Protein AF-0000000080777936 (afdb_homodimer)

Radius of gyration: 26.72 Å; Cα contacts (8 Å, |Δi|>4): 1295; chains: 2; bounding box: 68×82×69 Å

Foldseek 3Di:
DQVVVVVVLVVVLVVLVVVLVVLVVPPPPPCLVFKDKFKKFWADFPDWDWDQDPVAWTFGWTWTWIQGPVVRDIDTAIQGDDRPQGDDDDHRFIFIWIWGDDPPDPPDTHIYTDHGPCPVVVVVVLVVCLVVQCVVVNPLSNLQSVLVVSLVSCCVRQLVSCLQQQDDNLVSLLVSLLSSLLSSCCSNPNDDLLSVLLSVLLSVLLVVLLVVLVVLCVVLVAFLVLDPPCVVVVVSCVVRNRDSGCVLSSVLSVLLSVLQSVLLSQLLVVLLVVCVVPVPDALVVLLVVLLVVLVVVLVVSLCVSLVVLCVVCVVVVVVCVVVVQDPVNCCSGSHNSSSVSSSVSSSSSNSSSRNSSSNSSSVSSNPPDDD/DQVVVVVVLVVVLVVLVVVLVVLVPPPPPPCLVFKDKFKKFWADFPDWDWDQDPVAWTFGWTWTWIQGPVVRDIDTAIQGDDRPQGDDDHHRFIFIWIWGDDPPDPPDTHIYTDHGPCPVVVVVVLVVCLVVQCVVVNPLSNLQSVLVVSLVSCCVRQLVSCLQQQDDNLVSLLVSLLSSLLSSCCSRPNDDLLSVLLSVLLSVLLVVLLVVLVVLCVVLVAFLVLDPPCVVVVVSCVVRNRDSGHVLSSVLSVLLSVLQSVLLSVLLVVLLVVCVVPVPDALVVLLVVLLVVLVVVLVVSLCVSLVVLCVVCVVVVVVCVVVVQDPVNVCSGSHNSSSVSSSVSSSSSNSSSSNSSSNSSSVSSNPPDDD

pLDDT: mean 79.77, std 12.08, range [39.25, 96.19]

Nearest PDB structures (foldseek):
  3eiv-assembly2_A  TM=4.802E-01  e=6.048E-01  Streptomyces coelicolor
  8s8e-assembly1_L  TM=3.898E-01  e=7.599E-01  Kluyveromyces lactis NRRL Y-1140
  7zi4-assembly1_D  TM=3.199E-01  e=1.578E+00  Homo sapiens
  8s8e-assembly1_L  TM=3.899E-01  e=7.689E-01  Kluyveromyces lactis NRRL Y-1140
  7zi4-assembly1_D  TM=3.201E-01  e=1.274E+00  Homo sapiens

Organism: Finegoldia magna (strain ATCC 29328 / DSM 20472 / WAL 2508) (NCBI:txid334413)

Structure (mmCIF, N/CA/C/O backbone):
data_AF-0000000080777936-model_v1
#
loop_
_entity.id
_entity.type
_entity.pdbx_description
1 polymer 'Putative membrane protein'
#
loop_
_atom_site.group_PDB
_atom_site.id
_atom_site.type_symbol
_atom_site.label_atom_id
_atom_site.label_alt_id
_atom_site.label_comp_id
_atom_site.label_asym_id
_atom_site.label_entity_id
_atom_site.label_seq_id
_atom_site.pdbx_PDB_ins_code
_atom_site.Cartn_x
_atom_site.Cartn_y
_atom_site.Cartn_z
_atom_site.occupancy
_atom_site.B_iso_or_equiv
_atom_site.auth_seq_id
_atom_site.auth_comp_id
_atom_site.auth_asym_id
_atom_site.auth_atom_id
_atom_site.pdbx_PDB_model_num
ATOM 1 N N . MET A 1 1 ? -11.656 31.406 -17.312 1 63 1 MET A N 1
ATOM 2 C CA . MET A 1 1 ? -10.445 30.594 -17.406 1 63 1 MET A CA 1
ATOM 3 C C . MET A 1 1 ? -10.633 29.266 -16.672 1 63 1 MET A C 1
ATOM 5 O O . MET A 1 1 ? -10.312 28.219 -17.219 1 63 1 MET A O 1
ATOM 9 N N . LYS A 1 2 ? -11.422 29.375 -15.617 1 76.25 2 LYS A N 1
ATOM 10 C CA . LYS A 1 2 ? -11.664 28.141 -14.867 1 76.25 2 LYS A CA 1
ATOM 11 C C . LYS A 1 2 ? -12.594 27.203 -15.633 1 76.25 2 LYS A C 1
ATOM 13 O O . LYS A 1 2 ? -12.352 26 -15.688 1 76.25 2 LYS A O 1
ATOM 18 N N . LYS A 1 3 ? -13.523 27.766 -16.266 1 75 3 LYS A N 1
ATOM 19 C CA . LYS A 1 3 ? -14.469 26.938 -17.016 1 75 3 LYS A CA 1
ATOM 20 C C . LYS A 1 3 ? -13.789 26.25 -18.188 1 75 3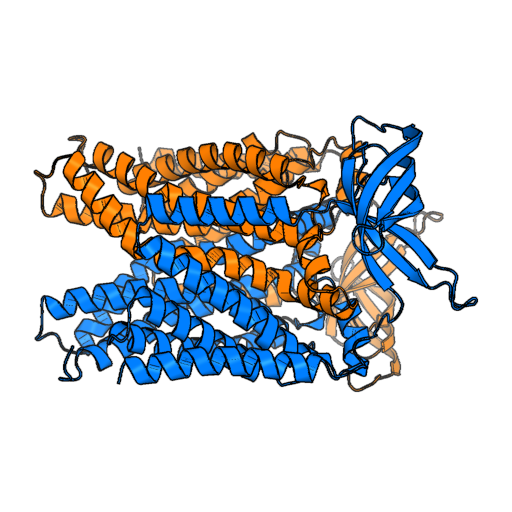 LYS A C 1
ATOM 22 O O . LYS A 1 3 ? -14.07 25.078 -18.469 1 75 3 LYS A O 1
ATOM 27 N N . ILE A 1 4 ? -12.938 26.984 -18.797 1 73.38 4 ILE A N 1
ATOM 28 C CA . ILE A 1 4 ? -12.227 26.422 -19.953 1 73.38 4 ILE A CA 1
ATOM 29 C C . ILE A 1 4 ? -11.328 25.281 -19.5 1 73.38 4 ILE A C 1
ATOM 31 O O . ILE A 1 4 ? -11.266 24.234 -20.141 1 73.38 4 ILE A O 1
ATOM 35 N N . VAL A 1 5 ? -10.719 25.516 -18.391 1 77.81 5 VAL A N 1
ATOM 36 C CA . VAL A 1 5 ? -9.812 24.484 -17.859 1 77.81 5 VAL A CA 1
ATOM 37 C C . VAL A 1 5 ? -10.609 23.234 -17.5 1 77.81 5 VAL A C 1
ATOM 39 O O . VAL A 1 5 ? -10.164 22.109 -17.734 1 77.81 5 VAL A O 1
ATOM 42 N N . ASN A 1 6 ? -11.758 23.453 -17.047 1 82.06 6 ASN A N 1
ATOM 43 C CA . ASN A 1 6 ? -12.602 22.312 -16.688 1 82.06 6 ASN A CA 1
ATOM 44 C C . ASN A 1 6 ? -13.031 21.531 -17.938 1 82.06 6 ASN A C 1
ATOM 46 O O . ASN A 1 6 ? -13.07 20.297 -17.906 1 82.06 6 ASN A O 1
ATOM 50 N N . VAL A 1 7 ? -13.336 22.312 -18.891 1 75 7 VAL A N 1
ATOM 51 C CA . VAL A 1 7 ? -13.742 21.672 -20.141 1 75 7 VAL A CA 1
ATOM 52 C C . VAL A 1 7 ? -12.57 20.875 -20.703 1 75 7 VAL A C 1
ATOM 54 O O . VAL A 1 7 ? -12.758 19.75 -21.188 1 75 7 VAL A O 1
ATOM 57 N N . ILE A 1 8 ? -11.422 21.391 -20.562 1 74.81 8 ILE A N 1
ATOM 58 C CA . ILE A 1 8 ? -10.227 20.734 -21.062 1 74.81 8 ILE A CA 1
ATOM 59 C C . ILE A 1 8 ? -9.984 19.438 -20.266 1 74.81 8 ILE A C 1
ATOM 61 O O . ILE A 1 8 ? -9.656 18.406 -20.844 1 74.81 8 ILE A O 1
ATOM 65 N N . LEU A 1 9 ? -10.234 19.531 -19.094 1 82.5 9 LEU A N 1
ATOM 66 C CA . LEU A 1 9 ? -10.023 18.359 -18.25 1 82.5 9 LEU A CA 1
ATOM 67 C C . LEU A 1 9 ? -11.039 17.266 -18.562 1 82.5 9 LEU A C 1
ATOM 69 O O . LEU A 1 9 ? -10.695 16.078 -18.594 1 82.5 9 LEU A O 1
ATOM 73 N N . ILE A 1 10 ? -12.172 17.656 -18.844 1 81.5 10 ILE A N 1
ATOM 74 C CA . ILE A 1 10 ? -13.203 16.688 -19.188 1 81.5 10 ILE A CA 1
ATOM 75 C C . ILE A 1 10 ? -12.898 16.078 -20.562 1 81.5 10 ILE A C 1
ATOM 77 O O . ILE A 1 10 ? -13.047 14.867 -20.75 1 81.5 10 ILE A O 1
ATOM 81 N N . LEU A 1 11 ? -12.5 16.969 -21.453 1 75.75 11 LEU A N 1
ATOM 82 C CA . LEU A 1 11 ? -12.156 16.5 -22.797 1 75.75 11 LEU A CA 1
ATOM 83 C C . LEU A 1 11 ? -11.008 15.508 -22.734 1 75.75 11 LEU A C 1
ATOM 85 O O . LEU A 1 11 ? -10.977 14.539 -23.5 1 75.75 11 LEU A O 1
ATOM 89 N N . LEU A 1 12 ? -10.141 15.773 -21.859 1 82.88 12 LEU A N 1
ATOM 90 C CA . LEU A 1 12 ? -9.008 14.875 -21.703 1 82.88 12 LEU A CA 1
ATOM 91 C C . LEU A 1 12 ? -9.461 13.492 -21.234 1 82.88 12 LEU A C 1
ATOM 93 O O . LEU A 1 12 ? -8.922 12.477 -21.672 1 82.88 12 LEU A O 1
ATOM 97 N N . LEU A 1 13 ? -10.406 13.438 -20.469 1 83.69 13 LEU A N 1
ATOM 98 C CA . LEU A 1 13 ? -10.938 12.164 -20.016 1 83.69 13 LEU A CA 1
ATOM 99 C C . LEU A 1 13 ? -11.625 11.422 -21.156 1 83.69 13 LEU A C 1
ATOM 101 O O . LEU A 1 13 ? -11.516 10.195 -21.25 1 83.69 13 LEU A O 1
ATOM 105 N N . VAL A 1 14 ? -12.266 12.234 -21.922 1 77.25 14 VAL A N 1
ATOM 106 C CA . VAL A 1 14 ? -12.945 11.633 -23.078 1 77.25 14 VAL A CA 1
ATOM 107 C C . VAL A 1 14 ? -11.906 11.102 -24.062 1 77.25 14 VAL A C 1
ATOM 109 O O . VAL A 1 14 ? -12.078 10.016 -24.625 1 77.25 14 VAL A O 1
ATOM 112 N N . VAL A 1 15 ? -10.914 11.852 -24.281 1 80.19 15 VAL A N 1
ATOM 113 C CA . VAL A 1 15 ? -9.852 11.43 -25.188 1 80.19 15 VAL A CA 1
ATOM 114 C C . VAL A 1 15 ? -9.227 10.133 -24.688 1 80.19 15 VAL A C 1
ATOM 116 O O . VAL A 1 15 ? -8.883 9.258 -25.484 1 80.19 15 VAL A O 1
ATOM 119 N N . ILE A 1 16 ? -9.078 10.062 -23.438 1 82.06 16 ILE A N 1
ATOM 120 C CA . ILE A 1 16 ? -8.516 8.844 -22.844 1 82.06 16 ILE A CA 1
ATOM 121 C C . ILE A 1 16 ? -9.422 7.656 -23.156 1 82.06 16 ILE A C 1
ATOM 123 O O . ILE A 1 16 ? -8.938 6.559 -23.453 1 82.06 16 ILE A O 1
ATOM 127 N N . PHE A 1 17 ? -10.641 7.887 -23.109 1 77.94 17 PHE A N 1
ATOM 128 C CA . PHE A 1 17 ? -11.609 6.84 -23.422 1 77.94 17 PHE A CA 1
ATOM 129 C C . PHE A 1 17 ? -11.438 6.363 -24.859 1 77.94 17 PHE A C 1
ATOM 131 O O . PHE A 1 17 ? -11.414 5.16 -25.125 1 77.94 17 PHE A O 1
ATOM 138 N N . PHE A 1 18 ? -11.344 7.289 -25.766 1 74.25 18 PHE A N 1
ATOM 139 C CA . PHE A 1 18 ? -11.219 6.945 -27.172 1 74.25 18 PHE A CA 1
ATOM 140 C C . PHE A 1 18 ? -9.859 6.32 -27.453 1 74.25 18 PHE A C 1
ATOM 142 O O . PHE A 1 18 ? -9.742 5.441 -28.312 1 74.25 18 PHE A O 1
ATOM 149 N N . LEU A 1 19 ? -8.938 6.797 -26.859 1 75.62 19 LEU A N 1
ATOM 150 C CA . LEU A 1 19 ? -7.605 6.211 -27 1 75.62 19 LEU A CA 1
ATOM 151 C C . LEU A 1 19 ? -7.605 4.75 -26.562 1 75.62 19 LEU A C 1
ATOM 153 O O . LEU A 1 19 ? -6.988 3.904 -27.219 1 75.62 19 LEU A O 1
ATOM 157 N N . ASN A 1 20 ? -8.219 4.477 -25.469 1 74.75 20 ASN A N 1
ATOM 158 C CA . ASN A 1 20 ? -8.305 3.104 -24.984 1 74.75 20 ASN A CA 1
ATOM 159 C C . ASN A 1 20 ? -9.062 2.207 -25.953 1 74.75 20 ASN A C 1
ATOM 161 O O . ASN A 1 20 ? -8.688 1.052 -26.172 1 74.75 20 ASN A O 1
ATOM 165 N N . LYS A 1 21 ? -10.125 2.734 -26.5 1 70.44 21 LYS A N 1
ATOM 166 C CA . LYS A 1 21 ? -10.898 1.968 -27.469 1 70.44 21 LYS A CA 1
ATOM 167 C C . LYS A 1 21 ? -10.07 1.637 -28.703 1 70.44 21 LYS A C 1
ATOM 169 O O . LYS A 1 21 ? -10.188 0.545 -29.266 1 70.44 21 LYS A O 1
ATOM 174 N N . ARG A 1 22 ? -9.289 2.529 -29.047 1 67.94 22 ARG A N 1
ATOM 175 C CA . ARG A 1 22 ? -8.43 2.324 -30.203 1 67.94 22 ARG A CA 1
ATOM 176 C C . ARG A 1 22 ? -7.344 1.294 -29.906 1 67.94 22 ARG A C 1
ATOM 178 O O . ARG A 1 22 ? -7.008 0.476 -30.766 1 67.94 22 ARG A O 1
ATOM 185 N N . LEU A 1 23 ? -6.867 1.371 -28.766 1 66.69 23 LEU A N 1
ATOM 186 C CA . LEU A 1 23 ? -5.793 0.466 -28.375 1 66.69 23 LEU A CA 1
ATOM 187 C C . LEU A 1 23 ? -6.328 -0.943 -28.141 1 66.69 23 LEU A C 1
ATOM 189 O O . LEU A 1 23 ? -5.609 -1.925 -28.328 1 66.69 23 LEU A O 1
ATOM 193 N N . ASP A 1 24 ? -7.539 -1.016 -27.469 1 61.78 24 ASP A N 1
ATOM 194 C CA . ASP A 1 24 ? -8.203 -2.297 -27.234 1 61.78 24 ASP A CA 1
ATOM 195 C C . ASP A 1 24 ? -8.453 -3.029 -28.547 1 61.78 24 ASP A C 1
ATOM 197 O O . ASP A 1 24 ? -8.469 -4.262 -28.594 1 61.78 24 ASP A O 1
ATOM 201 N N . ASP A 1 25 ? -8.82 -2.27 -29.594 1 50.75 25 ASP A N 1
ATOM 202 C CA . ASP A 1 25 ? -9.008 -2.875 -30.906 1 50.75 25 ASP A CA 1
ATOM 203 C C . ASP A 1 25 ? -7.711 -3.516 -31.406 1 50.75 25 ASP A C 1
ATOM 205 O O . ASP A 1 25 ? -7.699 -4.184 -32.438 1 50.75 25 ASP A O 1
ATOM 209 N N . ASN A 1 26 ? -6.758 -3.168 -30.891 1 45.81 26 ASN A N 1
ATOM 210 C CA . ASN A 1 26 ? -5.551 -3.869 -31.312 1 45.81 26 ASN A CA 1
ATOM 211 C C . ASN A 1 26 ? -5.59 -5.34 -30.906 1 45.81 26 ASN A C 1
ATOM 213 O O . ASN A 1 26 ? -5.719 -5.66 -29.719 1 45.81 26 ASN A O 1
ATOM 217 N N . GLU A 1 27 ? -6.07 -6.227 -31.656 1 42.09 27 GLU A N 1
ATOM 218 C CA . GLU A 1 27 ? -6.379 -7.648 -31.781 1 42.09 27 GLU A CA 1
ATOM 219 C C . GLU A 1 27 ? -5.441 -8.492 -30.922 1 42.09 27 GLU A C 1
ATOM 221 O O . GLU A 1 27 ? -5.684 -9.688 -30.719 1 42.09 27 GLU A O 1
ATOM 226 N N . SER A 1 28 ? -4.223 -8.117 -30.859 1 39.59 28 SER A N 1
ATOM 227 C CA . SER A 1 28 ? -3.186 -9.078 -30.469 1 39.59 28 SER A CA 1
ATOM 228 C C . SER A 1 28 ? -3.234 -9.375 -28.984 1 39.59 28 SER A C 1
ATOM 230 O O . SER A 1 28 ? -2.354 -10.055 -28.453 1 39.59 28 SER A O 1
ATOM 232 N N . LEU A 1 29 ? -3.842 -8.539 -28.219 1 44 29 LEU A N 1
ATOM 233 C CA . LEU A 1 29 ? -3.939 -9.164 -26.891 1 44 29 LEU A CA 1
ATOM 234 C C . LEU A 1 29 ? -4.508 -10.57 -27 1 44 29 LEU A C 1
ATOM 236 O O . LEU A 1 29 ? -5.41 -10.82 -27.812 1 44 29 LEU A O 1
ATOM 240 N N . ILE A 1 30 ? -3.793 -11.562 -26.906 1 40.84 30 ILE A N 1
ATOM 241 C CA . ILE A 1 30 ? -4.258 -12.938 -27.031 1 40.84 30 ILE A CA 1
ATOM 242 C C . ILE A 1 30 ? -5.766 -13 -26.797 1 40.84 30 ILE A C 1
ATOM 244 O O . ILE A 1 30 ? -6.23 -12.789 -25.672 1 40.84 30 ILE A O 1
ATOM 248 N N . SER A 1 31 ? -6.48 -12.359 -27.594 1 40.47 31 SER A N 1
ATOM 249 C CA . SER A 1 31 ? -7.898 -12.633 -27.797 1 40.47 31 SER A CA 1
ATOM 250 C C . SER A 1 31 ? -8.234 -14.086 -27.453 1 40.47 31 SER A C 1
ATOM 252 O O . SER A 1 31 ? -7.898 -15 -28.203 1 40.47 31 SER A O 1
ATOM 254 N N . TYR A 1 32 ? -8.016 -14.555 -26.406 1 40.5 32 TYR A N 1
ATOM 255 C CA . TYR A 1 32 ? -8.859 -15.711 -26.141 1 40.5 32 TYR A CA 1
ATOM 256 C C . TYR A 1 32 ? -10.266 -15.508 -26.703 1 40.5 32 TYR A C 1
ATOM 258 O O . TYR A 1 32 ? -11.156 -15.039 -25.984 1 40.5 32 TYR A O 1
ATOM 266 N N . LYS A 1 33 ? -10.391 -15.016 -27.844 1 45.41 33 LYS A N 1
ATOM 267 C CA . LYS A 1 33 ? -11.555 -14.906 -28.719 1 45.41 33 LYS A CA 1
ATOM 268 C C . LYS A 1 33 ? -12.609 -15.953 -28.375 1 45.41 33 LYS A C 1
ATOM 270 O O . LYS A 1 33 ? -13.805 -15.719 -28.562 1 45.41 33 LYS A O 1
ATOM 275 N N . GLY A 1 34 ? -12.289 -16.891 -27.641 1 48.66 34 GLY A N 1
ATOM 276 C CA . GLY A 1 34 ? -13.266 -17.953 -27.438 1 48.66 34 GLY A CA 1
ATOM 277 C C . GLY A 1 34 ? -13.867 -17.953 -26.047 1 48.66 34 GLY A C 1
ATOM 278 O O . GLY A 1 34 ? -14.734 -18.781 -25.75 1 48.66 34 GLY A O 1
ATOM 279 N N . VAL A 1 35 ? -13.266 -17.109 -25.125 1 57.22 35 VAL A N 1
ATOM 280 C CA . VAL A 1 35 ? -13.82 -17.219 -23.781 1 57.22 35 VAL A CA 1
ATOM 281 C C . VAL A 1 35 ? -14.711 -16.016 -23.484 1 57.22 35 VAL A C 1
ATOM 283 O O . VAL A 1 35 ? -14.266 -14.867 -23.594 1 57.22 35 VAL A O 1
ATOM 286 N N . GLU A 1 36 ? -16.031 -16.219 -23.594 1 65.25 36 GLU A N 1
ATOM 287 C CA . GLU A 1 36 ? -17.016 -15.195 -23.219 1 65.25 36 GLU A CA 1
ATOM 288 C C . GLU A 1 36 ? -17.516 -15.414 -21.797 1 65.25 36 GLU A C 1
ATOM 290 O O . GLU A 1 36 ? -17.734 -16.547 -21.375 1 65.25 36 GLU A O 1
ATOM 295 N N . TYR A 1 37 ? -17.547 -14.438 -21.047 1 69.06 37 TYR A N 1
ATOM 296 C CA . TYR A 1 37 ? -18.125 -14.492 -19.719 1 69.06 37 TYR A CA 1
ATOM 297 C C . TYR A 1 37 ? -19.578 -14.047 -19.734 1 69.06 37 TYR A C 1
ATOM 299 O O . TYR A 1 37 ? -19.922 -13.008 -20.297 1 69.06 37 TYR A O 1
ATOM 307 N N . LEU A 1 38 ? -20.453 -14.961 -19.219 1 75.12 38 LEU A N 1
ATOM 308 C CA . LEU A 1 38 ? -21.906 -14.734 -19.281 1 75.12 38 LEU A CA 1
ATOM 309 C C . LEU A 1 38 ? -22.5 -14.703 -17.891 1 75.12 38 LEU A C 1
ATOM 311 O O . LEU A 1 38 ? -22.141 -15.508 -17.031 1 75.12 38 LEU A O 1
ATOM 315 N N . ARG A 1 39 ? -23.359 -13.711 -17.656 1 80.44 39 ARG A N 1
ATOM 316 C CA . ARG A 1 39 ? -24.109 -13.688 -16.406 1 80.44 39 ARG A CA 1
ATOM 317 C C . ARG A 1 39 ? -25.234 -14.727 -16.422 1 80.44 39 ARG A C 1
ATOM 319 O O . ARG A 1 39 ? -25.969 -14.844 -17.406 1 80.44 39 ARG A O 1
ATOM 326 N N . ALA A 1 40 ? -25.281 -15.469 -15.32 1 80.69 40 ALA A N 1
ATOM 327 C CA . ALA A 1 40 ? -26.297 -16.516 -15.266 1 80.69 40 ALA A CA 1
ATOM 328 C C . ALA A 1 40 ? -26.875 -16.641 -13.859 1 80.69 40 ALA A C 1
ATOM 330 O O . ALA A 1 40 ? -26.297 -16.156 -12.891 1 80.69 40 ALA A O 1
ATOM 331 N N . LYS A 1 41 ? -28.031 -17.016 -13.812 1 87.62 41 LYS A N 1
ATOM 332 C CA . LYS A 1 41 ? -28.719 -17.328 -12.562 1 87.62 41 LYS A CA 1
ATOM 333 C C . LYS A 1 41 ? -28.938 -18.844 -12.422 1 87.62 41 LYS A C 1
ATOM 335 O O . LYS A 1 41 ? -29.438 -19.484 -13.352 1 87.62 41 LYS A O 1
ATOM 340 N N . VAL A 1 42 ? -28.531 -19.312 -11.258 1 87.5 42 VAL A N 1
ATOM 341 C CA . VAL A 1 42 ? -28.703 -20.75 -11.039 1 87.5 42 VAL A CA 1
ATOM 342 C C . VAL A 1 42 ? -30.188 -21.062 -10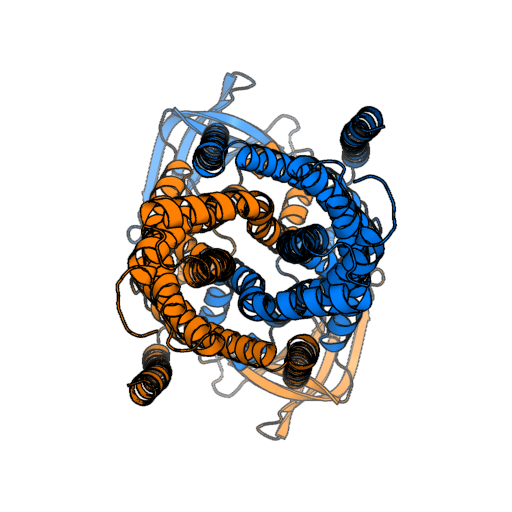.859 1 87.5 42 VAL A C 1
ATOM 344 O O . VAL A 1 42 ? -30.844 -20.5 -9.977 1 87.5 42 VAL A O 1
ATOM 347 N N . VAL A 1 43 ? -30.656 -21.906 -11.633 1 87.12 43 VAL A N 1
ATOM 348 C CA . VAL A 1 43 ? -32.094 -22.25 -11.594 1 87.12 43 VAL A CA 1
ATOM 349 C C . VAL A 1 43 ? -32.281 -23.453 -10.68 1 87.12 43 VAL A C 1
ATOM 351 O O . VAL A 1 43 ? -33.281 -23.531 -9.969 1 87.12 43 VAL A O 1
ATOM 354 N N . GLU A 1 44 ? -31.375 -24.422 -10.789 1 86.69 44 GLU A N 1
ATOM 355 C CA . GLU A 1 44 ? -31.531 -25.641 -10 1 86.69 44 GLU A CA 1
ATOM 356 C C . GLU A 1 44 ? -30.172 -26.312 -9.766 1 86.69 44 GLU A C 1
ATOM 358 O O . GLU A 1 44 ? -29.312 -26.297 -10.633 1 86.69 44 GLU A O 1
ATOM 363 N N . VAL A 1 45 ? -30.047 -26.812 -8.578 1 88.31 45 VAL A N 1
ATOM 364 C CA . VAL A 1 45 ? -28.938 -27.719 -8.289 1 88.31 45 VAL A CA 1
ATOM 365 C C . VAL A 1 45 ? -29.406 -29.156 -8.406 1 88.31 45 VAL A C 1
ATOM 367 O O . VAL A 1 45 ? -30.141 -29.656 -7.547 1 88.31 45 VAL A O 1
ATOM 370 N N . VAL A 1 46 ? -29.047 -29.828 -9.414 1 86.19 46 VAL A N 1
ATOM 371 C CA . VAL A 1 46 ? -29.531 -31.156 -9.766 1 86.19 46 VAL A CA 1
ATOM 372 C C . VAL A 1 46 ? -28.938 -32.188 -8.805 1 86.19 46 VAL A C 1
ATOM 374 O O . VAL A 1 46 ? -29.656 -33.094 -8.352 1 86.19 46 VAL A O 1
ATOM 377 N N . ASP A 1 47 ? -27.656 -32.156 -8.562 1 83.81 47 ASP A N 1
ATOM 378 C CA . ASP A 1 47 ? -26.969 -33.094 -7.695 1 83.81 47 ASP A CA 1
ATOM 379 C C . ASP A 1 47 ? -25.75 -32.469 -7.043 1 83.81 47 ASP A C 1
ATOM 381 O O . ASP A 1 47 ? -25.188 -31.5 -7.574 1 83.81 47 ASP A O 1
ATOM 385 N N . GLU A 1 48 ? -25.5 -32.844 -5.848 1 84.75 48 GLU A N 1
ATOM 386 C CA . GLU A 1 48 ? -24.344 -32.281 -5.148 1 84.75 48 GLU A CA 1
ATOM 387 C C . GLU A 1 48 ? -23.547 -33.406 -4.465 1 84.75 48 GLU A C 1
ATOM 389 O O . GLU A 1 48 ? -24.109 -34.25 -3.781 1 84.75 48 GLU A O 1
ATOM 394 N N . SER A 1 49 ? -22.375 -33.656 -4.852 1 79.56 49 SER A N 1
ATOM 395 C CA . SER A 1 49 ? -21.422 -34.531 -4.164 1 79.56 49 SER A CA 1
ATOM 396 C C . SER A 1 49 ? -20.312 -33.719 -3.484 1 79.56 49 SER A C 1
ATOM 398 O O . SER A 1 49 ? -19.297 -33.375 -4.102 1 79.56 49 SER A O 1
ATOM 400 N N . LEU A 1 50 ? -20.688 -33.281 -2.316 1 78.19 50 LEU A N 1
ATOM 401 C CA . LEU A 1 50 ? -19.766 -32.406 -1.63 1 78.19 50 LEU A CA 1
ATOM 402 C C . LEU A 1 50 ? -19.109 -33.094 -0.437 1 78.19 50 LEU A C 1
ATOM 404 O O . LEU A 1 50 ? -19.734 -33.938 0.209 1 78.19 50 LEU A O 1
ATOM 408 N N . ASP A 1 51 ? -17.797 -32.938 -0.304 1 72.69 51 ASP A N 1
ATOM 409 C CA . ASP A 1 51 ? -17.047 -33.344 0.881 1 72.69 51 ASP A CA 1
ATOM 410 C C . ASP A 1 51 ? -16.547 -32.125 1.663 1 72.69 51 ASP A C 1
ATOM 412 O O . ASP A 1 51 ? -16.281 -31.062 1.079 1 72.69 51 ASP A O 1
ATOM 416 N N . TYR A 1 52 ? -16.781 -32.062 2.795 1 66.56 52 TYR A N 1
ATOM 417 C CA . TYR A 1 52 ? -16.328 -30.984 3.664 1 66.56 52 TYR A CA 1
ATOM 418 C C . TYR A 1 52 ? -15.07 -31.375 4.426 1 66.56 52 TYR A C 1
ATOM 420 O O . TYR A 1 52 ? -15.148 -31.844 5.559 1 66.56 52 TYR A O 1
ATOM 428 N N . PRO A 1 53 ? -14.141 -31.156 3.645 1 58.88 53 PRO A N 1
ATOM 429 C CA . PRO A 1 53 ? -12.922 -31.469 4.398 1 58.88 53 PRO A CA 1
ATOM 430 C C . PRO A 1 53 ? -12.633 -30.438 5.492 1 58.88 53 PRO A C 1
ATOM 432 O O . PRO A 1 53 ? -12.562 -29.234 5.215 1 58.88 53 PRO A O 1
ATOM 435 N N . ASP A 1 54 ? -12.453 -30.828 6.641 1 53.97 54 ASP A N 1
ATOM 436 C CA . ASP A 1 54 ? -12.008 -30.172 7.871 1 53.97 54 ASP A CA 1
ATOM 437 C C . ASP A 1 54 ? -12.68 -28.828 8.047 1 53.97 54 ASP A C 1
ATOM 439 O O . ASP A 1 54 ? -12.023 -27.828 8.391 1 53.97 54 ASP A O 1
ATOM 443 N N . ASN A 1 55 ? -13.914 -28.703 7.75 1 52.25 55 ASN A N 1
ATOM 444 C CA . ASN A 1 55 ? -14.734 -27.531 8.031 1 52.25 55 ASN A CA 1
ATOM 445 C C . ASN A 1 55 ? -14.359 -26.359 7.137 1 52.25 55 ASN A C 1
ATOM 447 O O . ASN A 1 55 ? -14.484 -25.203 7.543 1 52.25 55 ASN A O 1
ATOM 451 N N . SER A 1 56 ? -13.625 -26.797 6.156 1 57.44 56 SER A N 1
ATOM 452 C CA . SER A 1 56 ? -13.281 -25.75 5.207 1 57.44 56 SER A CA 1
ATOM 453 C C . SER A 1 56 ? -14.297 -25.672 4.078 1 57.44 56 SER A C 1
ATOM 455 O O . SER A 1 56 ? -15.383 -26.234 4.168 1 57.44 56 SER A O 1
ATOM 457 N N . LYS A 1 57 ? -14.031 -24.906 3.143 1 64.25 57 LYS A N 1
ATOM 458 C CA . LYS A 1 57 ? -14.891 -24.766 1.97 1 64.25 57 LYS A CA 1
ATOM 459 C C . LYS A 1 57 ? -15.133 -26.125 1.309 1 64.25 57 LYS A C 1
ATOM 461 O O . LYS A 1 57 ? -14.258 -26.984 1.312 1 64.25 57 LYS A O 1
ATOM 466 N N . PRO A 1 58 ? -16.422 -26.438 1.064 1 69.12 58 PRO A N 1
ATOM 467 C CA . PRO A 1 58 ? -16.781 -27.703 0.43 1 69.12 58 PRO A CA 1
ATOM 468 C C . PRO A 1 58 ? -15.992 -27.984 -0.845 1 69.12 58 PRO A C 1
ATOM 470 O O . PRO A 1 58 ? -15.695 -27.047 -1.602 1 69.12 58 PRO A O 1
ATOM 473 N N . VAL A 1 59 ? -15.445 -29.125 -0.927 1 73.56 59 VAL A N 1
ATOM 474 C CA . VAL A 1 59 ? -14.812 -29.578 -2.156 1 73.56 59 VAL A CA 1
ATOM 475 C C . VAL A 1 59 ? -15.703 -30.625 -2.83 1 73.56 59 VAL A C 1
ATOM 477 O O . VAL A 1 59 ? -16.422 -31.359 -2.156 1 73.56 59 VAL A O 1
ATOM 480 N N . GLY A 1 60 ? -15.789 -30.641 -4.113 1 77.5 60 GLY A N 1
ATOM 481 C CA . GLY A 1 60 ? -16.625 -31.578 -4.852 1 77.5 60 GLY A CA 1
ATOM 482 C C . GLY A 1 60 ? -17.203 -30.984 -6.121 1 77.5 60 GLY A C 1
ATOM 483 O O . GLY A 1 60 ? -16.625 -30.078 -6.719 1 77.5 60 GLY A O 1
ATOM 484 N N . VAL A 1 61 ? -18.266 -31.734 -6.586 1 82.62 61 VAL A N 1
ATOM 485 C CA . VAL A 1 61 ? -18.875 -31.281 -7.832 1 82.62 61 VAL A CA 1
ATOM 486 C C . VAL A 1 61 ? -20.359 -31.047 -7.621 1 82.62 61 VAL A C 1
ATOM 488 O O . VAL A 1 61 ? -21.047 -31.844 -6.961 1 82.62 61 VAL A O 1
ATOM 491 N N . GLN A 1 62 ? -20.75 -29.875 -7.992 1 85.56 62 GLN A N 1
ATOM 492 C CA . GLN A 1 62 ? -22.172 -29.562 -8.078 1 85.56 62 GLN A CA 1
ATOM 493 C C . GLN A 1 62 ? -22.641 -29.562 -9.531 1 85.56 62 GLN A C 1
ATOM 495 O O . GLN A 1 62 ? -22.062 -28.891 -10.383 1 85.56 62 GLN A O 1
ATOM 500 N N . LYS A 1 63 ? -23.594 -30.469 -9.828 1 87.19 63 LYS A N 1
ATOM 501 C CA . LYS A 1 63 ? -24.25 -30.375 -11.125 1 87.19 63 LYS A CA 1
ATOM 502 C C . LYS A 1 63 ? -25.391 -29.359 -11.086 1 87.19 63 LYS A C 1
ATOM 504 O O . LYS A 1 63 ? -26.359 -29.547 -10.344 1 87.19 63 LYS A O 1
ATOM 509 N N . ILE A 1 64 ? -25.234 -28.344 -11.875 1 88.44 64 ILE A N 1
ATOM 510 C CA . ILE A 1 64 ? -26.203 -27.266 -11.75 1 88.44 64 ILE A CA 1
ATOM 511 C C . ILE A 1 64 ? -26.766 -26.922 -13.125 1 88.44 64 ILE A C 1
ATOM 513 O O . ILE A 1 64 ? -26.156 -27.219 -14.148 1 88.44 64 ILE A O 1
ATOM 517 N N . LYS A 1 65 ? -27.984 -26.391 -13.141 1 89.19 65 LYS A N 1
ATOM 518 C CA . LYS A 1 65 ? -28.594 -25.75 -14.297 1 89.19 65 LYS A CA 1
ATOM 519 C C . LYS A 1 65 ? -28.625 -24.234 -14.125 1 89.19 65 LYS A C 1
ATOM 521 O O . LYS A 1 65 ? -29.094 -23.734 -13.094 1 89.19 65 LYS A O 1
ATOM 526 N N . ALA A 1 66 ? -28.062 -23.578 -15.016 1 89.62 66 ALA A N 1
ATOM 527 C CA . ALA A 1 66 ? -28 -22.125 -14.914 1 89.62 66 ALA A CA 1
ATOM 528 C C . ALA A 1 66 ? -28.594 -21.469 -16.156 1 89.62 66 ALA A C 1
ATOM 530 O O . ALA A 1 66 ? -28.391 -21.938 -17.281 1 89.62 66 ALA A O 1
ATOM 531 N N . LYS A 1 67 ? -29.406 -20.453 -15.953 1 88.81 67 LYS A N 1
ATOM 532 C CA . LYS A 1 67 ? -30 -19.672 -17.031 1 88.81 67 LYS A CA 1
ATOM 533 C C . LYS A 1 67 ? -29.156 -18.453 -17.359 1 88.81 67 LYS A C 1
ATOM 535 O O . LYS A 1 67 ? -28.922 -17.594 -16.516 1 88.81 67 LYS A O 1
ATOM 540 N N . ILE A 1 68 ? -28.734 -18.359 -18.547 1 87.25 68 ILE A N 1
ATOM 541 C CA . ILE A 1 68 ? -27.969 -17.219 -19.016 1 87.25 68 ILE A CA 1
ATOM 542 C C . ILE A 1 68 ? -28.891 -16 -19.172 1 87.25 68 ILE A C 1
ATOM 544 O O . ILE A 1 68 ? -29.891 -16.062 -19.906 1 87.25 68 ILE A O 1
ATOM 548 N N . LEU A 1 69 ? -28.594 -14.961 -18.578 1 83.69 69 LEU A N 1
ATOM 549 C CA . LEU A 1 69 ? -29.5 -13.82 -18.5 1 83.69 69 LEU A CA 1
ATOM 550 C C . LEU A 1 69 ? -29.625 -13.133 -19.844 1 83.69 69 LEU A C 1
ATOM 552 O O . LEU A 1 69 ? -30.703 -12.633 -20.203 1 83.69 69 LEU A O 1
ATOM 556 N N . LYS A 1 70 ? -28.594 -13.047 -20.562 1 78.25 70 LYS A N 1
ATOM 557 C CA . LYS A 1 70 ? -28.594 -12.367 -21.844 1 78.25 70 LYS A CA 1
ATOM 558 C C . LYS A 1 70 ? -29.438 -13.125 -22.875 1 78.25 70 LYS A C 1
ATOM 560 O O . LYS A 1 70 ? -30.188 -12.523 -23.625 1 78.25 70 LYS A O 1
ATOM 565 N N . THR A 1 71 ? -29.406 -14.414 -22.969 1 78.75 71 THR A N 1
ATOM 566 C CA . THR A 1 71 ? -30.047 -15.211 -24.016 1 78.75 71 THR A CA 1
ATOM 567 C C . THR A 1 71 ? -31.25 -15.969 -23.453 1 78.75 71 THR A C 1
ATOM 569 O O . THR A 1 71 ? -32.125 -16.391 -24.203 1 78.75 71 THR A O 1
ATOM 572 N N . GLY A 1 72 ? -31.281 -16.094 -22.141 1 84.31 72 GLY A N 1
ATOM 573 C CA . GLY A 1 72 ? -32.344 -16.859 -21.516 1 84.31 72 GLY A CA 1
ATOM 574 C C . GLY A 1 72 ? -32.156 -18.359 -21.625 1 84.31 72 GLY A C 1
ATOM 575 O O . GLY A 1 72 ? -32.969 -19.141 -21.109 1 84.31 72 GLY A O 1
ATOM 576 N N . LYS A 1 73 ? -31.094 -18.781 -22.219 1 87.31 73 LYS A N 1
ATOM 577 C CA . LYS A 1 73 ? -30.781 -20.188 -22.406 1 87.31 73 LYS A CA 1
ATOM 578 C C . LYS A 1 73 ? -30.344 -20.844 -21.109 1 87.31 73 LYS A C 1
ATOM 580 O O . LYS A 1 73 ? -29.594 -20.25 -20.328 1 87.31 73 LYS A O 1
ATOM 585 N N . VAL A 1 74 ? -30.906 -22.047 -20.859 1 89.75 74 VAL A N 1
ATOM 586 C CA . VAL A 1 74 ? -30.531 -22.797 -19.672 1 89.75 74 VAL A CA 1
ATOM 587 C C . VAL A 1 74 ? -29.438 -23.797 -20.031 1 89.75 74 VAL A C 1
ATOM 589 O O . VAL A 1 74 ? -29.594 -24.578 -20.969 1 89.75 74 VAL A O 1
ATOM 592 N N . VAL A 1 75 ? -28.438 -23.734 -19.359 1 88.5 75 VAL A N 1
ATOM 593 C CA . VAL A 1 75 ? -27.328 -24.641 -19.625 1 88.5 75 VAL A CA 1
ATOM 594 C C . VAL A 1 75 ? -27.031 -25.469 -18.375 1 88.5 75 VAL A C 1
ATOM 596 O O . VAL A 1 75 ? -27.266 -25.016 -17.25 1 88.5 75 VAL A O 1
ATOM 599 N N . GLU A 1 76 ? -26.578 -26.719 -18.656 1 87 76 GLU A N 1
ATOM 600 C CA . GLU A 1 76 ? -26.156 -27.594 -17.578 1 87 76 GLU A CA 1
ATOM 601 C C . GLU A 1 76 ? -24.641 -27.672 -17.484 1 87 76 GLU A C 1
ATOM 603 O O . GLU A 1 76 ? -23.953 -27.781 -18.516 1 87 76 GLU A O 1
ATOM 608 N N . LEU A 1 77 ? -24.203 -27.453 -16.297 1 85.12 77 LEU A N 1
ATOM 609 C CA . LEU A 1 77 ? -22.75 -27.516 -16.141 1 85.12 77 LEU A CA 1
ATOM 610 C C . LEU A 1 77 ? -22.375 -28.062 -14.773 1 85.12 77 LEU A C 1
ATOM 612 O O . LEU A 1 77 ? -23.219 -28.109 -13.859 1 85.12 77 LEU A O 1
ATOM 616 N N . ASP A 1 78 ? -21.109 -28.578 -14.742 1 78.75 78 ASP A N 1
ATOM 617 C CA . ASP A 1 78 ? -20.547 -29.062 -13.484 1 78.75 78 ASP A CA 1
ATOM 618 C C . ASP A 1 78 ? -19.734 -27.984 -12.797 1 78.75 78 ASP A C 1
ATOM 620 O O . ASP A 1 78 ? -18.781 -27.453 -13.375 1 78.75 78 ASP A O 1
ATOM 624 N N . ASN A 1 79 ? -20.234 -27.609 -11.656 1 81.25 79 ASN A N 1
ATOM 625 C CA . ASN A 1 79 ? -19.5 -26.688 -10.797 1 81.25 79 ASN A CA 1
ATOM 626 C C . ASN A 1 79 ? -18.516 -27.406 -9.883 1 81.25 79 ASN A C 1
ATOM 628 O O . ASN A 1 79 ? -18.922 -28.016 -8.891 1 81.25 79 ASN A O 1
ATOM 632 N N . GLU A 1 80 ? -17.297 -27.328 -10.234 1 74.44 80 GLU A N 1
ATOM 633 C CA . GLU A 1 80 ? -16.266 -27.953 -9.414 1 74.44 80 GLU A CA 1
ATOM 634 C C . GLU A 1 80 ? -15.859 -27.062 -8.25 1 74.44 80 GLU A C 1
ATOM 636 O O . GLU A 1 80 ? -15.484 -25.906 -8.461 1 74.44 80 GLU A O 1
ATOM 641 N N . LEU A 1 81 ? -16.109 -27.578 -7.133 1 75.69 81 LEU A N 1
ATOM 642 C CA . LEU A 1 81 ? -15.781 -26.828 -5.918 1 75.69 81 LEU A CA 1
ATOM 643 C C . LEU A 1 81 ? -14.406 -27.219 -5.398 1 75.69 81 LEU A C 1
ATOM 645 O O . LEU A 1 81 ? -14.141 -28.406 -5.164 1 75.69 81 LEU A O 1
ATOM 649 N N . VAL A 1 82 ? -13.516 -26.219 -5.375 1 64.19 82 VAL A N 1
ATOM 650 C CA . VAL A 1 82 ? -12.195 -26.391 -4.781 1 64.19 82 VAL A CA 1
ATOM 651 C C . VAL A 1 82 ? -12.062 -25.5 -3.551 1 64.19 82 VAL A C 1
ATOM 653 O O . VAL A 1 82 ? -12.898 -24.609 -3.324 1 64.19 82 VAL A O 1
ATOM 656 N N . ASN A 1 83 ? -11.188 -25.781 -2.75 1 60.09 83 ASN A N 1
ATOM 657 C CA . ASN A 1 83 ? -11.047 -25.109 -1.456 1 60.09 83 ASN A CA 1
ATOM 658 C C . ASN A 1 83 ? -10.547 -23.672 -1.612 1 60.09 83 ASN A C 1
ATOM 660 O O . ASN A 1 83 ? -10.391 -22.953 -0.623 1 60.09 83 ASN A O 1
ATOM 664 N N . THR A 1 84 ? -10.383 -23.328 -2.797 1 57.69 84 THR A N 1
ATOM 665 C CA . THR A 1 84 ? -9.812 -22.016 -3.004 1 57.69 84 THR A CA 1
ATOM 666 C C . THR A 1 84 ? -10.859 -21.047 -3.543 1 57.69 84 THR A C 1
ATOM 668 O O . THR A 1 84 ? -11.484 -20.312 -2.777 1 57.69 84 THR A O 1
ATOM 671 N N . HIS A 1 85 ? -11.055 -21.078 -4.793 1 58.38 85 HIS A N 1
ATOM 672 C CA . HIS A 1 85 ? -11.828 -20.062 -5.492 1 58.38 85 HIS A CA 1
ATOM 673 C C . HIS A 1 85 ? -13.219 -20.562 -5.852 1 58.38 85 HIS A C 1
ATOM 675 O O . HIS A 1 85 ? -14.023 -19.828 -6.414 1 58.38 85 HIS A O 1
ATOM 681 N N . SER A 1 86 ? -13.508 -21.812 -5.379 1 60.09 86 SER A N 1
ATOM 682 C CA . SER A 1 86 ? -14.789 -22.344 -5.852 1 60.09 86 SER A CA 1
ATOM 683 C C . SER A 1 86 ? -15.945 -21.812 -5.023 1 60.09 86 SER A C 1
ATOM 685 O O . SER A 1 86 ? -15.758 -21.406 -3.871 1 60.09 86 SER A O 1
ATOM 687 N N . ILE A 1 87 ? -17.031 -21.625 -5.727 1 70 87 ILE A N 1
ATOM 688 C CA . ILE A 1 87 ? -18.219 -21.078 -5.086 1 70 87 ILE A CA 1
ATOM 689 C C . ILE A 1 87 ? -19.344 -22.109 -5.102 1 70 87 ILE A C 1
ATOM 691 O O . ILE A 1 87 ? -19.656 -22.688 -6.152 1 70 87 ILE A O 1
ATOM 695 N N . LYS A 1 88 ? -19.688 -22.484 -3.875 1 75.62 88 LYS A N 1
ATOM 696 C CA . LYS A 1 88 ? -20.906 -23.281 -3.801 1 75.62 88 LYS A CA 1
ATOM 697 C C . LYS A 1 88 ? -22.125 -22.469 -4.18 1 75.62 88 LYS A C 1
ATOM 699 O O . LYS A 1 88 ? -22.312 -21.344 -3.682 1 75.62 88 LYS A O 1
ATOM 704 N N . VAL A 1 89 ? -22.875 -22.906 -5.105 1 78.25 89 VAL A N 1
ATOM 705 C CA . VAL A 1 89 ? -24 -22.141 -5.609 1 78.25 89 VAL A CA 1
ATOM 706 C C . VAL A 1 89 ? -25.312 -22.766 -5.148 1 78.25 89 VAL A C 1
ATOM 708 O O . VAL A 1 89 ? -25.359 -23.953 -4.852 1 78.25 89 VAL A O 1
ATOM 711 N N . HIS A 1 90 ? -26.203 -21.969 -4.84 1 78.62 90 HIS A N 1
ATOM 712 C CA . HIS A 1 90 ? -27.562 -22.375 -4.512 1 78.62 90 HIS A CA 1
ATOM 713 C C . HIS A 1 90 ? -28.547 -21.859 -5.551 1 78.62 90 HIS A C 1
ATOM 715 O O . HIS A 1 90 ? -28.188 -21.094 -6.434 1 78.62 90 HIS A O 1
ATOM 721 N N . LYS A 1 91 ? -29.781 -22.391 -5.352 1 83.31 91 LYS A N 1
ATOM 722 C CA . LYS A 1 91 ? -30.828 -21.906 -6.242 1 83.31 91 LYS A CA 1
ATOM 723 C C . LYS A 1 91 ? -30.969 -20.391 -6.148 1 83.31 91 LYS A C 1
ATOM 725 O O . LYS A 1 91 ? -30.922 -19.828 -5.055 1 83.31 91 LYS A O 1
ATOM 730 N N . GLU A 1 92 ? -31 -19.688 -7.238 1 81.56 92 GLU A N 1
ATOM 731 C CA . GLU A 1 92 ? -31.188 -18.25 -7.375 1 81.56 92 GLU A CA 1
ATOM 732 C C . GLU A 1 92 ? -29.859 -17.5 -7.195 1 81.56 92 GLU A C 1
ATOM 734 O O . GLU A 1 92 ? -29.859 -16.281 -7.07 1 81.56 92 GLU A O 1
ATOM 739 N N . SER A 1 93 ? -28.875 -18.359 -7.164 1 79.88 93 SER A N 1
ATOM 740 C CA . SER A 1 93 ? -27.578 -17.703 -7.07 1 79.88 93 SER A CA 1
ATOM 741 C C . SER A 1 93 ? -27.203 -17.031 -8.391 1 79.88 93 SER A C 1
ATOM 743 O O . SER A 1 93 ? -27.406 -17.594 -9.461 1 79.88 93 SER A O 1
ATOM 745 N N . ASN A 1 94 ? -26.781 -15.844 -8.344 1 79.38 94 ASN A N 1
ATOM 746 C CA . ASN A 1 94 ? -26.234 -15.156 -9.516 1 79.38 94 ASN A CA 1
ATOM 747 C C . ASN A 1 94 ? -24.766 -15.477 -9.727 1 79.38 94 ASN A C 1
ATOM 749 O O . ASN A 1 94 ? -23.938 -15.219 -8.852 1 79.38 94 ASN A O 1
ATOM 753 N N . VAL A 1 95 ? -24.438 -16.109 -10.852 1 78.12 95 VAL A N 1
ATOM 754 C CA . VAL A 1 95 ? -23.062 -16.547 -11.109 1 78.12 95 VAL A CA 1
ATOM 755 C C . VAL A 1 95 ? -22.609 -16.047 -12.484 1 78.12 95 VAL A C 1
ATOM 757 O O . VAL A 1 95 ? -23.438 -15.625 -13.297 1 78.12 95 VAL A O 1
ATOM 760 N N . ILE A 1 96 ? -21.328 -16 -12.672 1 76.25 96 ILE A N 1
ATOM 761 C CA . ILE A 1 96 ? -20.734 -15.727 -13.977 1 76.25 96 ILE A CA 1
ATOM 762 C C . ILE A 1 96 ? -20.203 -17.016 -14.586 1 76.25 96 ILE A C 1
ATOM 764 O O . ILE A 1 96 ? -19.453 -17.766 -13.93 1 76.25 96 ILE A O 1
ATOM 768 N N . LEU A 1 97 ? -20.641 -17.312 -15.781 1 76.94 97 LEU A N 1
ATOM 769 C CA . LEU A 1 97 ? -20.203 -18.516 -16.484 1 76.94 97 LEU A CA 1
ATOM 770 C C . LEU A 1 97 ? -19.141 -18.172 -17.531 1 76.94 97 LEU A C 1
ATOM 772 O O . LEU A 1 97 ? -19.172 -17.078 -18.109 1 76.94 97 LEU A O 1
ATOM 776 N N . ILE A 1 98 ? -18.125 -19 -17.594 1 75 98 ILE A N 1
ATOM 777 C CA . ILE A 1 98 ? -17.156 -18.906 -18.688 1 75 98 ILE A CA 1
ATOM 778 C C . ILE A 1 98 ? -17.594 -19.797 -19.844 1 75 98 ILE A C 1
ATOM 780 O O . ILE A 1 98 ? -17.891 -20.984 -19.641 1 75 98 ILE A O 1
ATOM 784 N N . GLN A 1 99 ? -17.797 -19.172 -20.922 1 74.56 99 GLN A N 1
ATOM 785 C CA . GLN A 1 99 ? -18.109 -19.938 -22.125 1 74.56 99 GLN A CA 1
ATOM 786 C C . GLN A 1 99 ? -16.844 -20.203 -22.938 1 74.56 99 GLN A C 1
ATOM 788 O O . GLN A 1 99 ? -16.156 -19.266 -23.375 1 74.56 99 GLN A O 1
ATOM 793 N N . ASN A 1 100 ? -16.312 -21.359 -22.906 1 67.56 100 ASN A N 1
ATOM 794 C CA . ASN A 1 100 ? -15.156 -21.75 -23.703 1 67.56 100 ASN A CA 1
ATOM 795 C C . ASN A 1 100 ? -15.562 -22.469 -24.969 1 67.56 100 ASN A C 1
ATOM 797 O O . ASN A 1 100 ? -16.531 -23.234 -24.969 1 67.56 100 ASN A O 1
ATOM 801 N N . GLN A 1 101 ? -14.977 -22 -26.062 1 63.12 101 GLN A N 1
ATOM 802 C CA . GLN A 1 101 ? -15.258 -22.703 -27.312 1 63.12 101 GLN A CA 1
ATOM 803 C C . GLN A 1 101 ? -14.367 -23.922 -27.469 1 63.12 101 GLN A C 1
ATOM 805 O O . GLN A 1 101 ? -13.172 -23.875 -27.188 1 63.12 101 GLN A O 1
ATOM 810 N N . ASN A 1 102 ? -14.945 -25.172 -27.594 1 56.41 102 ASN A N 1
ATOM 811 C CA . ASN A 1 102 ? -14.164 -26.375 -27.875 1 56.41 102 ASN A CA 1
ATOM 812 C C . ASN A 1 102 ? -13.422 -26.25 -29.203 1 56.41 102 ASN A C 1
ATOM 814 O O . ASN A 1 102 ? -13.945 -25.703 -30.172 1 56.41 102 ASN A O 1
ATOM 818 N N . SER A 1 103 ? -12.102 -26.328 -29.234 1 56.38 103 SER A N 1
ATOM 819 C CA . SER A 1 103 ? -11.227 -26.188 -30.406 1 56.38 103 SER A CA 1
ATOM 820 C C . SER A 1 103 ? -11.859 -26.797 -31.641 1 56.38 103 SER A C 1
ATOM 822 O O . SER A 1 103 ? -11.641 -26.312 -32.75 1 56.38 103 SER A O 1
ATOM 824 N N . GLY A 1 104 ? -12.484 -27.938 -31.578 1 50.19 104 GLY A N 1
ATOM 825 C CA . GLY A 1 104 ? -12.859 -28.656 -32.781 1 50.19 104 GLY A CA 1
ATOM 826 C C . GLY A 1 104 ? -14.219 -28.25 -33.312 1 50.19 104 GLY A C 1
ATOM 827 O O . GLY A 1 104 ? -14.555 -28.547 -34.469 1 50.19 104 GLY A O 1
ATOM 828 N N . SER A 1 105 ? -15.328 -28.141 -32.625 1 51.09 105 SER A N 1
ATOM 829 C CA . SER A 1 105 ? -16.641 -27.875 -33.219 1 51.09 105 SER A CA 1
ATOM 830 C C . SER A 1 105 ? -17.109 -26.469 -32.906 1 51.09 105 SER A C 1
ATOM 832 O O . SER A 1 105 ? -16.922 -25.969 -31.797 1 51.09 105 SER A O 1
ATOM 834 N N . THR A 1 106 ? -17.266 -25.531 -33.875 1 55.25 106 THR A N 1
ATOM 835 C CA . THR A 1 106 ? -17.688 -24.141 -33.938 1 55.25 106 THR A CA 1
ATOM 836 C C . THR A 1 106 ? -18.859 -23.906 -33 1 55.25 106 THR A C 1
ATOM 838 O O . THR A 1 106 ? -19.062 -22.781 -32.5 1 55.25 106 THR A O 1
ATOM 841 N N . ASP A 1 107 ? -19.766 -24.859 -32.719 1 56.62 107 ASP A N 1
ATOM 842 C CA . ASP A 1 107 ? -21.047 -24.641 -32.062 1 56.62 107 ASP A CA 1
ATOM 843 C C . ASP A 1 107 ? -21.078 -25.312 -30.688 1 56.62 107 ASP A C 1
ATOM 845 O O . ASP A 1 107 ? -22.141 -25.438 -30.078 1 56.62 107 ASP A O 1
ATOM 849 N N . ASP A 1 108 ? -19.859 -25.812 -30.203 1 61.78 108 ASP A N 1
ATOM 850 C CA . ASP A 1 108 ? -19.938 -26.531 -28.938 1 61.78 108 ASP A CA 1
ATOM 851 C C . ASP A 1 108 ? -19.234 -25.75 -27.828 1 61.78 108 ASP A C 1
ATOM 853 O O . ASP A 1 108 ? -18.016 -25.547 -27.875 1 61.78 108 ASP A O 1
ATOM 857 N N . TYR A 1 109 ? -20.109 -25.109 -27.062 1 69.06 109 TYR A N 1
ATOM 858 C CA . TYR A 1 109 ? -19.609 -24.297 -25.969 1 69.06 109 TYR A CA 1
ATOM 859 C C . TYR A 1 109 ? -19.656 -25.062 -24.656 1 69.06 109 TYR A C 1
ATOM 861 O O . TYR A 1 109 ? -20.547 -25.891 -24.438 1 69.06 109 TYR A O 1
ATOM 869 N N . TYR A 1 110 ? -18.594 -25.156 -23.938 1 75 110 TYR A N 1
ATOM 870 C CA . TYR A 1 110 ? -18.609 -25.641 -22.562 1 75 110 TYR A CA 1
ATOM 871 C C . TYR A 1 110 ? -18.562 -24.484 -21.562 1 75 110 TYR A C 1
ATOM 873 O O . TYR A 1 110 ? -17.922 -23.469 -21.828 1 75 110 TYR A O 1
ATOM 881 N N . TYR A 1 111 ? -19.531 -24.688 -20.641 1 76.5 111 TYR A N 1
ATOM 882 C CA . TYR A 1 111 ? -19.688 -23.625 -19.641 1 76.5 111 TYR A CA 1
ATOM 883 C C . TYR A 1 111 ? -19.094 -24.047 -18.312 1 76.5 111 TYR A C 1
ATOM 885 O O . TYR A 1 111 ? -19.125 -25.219 -17.953 1 76.5 111 TYR A O 1
ATOM 893 N N . SER A 1 112 ? -18.422 -23.203 -17.656 1 76.56 112 SER A N 1
ATOM 894 C CA . SER A 1 112 ? -17.938 -23.406 -16.297 1 76.56 112 SER A CA 1
ATOM 895 C C . SER A 1 112 ? -18.234 -22.188 -15.422 1 76.56 112 SER A C 1
ATOM 897 O O . SER A 1 112 ? -18.375 -21.062 -15.93 1 76.56 112 SER A O 1
ATOM 899 N N . VAL A 1 113 ? -18.5 -22.516 -14.156 1 73.88 113 VAL A N 1
ATOM 900 C CA . VAL A 1 113 ? -18.766 -21.422 -13.219 1 73.88 113 VAL A CA 1
ATOM 901 C C . VAL A 1 113 ? -17.484 -20.672 -12.914 1 73.88 113 VAL A C 1
ATOM 903 O O . VAL A 1 113 ? -16.484 -21.281 -12.5 1 73.88 113 VAL A O 1
ATOM 906 N N . TYR A 1 114 ? -17.484 -19.438 -13.242 1 64.81 114 TYR A N 1
ATOM 907 C CA . TYR A 1 114 ? -16.312 -18.625 -12.953 1 64.81 114 TYR A CA 1
ATOM 908 C C . TYR A 1 114 ? -16.328 -18.125 -11.516 1 64.81 114 TYR A C 1
ATOM 910 O O . TYR A 1 114 ? -15.406 -18.391 -10.742 1 64.81 114 TYR A O 1
ATOM 918 N N . ASN A 1 115 ? -17.297 -17.297 -11.227 1 68.62 115 ASN A N 1
ATOM 919 C CA . ASN A 1 115 ? -17.406 -16.688 -9.898 1 68.62 115 ASN A CA 1
ATOM 920 C C . ASN A 1 115 ? -18.828 -16.203 -9.633 1 68.62 115 ASN A C 1
ATOM 922 O O . ASN A 1 115 ? -19.703 -16.281 -10.508 1 68.62 115 ASN A O 1
ATOM 926 N N . TYR A 1 116 ? -19.109 -15.922 -8.312 1 69.62 116 TYR A N 1
ATOM 927 C CA . TYR A 1 116 ? -20.328 -15.203 -7.984 1 69.62 116 TYR A CA 1
ATOM 928 C C . TYR A 1 116 ? -20.438 -13.898 -8.773 1 69.62 116 TYR A C 1
ATOM 930 O O . TYR A 1 116 ? -19.406 -13.289 -9.102 1 69.62 116 TYR A O 1
ATOM 938 N N . ASP A 1 117 ? -21.672 -13.617 -9.25 1 70.81 117 ASP A N 1
ATOM 939 C CA . ASP A 1 117 ? -21.906 -12.266 -9.75 1 70.81 117 ASP A CA 1
ATOM 940 C C . ASP A 1 117 ? -21.875 -11.242 -8.617 1 70.81 117 ASP A C 1
ATOM 942 O O . ASP A 1 117 ? -22.844 -11.102 -7.875 1 70.81 117 ASP A O 1
ATOM 946 N N . ARG A 1 118 ? -20.812 -10.531 -8.461 1 72 118 ARG A N 1
ATOM 947 C CA . ARG A 1 118 ? -20.625 -9.578 -7.375 1 72 118 ARG A CA 1
ATOM 948 C C . ARG A 1 118 ? -20.922 -8.156 -7.836 1 72 118 ARG A C 1
ATOM 950 O O . ARG A 1 118 ? -20.703 -7.195 -7.094 1 72 118 ARG A O 1
ATOM 957 N N . SER A 1 119 ? -21.438 -8.031 -8.93 1 74.5 119 SER A N 1
ATOM 958 C CA . SER A 1 119 ? -21.562 -6.695 -9.5 1 74.5 119 SER A CA 1
ATOM 959 C C . SER A 1 119 ? -22.453 -5.801 -8.641 1 74.5 119 SER A C 1
ATOM 961 O O . SER A 1 119 ? -22.031 -4.711 -8.242 1 74.5 119 SER A O 1
ATOM 963 N N . ILE A 1 120 ? -23.594 -6.316 -8.328 1 76.06 120 ILE A N 1
ATOM 964 C CA . ILE A 1 120 ? -24.516 -5.504 -7.559 1 76.06 120 ILE A CA 1
ATOM 965 C C . ILE A 1 120 ? -23.984 -5.297 -6.145 1 76.06 120 ILE A C 1
ATOM 967 O O . ILE A 1 120 ? -24.125 -4.211 -5.57 1 76.06 120 ILE A O 1
ATOM 971 N N . ARG A 1 121 ? -23.422 -6.277 -5.605 1 78.62 121 ARG A N 1
ATOM 972 C CA . ARG A 1 121 ? -22.891 -6.188 -4.25 1 78.62 121 ARG A CA 1
ATOM 973 C C . ARG A 1 121 ? -21.734 -5.199 -4.184 1 78.62 121 ARG A C 1
ATOM 975 O O . ARG A 1 121 ? -21.609 -4.445 -3.219 1 78.62 121 ARG A O 1
ATOM 982 N N . ILE A 1 122 ? -20.891 -5.227 -5.215 1 80.88 122 ILE A N 1
ATOM 983 C CA . ILE A 1 122 ? -19.781 -4.289 -5.273 1 80.88 122 ILE A CA 1
ATOM 984 C C . ILE A 1 122 ? -20.312 -2.861 -5.387 1 80.88 122 ILE A C 1
ATOM 986 O O . ILE A 1 122 ? -19.828 -1.958 -4.699 1 80.88 122 ILE A O 1
ATOM 990 N N . PHE A 1 123 ? -21.312 -2.734 -6.184 1 82.56 123 PHE A N 1
ATOM 991 C CA . PHE A 1 123 ? -21.906 -1.416 -6.355 1 82.56 123 PHE A CA 1
ATOM 992 C C . PHE A 1 123 ? -22.484 -0.906 -5.039 1 82.56 123 PHE A C 1
ATOM 994 O O . PHE A 1 123 ? -22.344 0.272 -4.711 1 82.56 123 PHE A O 1
ATOM 1001 N N . VAL A 1 124 ? -23.078 -1.717 -4.309 1 84.81 124 VAL A N 1
ATOM 1002 C CA . VAL A 1 124 ? -23.688 -1.335 -3.041 1 84.81 124 VAL A CA 1
ATOM 1003 C C . VAL A 1 124 ? -22.609 -0.924 -2.045 1 84.81 124 VAL A C 1
ATOM 1005 O O . VAL A 1 124 ? -22.766 0.073 -1.334 1 84.81 124 VAL A O 1
ATOM 1008 N N . ILE A 1 125 ? -21.609 -1.661 -2.059 1 85.06 125 ILE A N 1
ATOM 1009 C CA . ILE A 1 125 ? -20.531 -1.373 -1.107 1 85.06 125 ILE A CA 1
ATOM 1010 C C . ILE A 1 125 ? -19.844 -0.062 -1.484 1 85.06 125 ILE A C 1
ATOM 1012 O O . ILE A 1 125 ? -19.484 0.726 -0.61 1 85.06 125 ILE A O 1
ATOM 1016 N N . ILE A 1 126 ? -19.641 0.156 -2.732 1 86.31 126 ILE A N 1
ATOM 1017 C CA . ILE A 1 126 ? -19.031 1.408 -3.184 1 86.31 126 ILE A CA 1
ATOM 1018 C C . ILE A 1 126 ? -19.953 2.576 -2.824 1 86.31 126 ILE A C 1
ATOM 1020 O O . ILE A 1 126 ? -19.484 3.619 -2.361 1 86.31 126 ILE A O 1
ATOM 1024 N N . ALA A 1 127 ? -21.219 2.365 -3.039 1 87.88 127 ALA A N 1
ATOM 1025 C CA . ALA A 1 127 ? -22.188 3.398 -2.693 1 87.88 127 ALA A CA 1
ATOM 1026 C C . ALA A 1 127 ? -22.172 3.691 -1.196 1 87.88 127 ALA A C 1
ATOM 1028 O O . ALA A 1 127 ? -22.203 4.852 -0.784 1 87.88 127 ALA A O 1
ATOM 1029 N N . LEU A 1 128 ? -22.094 2.676 -0.435 1 85.56 128 LEU A N 1
ATOM 1030 C CA . LEU A 1 128 ? -22.031 2.838 1.014 1 85.56 128 LEU A CA 1
ATOM 1031 C C . LEU A 1 128 ? -20.75 3.561 1.425 1 85.56 128 LEU A C 1
ATOM 1033 O O . LEU A 1 128 ? -20.766 4.355 2.367 1 85.56 128 LEU A O 1
ATOM 1037 N N . PHE A 1 129 ? -19.719 3.252 0.764 1 86.31 129 PHE A N 1
ATOM 1038 C CA . PHE A 1 129 ? -18.453 3.918 1.023 1 86.31 129 PHE A CA 1
ATOM 1039 C C . PHE A 1 129 ? -18.547 5.406 0.716 1 86.31 129 PHE A C 1
ATOM 1041 O O . PHE A 1 129 ? -18.078 6.238 1.499 1 86.31 129 PHE A O 1
ATOM 1048 N N . VAL A 1 130 ? -19.156 5.73 -0.368 1 88.12 130 VAL A N 1
ATOM 1049 C CA . VAL A 1 130 ? -19.312 7.129 -0.758 1 88.12 130 VAL A CA 1
ATOM 1050 C C . VAL A 1 130 ? -20.203 7.852 0.25 1 88.12 130 VAL A C 1
ATOM 1052 O O . VAL A 1 130 ? -19.922 8.992 0.636 1 88.12 130 VAL A O 1
ATOM 1055 N N . ILE A 1 131 ? -21.219 7.211 0.625 1 88.81 131 ILE A N 1
ATOM 1056 C CA . ILE A 1 131 ? -22.109 7.777 1.628 1 88.81 131 ILE A CA 1
ATOM 1057 C C . ILE A 1 131 ? -21.359 7.977 2.939 1 88.81 131 ILE A C 1
ATOM 1059 O O . ILE A 1 131 ? -21.516 9.008 3.598 1 88.81 131 ILE A O 1
ATOM 1063 N N . PHE A 1 132 ? -20.609 7.004 3.299 1 86 132 PHE A N 1
ATOM 1064 C CA . PHE A 1 132 ? -19.797 7.094 4.508 1 86 132 PHE A CA 1
ATOM 1065 C C . PHE A 1 132 ? -18.844 8.281 4.438 1 86 132 PHE A C 1
ATOM 1067 O O . PHE A 1 132 ? -18.719 9.039 5.406 1 86 132 PHE A O 1
ATOM 1074 N N . LEU A 1 133 ? -18.219 8.445 3.33 1 85.12 133 LEU A N 1
ATOM 1075 C CA . LEU A 1 133 ? -17.312 9.57 3.125 1 85.12 133 LEU A CA 1
ATOM 1076 C C . LEU A 1 133 ? -18.062 10.891 3.225 1 85.12 133 LEU A C 1
ATOM 1078 O O . LEU A 1 133 ? -17.578 11.844 3.84 1 85.12 133 LEU A O 1
ATOM 1082 N N . ALA A 1 134 ? -19.234 10.922 2.637 1 86.75 134 ALA A N 1
ATOM 1083 C CA . ALA A 1 134 ? -20.031 12.133 2.633 1 86.75 134 ALA A CA 1
ATOM 1084 C C . ALA A 1 134 ? -20.5 12.492 4.043 1 86.75 134 ALA A C 1
ATOM 1086 O O . ALA A 1 134 ? -20.578 13.672 4.402 1 86.75 134 ALA A O 1
ATOM 1087 N N . VAL A 1 135 ? -20.797 11.547 4.816 1 85.69 135 VAL A N 1
ATOM 1088 C CA . VAL A 1 135 ? -21.312 11.766 6.16 1 85.69 135 VAL A CA 1
ATOM 1089 C C . VAL A 1 135 ? -20.203 12.289 7.066 1 85.69 135 VAL A C 1
ATOM 1091 O O . VAL A 1 135 ? -20.422 13.211 7.855 1 85.69 135 VAL A O 1
ATOM 1094 N N . ILE A 1 136 ? -19.109 11.758 6.941 1 80.19 136 ILE A N 1
ATOM 1095 C CA . ILE A 1 136 ? -18.031 12.102 7.859 1 80.19 136 ILE A CA 1
ATOM 1096 C C . ILE A 1 136 ? -17.328 13.375 7.387 1 80.19 136 ILE A C 1
ATOM 1098 O O . ILE A 1 136 ? -17.016 14.258 8.195 1 80.19 136 ILE A O 1
ATOM 1102 N N . ALA A 1 137 ? -17.078 13.445 6.066 1 80.56 137 ALA A N 1
ATOM 1103 C CA . ALA A 1 137 ? -16.234 14.539 5.578 1 80.56 137 ALA A CA 1
ATOM 1104 C C . ALA A 1 137 ? -17.062 15.562 4.809 1 80.56 137 ALA A C 1
ATOM 1106 O O . ALA A 1 137 ? -16.531 16.578 4.336 1 80.56 137 ALA A O 1
ATOM 1107 N N . GLY A 1 138 ? -18.344 15.352 4.605 1 83.94 138 GLY A N 1
ATOM 1108 C CA . GLY A 1 138 ? -19.203 16.297 3.912 1 83.94 138 GLY A CA 1
ATOM 1109 C C . GLY A 1 138 ? -18.891 16.422 2.432 1 83.94 138 GLY A C 1
ATOM 1110 O O . GLY A 1 138 ? -18.734 15.406 1.743 1 83.94 138 GLY A O 1
ATOM 1111 N N . ILE A 1 139 ? -18.734 17.562 1.973 1 87.56 139 ILE A N 1
ATOM 1112 C CA . ILE A 1 139 ? -18.531 17.828 0.554 1 87.56 139 ILE A CA 1
ATOM 1113 C C . ILE A 1 139 ? -17.094 17.438 0.163 1 87.56 139 ILE A C 1
ATOM 1115 O O . ILE A 1 139 ? -16.859 16.969 -0.952 1 87.56 139 ILE A O 1
ATOM 1119 N N . LYS A 1 140 ? -16.219 17.609 1.041 1 83.25 140 LYS A N 1
ATOM 1120 C CA . LYS A 1 140 ? -14.844 17.234 0.763 1 83.25 140 LYS A CA 1
ATOM 1121 C C . LYS A 1 140 ? -14.711 15.727 0.569 1 83.25 140 LYS A C 1
ATOM 1123 O O . LYS A 1 140 ? -13.883 15.266 -0.216 1 83.25 140 LYS A O 1
ATOM 1128 N N . GLY A 1 141 ? -15.523 15.086 1.351 1 84.12 141 GLY A N 1
ATOM 1129 C CA . GLY A 1 141 ? -15.555 13.641 1.169 1 84.12 141 GLY A CA 1
ATOM 1130 C C . GLY A 1 141 ? -16.062 13.219 -0.2 1 84.12 141 GLY A C 1
ATOM 1131 O O . GLY A 1 141 ? -15.5 12.312 -0.821 1 84.12 141 GLY A O 1
ATOM 1132 N N . LEU A 1 142 ? -17.031 13.914 -0.666 1 89.38 142 LEU A N 1
ATOM 1133 C CA . LEU A 1 142 ? -17.578 13.609 -1.979 1 89.38 142 LEU A CA 1
ATOM 1134 C C . LEU A 1 142 ? -16.594 13.953 -3.084 1 89.38 142 LEU A C 1
ATOM 1136 O O . LEU A 1 142 ? -16.438 13.203 -4.051 1 89.38 142 LEU A O 1
ATOM 1140 N N . LYS A 1 143 ? -15.969 15.008 -2.924 1 90.5 143 LYS A N 1
ATOM 1141 C CA . LYS A 1 143 ? -14.953 15.414 -3.895 1 90.5 143 LYS A CA 1
ATOM 1142 C C . LYS A 1 143 ? -13.805 14.414 -3.938 1 90.5 143 LYS A C 1
ATOM 1144 O O . LYS A 1 143 ? -13.273 14.117 -5.008 1 90.5 143 LYS A O 1
ATOM 1149 N N . SER A 1 144 ? -13.492 13.961 -2.785 1 88.69 144 SER A N 1
ATOM 1150 C CA . SER A 1 144 ? -12.406 12.992 -2.709 1 88.69 144 SER A CA 1
ATOM 1151 C C . SER A 1 144 ? -12.773 11.695 -3.424 1 88.69 144 SER A C 1
ATOM 1153 O O . SER A 1 144 ? -11.922 11.062 -4.055 1 88.69 144 SER A O 1
ATOM 1155 N N . ALA A 1 145 ? -14.008 11.305 -3.262 1 89.25 145 ALA A N 1
ATOM 1156 C CA . ALA A 1 145 ? -14.484 10.102 -3.945 1 89.25 145 ALA A CA 1
ATOM 1157 C C . ALA A 1 145 ? -14.414 10.273 -5.461 1 89.25 145 ALA A C 1
ATOM 1159 O O . ALA A 1 145 ? -13.992 9.359 -6.176 1 89.25 145 ALA A O 1
ATOM 1160 N N . ILE A 1 146 ? -14.844 11.391 -5.883 1 90.88 146 ILE A N 1
ATOM 1161 C CA . ILE A 1 146 ? -14.82 11.672 -7.312 1 90.88 146 ILE A CA 1
ATOM 1162 C C . ILE A 1 146 ? -13.375 11.656 -7.816 1 90.88 146 ILE A C 1
ATOM 1164 O O . ILE A 1 146 ? -13.078 11.078 -8.859 1 90.88 146 ILE A O 1
ATOM 1168 N N . ALA A 1 147 ? -12.547 12.336 -7.098 1 90.62 147 ALA A N 1
ATOM 1169 C CA . ALA A 1 147 ? -11.133 12.367 -7.465 1 90.62 147 ALA A CA 1
ATOM 1170 C C . ALA A 1 147 ? -10.547 10.953 -7.531 1 90.62 147 ALA A C 1
ATOM 1172 O O . ALA A 1 147 ? -9.758 10.648 -8.422 1 90.62 147 ALA A O 1
ATOM 1173 N N . LEU A 1 148 ? -10.945 10.164 -6.605 1 90 148 LEU A N 1
ATOM 1174 C CA . LEU A 1 148 ? -10.469 8.789 -6.551 1 90 148 LEU A CA 1
ATOM 1175 C C . LEU A 1 148 ? -10.938 8.008 -7.773 1 90 148 LEU A C 1
ATOM 1177 O O . LEU A 1 148 ? -10.141 7.305 -8.406 1 90 148 LEU A O 1
ATOM 1181 N N . PHE A 1 149 ? -12.195 8.117 -8.117 1 90.12 149 PHE A N 1
ATOM 1182 C CA . PHE A 1 149 ? -12.758 7.391 -9.25 1 90.12 149 PHE A CA 1
ATOM 1183 C C . PHE A 1 149 ? -12.102 7.836 -10.555 1 90.12 149 PHE A C 1
ATOM 1185 O O . PHE A 1 149 ? -11.82 7.012 -11.43 1 90.12 149 PHE A O 1
ATOM 1192 N N . VAL A 1 150 ? -11.906 9.078 -10.695 1 92.12 150 VAL A N 1
ATOM 1193 C CA . VAL A 1 150 ? -11.266 9.602 -11.891 1 92.12 150 VAL A CA 1
ATOM 1194 C C . VAL A 1 150 ? -9.836 9.086 -11.984 1 92.12 150 VAL A C 1
ATOM 1196 O O . VAL A 1 150 ? -9.359 8.75 -13.07 1 92.12 150 VAL A O 1
ATOM 1199 N N . SER A 1 151 ? -9.164 9.062 -10.891 1 92.25 151 SER A N 1
ATOM 1200 C CA . SER A 1 151 ? -7.793 8.57 -10.875 1 92.25 151 SER A CA 1
ATOM 1201 C C . SER A 1 151 ? -7.727 7.102 -11.273 1 92.25 151 SER A C 1
ATOM 1203 O O . SER A 1 151 ? -6.844 6.699 -12.039 1 92.25 151 SER A O 1
ATOM 1205 N N . ILE A 1 152 ? -8.648 6.355 -10.727 1 89.44 152 ILE A N 1
ATOM 1206 C CA . ILE A 1 152 ? -8.695 4.941 -11.078 1 89.44 152 ILE A CA 1
ATOM 1207 C C . ILE A 1 152 ? -8.953 4.789 -12.578 1 89.44 152 ILE A C 1
ATOM 1209 O O . ILE A 1 152 ? -8.336 3.945 -13.234 1 89.44 152 ILE A O 1
ATOM 1213 N N . TYR A 1 153 ? -9.844 5.562 -13.055 1 88.75 153 TYR A N 1
ATOM 1214 C CA . TYR A 1 153 ? -10.148 5.578 -14.477 1 88.75 153 TYR A CA 1
ATOM 1215 C C . TYR A 1 153 ? -8.891 5.871 -15.297 1 88.75 153 TYR A C 1
ATOM 1217 O O . TYR A 1 153 ? -8.609 5.18 -16.281 1 88.75 153 TYR A O 1
ATOM 1225 N N . ILE A 1 154 ? -8.148 6.828 -14.945 1 92.62 154 ILE A N 1
ATOM 1226 C CA . ILE A 1 154 ? -6.941 7.227 -15.656 1 92.62 154 ILE A CA 1
ATOM 1227 C C . ILE A 1 154 ? -5.91 6.102 -15.586 1 92.62 154 ILE A C 1
ATOM 1229 O O . ILE A 1 154 ? -5.262 5.785 -16.594 1 92.62 154 ILE A O 1
ATOM 1233 N N . ILE A 1 155 ? -5.766 5.488 -14.453 1 91.62 155 ILE A N 1
ATOM 1234 C CA . ILE A 1 155 ? -4.77 4.441 -14.258 1 91.62 155 ILE A CA 1
ATOM 1235 C C . ILE A 1 155 ? -5.121 3.232 -15.125 1 91.62 155 ILE A C 1
ATOM 1237 O O . ILE A 1 155 ? -4.27 2.701 -15.844 1 91.62 155 ILE A O 1
ATOM 1241 N N . LEU A 1 156 ? -6.34 2.854 -15.148 1 85.5 156 LEU A N 1
ATOM 1242 C CA . LEU A 1 156 ? -6.75 1.63 -15.828 1 85.5 156 LEU A CA 1
ATOM 1243 C C . LEU A 1 156 ? -6.84 1.851 -17.344 1 85.5 156 LEU A C 1
ATOM 1245 O O . LEU A 1 156 ? -6.391 1.009 -18.125 1 85.5 156 LEU A O 1
ATOM 1249 N N . PHE A 1 157 ? -7.375 3.027 -17.766 1 86.75 157 PHE A N 1
ATOM 1250 C CA . PHE A 1 157 ? -7.707 3.203 -19.188 1 86.75 157 PHE A CA 1
ATOM 1251 C C . PHE A 1 157 ? -6.621 3.99 -19.906 1 86.75 157 PHE A C 1
ATOM 1253 O O . PHE A 1 157 ? -6.598 4.043 -21.125 1 86.75 157 PHE A O 1
ATOM 1260 N N . PHE A 1 158 ? -5.766 4.566 -19.203 1 90.44 158 PHE A N 1
ATOM 1261 C CA . PHE A 1 158 ? -4.68 5.316 -19.812 1 90.44 158 PHE A CA 1
ATOM 1262 C C . PHE A 1 158 ? -3.334 4.664 -19.516 1 90.44 158 PHE A C 1
ATOM 1264 O O . PHE A 1 158 ? -2.637 4.215 -20.422 1 90.44 158 PHE A O 1
ATOM 1271 N N . ASP A 1 159 ? -2.992 4.543 -18.266 1 91.75 159 ASP A N 1
ATOM 1272 C CA . ASP A 1 159 ? -1.684 4.035 -17.859 1 91.75 159 ASP A CA 1
ATOM 1273 C C . ASP A 1 159 ? -1.511 2.574 -18.266 1 91.75 159 ASP A C 1
ATOM 1275 O O . ASP A 1 159 ? -0.658 2.254 -19.094 1 91.75 159 ASP A O 1
ATOM 1279 N N . VAL A 1 160 ? -2.361 1.732 -17.766 1 87.19 160 VAL A N 1
ATOM 1280 C CA . VAL A 1 160 ? -2.246 0.299 -18 1 87.19 160 VAL A CA 1
ATOM 1281 C C . VAL A 1 160 ? -2.383 0.018 -19.5 1 87.19 160 VAL A C 1
ATOM 1283 O O . VAL A 1 160 ? -1.64 -0.794 -20.047 1 87.19 160 VAL A O 1
ATOM 1286 N N . ALA A 1 161 ? -3.309 0.68 -20.156 1 84.19 161 ALA A N 1
ATOM 1287 C CA . ALA A 1 161 ? -3.535 0.478 -21.594 1 84.19 161 ALA A CA 1
ATOM 1288 C C . ALA A 1 161 ? -2.285 0.816 -22.406 1 84.19 161 ALA A C 1
ATOM 1290 O O . ALA A 1 161 ? -1.911 0.078 -23.312 1 84.19 161 ALA A O 1
ATOM 1291 N N . LEU A 1 162 ? -1.688 1.887 -22.109 1 88 162 LEU A N 1
ATOM 1292 C CA . LEU A 1 162 ? -0.511 2.316 -22.844 1 88 162 LEU A CA 1
ATOM 1293 C C . LEU A 1 162 ? 0.697 1.45 -22.5 1 88 162 LEU A C 1
ATOM 1295 O O . LEU A 1 162 ? 1.541 1.187 -23.359 1 88 162 LEU A O 1
ATOM 1299 N N . LEU A 1 163 ? 0.772 1.057 -21.25 1 86.62 163 LEU A N 1
ATOM 1300 C CA . LEU A 1 163 ? 1.86 0.168 -20.844 1 86.62 163 LEU A CA 1
ATOM 1301 C C . LEU A 1 163 ? 1.772 -1.162 -21.594 1 86.62 163 LEU A C 1
ATOM 1303 O O . LEU A 1 163 ? 2.789 -1.7 -22.031 1 86.62 163 LEU A O 1
ATOM 1307 N N . MET A 1 164 ? 0.59 -1.64 -21.734 1 82.31 164 MET A N 1
ATOM 1308 C CA . MET A 1 164 ? 0.371 -2.928 -22.375 1 82.31 164 MET A CA 1
ATOM 1309 C C . MET A 1 164 ? 0.678 -2.842 -23.875 1 82.31 164 MET A C 1
ATOM 1311 O O . MET A 1 164 ? 0.988 -3.852 -24.5 1 82.31 164 MET A O 1
ATOM 1315 N N . ASN A 1 165 ? 0.565 -1.698 -24.406 1 81.62 165 ASN A N 1
ATOM 1316 C CA . ASN A 1 165 ? 0.826 -1.513 -25.828 1 81.62 165 ASN A CA 1
ATOM 1317 C C . ASN A 1 165 ? 2.287 -1.155 -26.094 1 81.62 165 ASN A C 1
ATOM 1319 O O . ASN A 1 165 ? 2.643 -0.751 -27.188 1 81.62 165 ASN A O 1
ATOM 1323 N N . GLY A 1 166 ? 3.082 -1.183 -25.125 1 80.69 166 GLY A N 1
ATOM 1324 C CA . GLY A 1 166 ? 4.523 -1.13 -25.312 1 80.69 166 GLY A CA 1
ATOM 1325 C C . GLY A 1 166 ? 5.086 0.277 -25.219 1 80.69 166 GLY A C 1
ATOM 1326 O O . GLY A 1 166 ? 6.242 0.51 -25.578 1 80.69 166 GLY A O 1
ATOM 1327 N N . TYR A 1 167 ? 4.359 1.218 -24.875 1 86.12 167 TYR A N 1
ATOM 1328 C CA . TYR A 1 167 ? 4.887 2.57 -24.719 1 86.12 167 TYR A CA 1
ATOM 1329 C C . TYR A 1 167 ? 5.859 2.648 -23.547 1 86.12 167 TYR A C 1
ATOM 1331 O O . TYR A 1 167 ? 5.898 1.749 -22.703 1 86.12 167 TYR A O 1
ATOM 1339 N N . ASN A 1 168 ? 6.609 3.711 -23.594 1 88.44 168 ASN A N 1
ATOM 1340 C CA . ASN A 1 168 ? 7.617 3.887 -22.562 1 88.44 168 ASN A CA 1
ATOM 1341 C C . ASN A 1 168 ? 6.977 4.004 -21.172 1 88.44 168 ASN A C 1
ATOM 1343 O O . ASN A 1 168 ? 6.211 4.934 -20.922 1 88.44 168 ASN A O 1
ATOM 1347 N N . ASN A 1 169 ? 7.344 3.104 -20.266 1 88.94 169 ASN A N 1
ATOM 1348 C CA . ASN A 1 169 ? 6.734 3.023 -18.938 1 88.94 169 ASN A CA 1
ATOM 1349 C C . ASN A 1 169 ? 6.996 4.289 -18.125 1 88.94 169 ASN A C 1
ATOM 1351 O O . ASN A 1 169 ? 6.094 4.801 -17.469 1 88.94 169 ASN A O 1
ATOM 1355 N N . ILE A 1 170 ? 8.188 4.777 -18.203 1 89.56 170 ILE A N 1
ATOM 1356 C CA . ILE A 1 170 ? 8.594 5.898 -17.359 1 89.56 170 ILE A CA 1
ATOM 1357 C C . ILE A 1 170 ? 7.805 7.148 -17.766 1 89.56 170 ILE A C 1
ATOM 1359 O O . ILE A 1 170 ? 7.203 7.801 -16.906 1 89.56 170 ILE A O 1
ATOM 1363 N N . LEU A 1 171 ? 7.77 7.406 -18.984 1 91.12 171 LEU A N 1
ATOM 1364 C CA . LEU A 1 171 ? 7.094 8.602 -19.469 1 91.12 171 LEU A CA 1
ATOM 1365 C C . LEU A 1 171 ? 5.594 8.531 -19.203 1 91.12 171 LEU A C 1
ATOM 1367 O O . LEU A 1 171 ? 5.008 9.492 -18.703 1 91.12 171 LEU A O 1
ATOM 1371 N N . ILE A 1 172 ? 4.988 7.414 -19.531 1 92.69 172 ILE A N 1
ATOM 1372 C CA . ILE A 1 172 ? 3.545 7.25 -19.375 1 92.69 172 ILE A CA 1
ATOM 1373 C C . ILE A 1 172 ? 3.166 7.34 -17.906 1 92.69 172 ILE A C 1
ATOM 1375 O O . ILE A 1 172 ? 2.15 7.949 -17.547 1 92.69 172 ILE A O 1
ATOM 1379 N N . THR A 1 173 ? 3.959 6.738 -17.078 1 93.06 173 THR A N 1
ATOM 1380 C CA . THR A 1 173 ? 3.668 6.746 -15.656 1 93.06 173 THR A CA 1
ATOM 1381 C C . THR A 1 173 ? 3.789 8.156 -15.086 1 93.06 173 THR A C 1
ATOM 1383 O O . THR A 1 173 ? 2.969 8.57 -14.266 1 93.06 173 THR A O 1
ATOM 1386 N N . ILE A 1 174 ? 4.754 8.852 -15.477 1 91.19 174 ILE A N 1
ATOM 1387 C CA . ILE A 1 174 ? 4.926 10.227 -15.008 1 91.19 174 ILE A CA 1
ATOM 1388 C C . ILE A 1 174 ? 3.725 11.07 -15.438 1 91.19 174 ILE A C 1
ATOM 1390 O O . ILE A 1 174 ? 3.174 11.828 -14.633 1 91.19 174 ILE A O 1
ATOM 1394 N N . ILE A 1 175 ? 3.328 10.922 -16.641 1 92.75 175 ILE A N 1
ATOM 1395 C CA . ILE A 1 175 ? 2.17 11.648 -17.141 1 92.75 175 ILE A CA 1
ATOM 1396 C C . ILE A 1 175 ? 0.927 11.258 -16.359 1 92.75 175 ILE A C 1
ATOM 1398 O O . ILE A 1 175 ? 0.106 12.109 -16 1 92.75 175 ILE A O 1
ATOM 1402 N N . THR A 1 176 ? 0.804 9.992 -16.109 1 93.81 176 THR A N 1
ATOM 1403 C CA . THR A 1 176 ? -0.339 9.484 -15.352 1 93.81 176 THR A CA 1
ATOM 1404 C C . THR A 1 176 ? -0.383 10.094 -13.953 1 93.81 176 THR A C 1
ATOM 1406 O O . THR A 1 176 ? -1.438 10.531 -13.5 1 93.81 176 THR A O 1
ATOM 1409 N N . VAL A 1 177 ? 0.746 10.086 -13.266 1 93.56 177 VAL A N 1
ATOM 1410 C CA . VAL A 1 177 ? 0.809 10.609 -11.906 1 93.56 177 VAL A CA 1
ATOM 1411 C C . VAL A 1 177 ? 0.469 12.102 -11.906 1 93.56 177 VAL A C 1
ATOM 1413 O O . VAL A 1 177 ? -0.248 12.586 -11.031 1 93.56 177 VAL A O 1
ATOM 1416 N N . ILE A 1 178 ? 0.966 12.773 -12.859 1 90.44 178 ILE A N 1
ATOM 1417 C CA . ILE A 1 178 ? 0.691 14.203 -12.969 1 90.44 178 ILE A CA 1
ATOM 1418 C C . ILE A 1 178 ? -0.794 14.422 -13.242 1 90.44 178 ILE A C 1
ATOM 1420 O O . ILE A 1 178 ? -1.43 15.281 -12.625 1 90.44 178 ILE A O 1
ATOM 1424 N N . LEU A 1 179 ? -1.336 13.703 -14.164 1 93.06 179 LEU A N 1
ATOM 1425 C CA . LEU A 1 179 ? -2.748 13.828 -14.5 1 93.06 179 LEU A CA 1
ATOM 1426 C C . LEU A 1 179 ? -3.629 13.531 -13.289 1 93.06 179 LEU A C 1
ATOM 1428 O O . LEU A 1 179 ? -4.582 14.266 -13.016 1 93.06 179 LEU A O 1
ATOM 1432 N N . CYS A 1 180 ? -3.324 12.422 -12.602 1 93.31 180 CYS A N 1
ATOM 1433 C CA . CYS A 1 180 ? -4.086 12.07 -11.406 1 93.31 180 CYS A CA 1
ATOM 1434 C C . CYS A 1 180 ? -4 13.172 -10.359 1 93.31 180 CYS A C 1
ATOM 1436 O O . CYS A 1 180 ? -5 13.508 -9.719 1 93.31 180 CYS A O 1
ATOM 1438 N N . ALA A 1 181 ? -2.795 13.688 -10.219 1 91.5 181 ALA A N 1
ATOM 1439 C CA . ALA A 1 181 ? -2.605 14.758 -9.242 1 91.5 181 ALA A CA 1
ATOM 1440 C C . ALA A 1 181 ? -3.412 16 -9.633 1 91.5 181 ALA A C 1
ATOM 1442 O O . ALA A 1 181 ? -4.066 16.609 -8.789 1 91.5 181 ALA A O 1
ATOM 1443 N N . VAL A 1 182 ? -3.336 16.359 -10.867 1 91.38 182 VAL A N 1
ATOM 1444 C CA . VAL A 1 182 ? -4.043 17.547 -11.352 1 91.38 182 VAL A CA 1
ATOM 1445 C C . VAL A 1 182 ? -5.539 17.391 -11.102 1 91.38 182 VAL A C 1
ATOM 1447 O O . VAL A 1 182 ? -6.176 18.281 -10.523 1 91.38 182 VAL A O 1
ATOM 1450 N N . TYR A 1 183 ? -6.109 16.297 -11.516 1 91.81 183 TYR A N 1
ATOM 1451 C CA . TYR A 1 183 ? -7.543 16.094 -11.344 1 91.81 183 TYR A CA 1
ATOM 1452 C C . TYR A 1 183 ? -7.922 16.047 -9.867 1 91.81 183 TYR A C 1
ATOM 1454 O O . TYR A 1 183 ? -8.914 16.656 -9.461 1 91.81 183 TYR A O 1
ATOM 1462 N N . SER A 1 184 ? -7.168 15.336 -9.086 1 90.56 184 SER A N 1
ATOM 1463 C CA . SER A 1 184 ? -7.477 15.211 -7.664 1 90.56 184 SER A CA 1
ATOM 1464 C C . SER A 1 184 ? -7.398 16.562 -6.965 1 90.56 184 SER A C 1
ATOM 1466 O O . SER A 1 184 ? -8.305 16.938 -6.211 1 90.56 184 SER A O 1
ATOM 1468 N N . LEU A 1 185 ? -6.391 17.344 -7.258 1 90.19 185 LEU A N 1
ATOM 1469 C CA . LEU A 1 185 ? -6.164 18.609 -6.559 1 90.19 185 LEU A CA 1
ATOM 1470 C C . LEU A 1 185 ? -7.141 19.672 -7.039 1 90.19 185 LEU A C 1
ATOM 1472 O O . LEU A 1 185 ? -7.594 20.5 -6.246 1 90.19 185 LEU A O 1
ATOM 1476 N N . VAL A 1 186 ? -7.41 19.672 -8.32 1 91.25 186 VAL A N 1
ATOM 1477 C CA . VAL A 1 186 ? -8.359 20.641 -8.859 1 91.25 186 VAL A CA 1
ATOM 1478 C C . VAL A 1 186 ? -9.75 20.375 -8.297 1 91.25 186 VAL A C 1
ATOM 1480 O O . VAL A 1 186 ? -10.477 21.297 -7.934 1 91.25 186 VAL A O 1
ATOM 1483 N N . VAL A 1 187 ? -10.125 19.141 -8.25 1 90.12 187 VAL A N 1
ATOM 1484 C CA . VAL A 1 187 ? -11.438 18.766 -7.727 1 90.12 187 VAL A CA 1
ATOM 1485 C C . VAL A 1 187 ? -11.516 19.109 -6.238 1 90.12 187 VAL A C 1
ATOM 1487 O O . VAL A 1 187 ? -12.531 19.625 -5.766 1 90.12 187 VAL A O 1
ATOM 1490 N N . LEU A 1 188 ? -10.484 18.906 -5.527 1 87.19 188 LEU A N 1
ATOM 1491 C CA . LEU A 1 188 ? -10.5 19.062 -4.074 1 87.19 188 LEU A CA 1
ATOM 1492 C C . LEU A 1 188 ? -10.312 20.516 -3.67 1 87.19 188 LEU A C 1
ATOM 1494 O O . LEU A 1 188 ? -10.961 20.984 -2.736 1 87.19 188 LEU A O 1
ATOM 1498 N N . TYR A 1 189 ? -9.398 21.188 -4.344 1 86.31 189 TYR A N 1
ATOM 1499 C CA . TYR A 1 189 ? -9 22.5 -3.842 1 86.31 189 TYR A CA 1
ATOM 1500 C C . TYR A 1 189 ? -9.25 23.578 -4.887 1 86.31 189 TYR A C 1
ATOM 1502 O O . TYR A 1 189 ? -9.023 24.766 -4.629 1 86.31 189 TYR A O 1
ATOM 1510 N N . GLY A 1 190 ? -9.711 23.219 -6.062 1 87.88 190 GLY A N 1
ATOM 1511 C CA . GLY A 1 190 ? -9.984 24.203 -7.098 1 87.88 190 GLY A CA 1
ATOM 1512 C C . GLY A 1 190 ? -8.727 24.75 -7.738 1 87.88 190 GLY A C 1
ATOM 1513 O O . GLY A 1 190 ? -7.645 24.172 -7.602 1 87.88 190 GLY A O 1
ATOM 1514 N N . TYR A 1 191 ? -8.906 25.766 -8.547 1 90.44 191 TYR A N 1
ATOM 1515 C CA . TYR A 1 191 ? -7.797 26.422 -9.234 1 90.44 191 TYR A CA 1
ATOM 1516 C C . TYR A 1 191 ? -7.129 27.453 -8.328 1 90.44 191 TYR A C 1
ATOM 1518 O O . TYR A 1 191 ? -7.465 28.625 -8.367 1 90.44 191 TYR A O 1
ATOM 1526 N N . SER A 1 192 ? -6.207 27 -7.418 1 88.75 192 SER A N 1
ATOM 1527 C CA . SER A 1 192 ? -5.535 27.844 -6.434 1 88.75 192 SER A CA 1
ATOM 1528 C C . SER A 1 192 ? -4.02 27.75 -6.57 1 88.75 192 SER A C 1
ATOM 1530 O O . SER A 1 192 ? -3.508 26.891 -7.293 1 88.75 192 SER A O 1
ATOM 1532 N N . LYS A 1 193 ? -3.352 28.672 -5.98 1 90.88 193 LYS A N 1
ATOM 1533 C CA . LYS A 1 193 ? -1.894 28.609 -5.93 1 90.88 193 LYS A CA 1
ATOM 1534 C C . LYS A 1 193 ? -1.416 27.328 -5.258 1 90.88 193 LYS A C 1
ATOM 1536 O O . LYS A 1 193 ? -0.386 26.766 -5.641 1 90.88 193 LYS A O 1
ATOM 1541 N N . MET A 1 194 ? -2.223 26.984 -4.375 1 89.69 194 MET A N 1
ATOM 1542 C CA . MET A 1 194 ? -1.893 25.75 -3.68 1 89.69 194 MET A CA 1
ATOM 1543 C C . MET A 1 194 ? -1.899 24.562 -4.645 1 89.69 194 MET A C 1
ATOM 1545 O O . MET A 1 194 ? -1.011 23.703 -4.59 1 89.69 194 MET A O 1
ATOM 1549 N N . THR A 1 195 ? -2.896 24.531 -5.457 1 90.88 195 THR A N 1
ATOM 1550 C CA . THR A 1 195 ? -2.99 23.469 -6.453 1 90.88 195 THR A CA 1
ATOM 1551 C C . THR A 1 195 ? -1.79 23.516 -7.395 1 90.88 195 THR A C 1
ATOM 1553 O O . THR A 1 195 ? -1.229 22.469 -7.73 1 90.88 195 THR A O 1
ATOM 1556 N N . LEU A 1 196 ? -1.396 24.625 -7.777 1 92.75 196 LEU A N 1
ATOM 1557 C CA . LEU A 1 196 ? -0.254 24.781 -8.672 1 92.75 196 LEU A CA 1
ATOM 1558 C C . LEU A 1 196 ? 1.029 24.297 -8.008 1 92.75 196 LEU A C 1
ATOM 1560 O O . LEU A 1 196 ? 1.82 23.578 -8.617 1 92.75 196 LEU A O 1
ATOM 1564 N N . VAL A 1 197 ? 1.217 24.719 -6.762 1 94.5 197 VAL A N 1
ATOM 1565 C CA . VAL A 1 197 ? 2.391 24.297 -5.996 1 94.5 197 VAL A CA 1
ATOM 1566 C C . VAL A 1 197 ? 2.459 22.781 -5.941 1 94.5 197 VAL A C 1
ATOM 1568 O O . VAL A 1 197 ? 3.516 22.188 -6.184 1 94.5 197 VAL A O 1
ATOM 1571 N N . ASN A 1 198 ? 1.334 22.156 -5.68 1 92.81 198 ASN A N 1
ATOM 1572 C CA . ASN A 1 198 ? 1.298 20.703 -5.504 1 92.81 198 ASN A CA 1
ATOM 1573 C C . ASN A 1 198 ? 1.515 19.984 -6.824 1 92.81 198 ASN A C 1
ATOM 1575 O O . ASN A 1 198 ? 2.188 18.953 -6.867 1 92.81 198 ASN A O 1
ATOM 1579 N N . MET A 1 199 ? 0.975 20.531 -7.867 1 91.94 199 MET A N 1
ATOM 1580 C CA . MET A 1 199 ? 1.145 19.922 -9.18 1 91.94 199 MET A CA 1
ATOM 1581 C C . MET A 1 199 ? 2.611 19.922 -9.594 1 91.94 199 MET A C 1
ATOM 1583 O O . MET A 1 199 ? 3.133 18.906 -10.055 1 91.94 199 MET A O 1
ATOM 1587 N N . ILE A 1 200 ? 3.254 20.953 -9.391 1 94.31 200 ILE A N 1
ATOM 1588 C CA . ILE A 1 200 ? 4.656 21.094 -9.773 1 94.31 200 ILE A CA 1
ATOM 1589 C C . ILE A 1 200 ? 5.523 20.219 -8.867 1 94.31 200 ILE A C 1
ATOM 1591 O O . ILE A 1 200 ? 6.473 19.578 -9.336 1 94.31 200 ILE A O 1
ATOM 1595 N N . SER A 1 201 ? 5.184 20.281 -7.633 1 95.56 201 SER A N 1
ATOM 1596 C CA . SER A 1 201 ? 5.953 19.5 -6.672 1 95.56 201 SER A CA 1
ATOM 1597 C C . SER A 1 201 ? 5.879 18.016 -6.996 1 95.56 201 SER A C 1
ATOM 1599 O O . SER A 1 201 ? 6.895 17.312 -6.957 1 95.56 201 SER A O 1
ATOM 1601 N N . ILE A 1 202 ? 4.699 17.516 -7.332 1 93.56 202 ILE A N 1
ATOM 1602 C CA . ILE A 1 202 ? 4.512 16.109 -7.664 1 93.56 202 ILE A CA 1
ATOM 1603 C C . ILE A 1 202 ? 5.266 15.781 -8.953 1 93.56 202 ILE A C 1
ATOM 1605 O O . ILE A 1 202 ? 5.996 14.789 -9.016 1 93.56 202 ILE A O 1
ATOM 1609 N N . GLY A 1 203 ? 5.133 16.609 -9.922 1 92.12 203 GLY A N 1
ATOM 1610 C CA . GLY A 1 203 ? 5.844 16.391 -11.172 1 92.12 203 GLY A CA 1
ATOM 1611 C C . GLY A 1 203 ? 7.348 16.312 -11 1 92.12 203 GLY A C 1
ATOM 1612 O O . GLY A 1 203 ? 7.996 15.414 -11.523 1 92.12 203 GLY A O 1
ATOM 1613 N N . THR A 1 204 ? 7.867 17.203 -10.25 1 93.31 204 THR A N 1
ATOM 1614 C CA . THR A 1 204 ? 9.305 17.281 -10.031 1 93.31 204 THR A CA 1
ATOM 1615 C C . THR A 1 204 ? 9.789 16.094 -9.203 1 93.31 204 THR A C 1
ATOM 1617 O O . THR A 1 204 ? 10.82 15.492 -9.516 1 93.31 204 THR A O 1
ATOM 1620 N N . SER A 1 205 ? 9.078 15.781 -8.18 1 92.12 205 SER A N 1
ATOM 1621 C CA . SER A 1 205 ? 9.492 14.711 -7.277 1 92.12 205 SER A CA 1
ATOM 1622 C C . SER A 1 205 ? 9.477 13.359 -7.98 1 92.12 205 SER A C 1
ATOM 1624 O O . SER A 1 205 ? 10.328 12.508 -7.723 1 92.12 205 SER A O 1
ATOM 1626 N N . PHE A 1 206 ? 8.539 13.117 -8.859 1 91.94 206 PHE A N 1
ATOM 1627 C CA . PHE A 1 206 ? 8.438 11.82 -9.523 1 91.94 206 PHE A CA 1
ATOM 1628 C C . PHE A 1 206 ? 9.469 11.703 -10.641 1 91.94 206 PHE A C 1
ATOM 1630 O O . PHE A 1 206 ? 9.867 10.594 -11.016 1 91.94 206 PHE A O 1
ATOM 1637 N N . LEU A 1 207 ? 9.922 12.844 -11.156 1 90.25 207 LEU A N 1
ATOM 1638 C CA . LEU A 1 207 ? 11.062 12.805 -12.062 1 90.25 207 LEU A CA 1
ATOM 1639 C C . LEU A 1 207 ? 12.32 12.359 -11.328 1 90.25 207 LEU A C 1
ATOM 1641 O O . LEU A 1 207 ? 13.102 11.562 -11.852 1 90.25 207 LEU A O 1
ATOM 1645 N N . ILE A 1 208 ? 12.461 12.852 -10.141 1 86.88 208 ILE A N 1
ATOM 1646 C CA . ILE A 1 208 ? 13.602 12.461 -9.312 1 86.88 208 ILE A CA 1
ATOM 1647 C C . ILE A 1 208 ? 13.469 11 -8.906 1 86.88 208 ILE A C 1
ATOM 1649 O O . ILE A 1 208 ? 14.461 10.266 -8.867 1 86.88 208 ILE A O 1
ATOM 1653 N N . ALA A 1 209 ? 12.289 10.594 -8.672 1 84.44 209 ALA A N 1
ATOM 1654 C CA . ALA A 1 209 ? 12.023 9.211 -8.297 1 84.44 209 ALA A CA 1
ATOM 1655 C C . ALA A 1 209 ? 12.398 8.25 -9.422 1 84.44 209 ALA A C 1
ATOM 1657 O O . ALA A 1 209 ? 12.883 7.145 -9.172 1 84.44 209 ALA A O 1
ATOM 1658 N N . ALA A 1 210 ? 12.117 8.695 -10.617 1 86.81 210 ALA A N 1
ATOM 1659 C CA . ALA A 1 210 ? 12.453 7.867 -11.773 1 86.81 210 ALA A CA 1
ATOM 1660 C C . ALA A 1 210 ? 13.945 7.582 -11.836 1 86.81 210 ALA A C 1
ATOM 1662 O O . ALA A 1 210 ? 14.359 6.457 -12.117 1 86.81 210 ALA A O 1
ATOM 1663 N N . ILE A 1 211 ? 14.711 8.547 -11.516 1 87.06 211 ILE A N 1
ATOM 1664 C CA . ILE A 1 211 ? 16.172 8.398 -11.516 1 87.06 211 ILE A CA 1
ATOM 1665 C C . ILE A 1 211 ? 16.594 7.492 -10.359 1 87.06 211 ILE A C 1
ATOM 1667 O O . ILE A 1 211 ? 17.469 6.637 -10.523 1 87.06 211 ILE A O 1
ATOM 1671 N N . MET A 1 212 ? 15.992 7.613 -9.297 1 83.38 212 MET A N 1
ATOM 1672 C CA . MET A 1 212 ? 16.344 6.832 -8.109 1 83.38 212 MET A CA 1
ATOM 1673 C C . MET A 1 212 ? 16.016 5.355 -8.32 1 83.38 212 MET A C 1
ATOM 1675 O O . MET A 1 212 ? 16.766 4.484 -7.883 1 83.38 212 MET A O 1
ATOM 1679 N N . VAL A 1 213 ? 14.867 5.113 -8.93 1 82 213 VAL A N 1
ATOM 1680 C CA . VAL A 1 213 ? 14.469 3.732 -9.18 1 82 213 VAL A CA 1
ATOM 1681 C C . VAL A 1 213 ? 15.492 3.053 -10.078 1 82 213 VAL A C 1
ATOM 1683 O O . VAL A 1 213 ? 15.828 1.883 -9.883 1 82 213 VAL A O 1
ATOM 1686 N N . LYS A 1 214 ? 15.945 3.746 -11.039 1 81.94 214 LYS A N 1
ATOM 1687 C CA . LYS A 1 214 ? 16.953 3.193 -11.945 1 81.94 214 LYS A CA 1
ATOM 1688 C C . LYS A 1 214 ? 18.25 2.877 -11.203 1 81.94 214 LYS A C 1
ATOM 1690 O O . LYS A 1 214 ? 18.859 1.831 -11.438 1 81.94 214 LYS A O 1
ATOM 1695 N N . ILE A 1 215 ? 18.609 3.736 -10.328 1 83.75 215 ILE A N 1
ATOM 1696 C CA . ILE A 1 215 ? 19.844 3.568 -9.586 1 83.75 215 ILE A CA 1
ATOM 1697 C C . ILE A 1 215 ? 19.703 2.4 -8.609 1 83.75 215 ILE A C 1
ATOM 1699 O O . ILE A 1 215 ? 20.547 1.495 -8.594 1 83.75 215 ILE A O 1
ATOM 1703 N N . ILE A 1 216 ? 18.688 2.377 -7.836 1 81.56 216 ILE A N 1
ATOM 1704 C CA . ILE A 1 216 ? 18.484 1.346 -6.828 1 81.56 216 ILE A CA 1
ATOM 1705 C C . ILE A 1 216 ? 18.25 -0.002 -7.504 1 81.56 216 ILE A C 1
ATOM 1707 O O . ILE A 1 216 ? 18.734 -1.033 -7.039 1 81.56 216 ILE A O 1
ATOM 1711 N N . GLY A 1 217 ? 17.453 0.065 -8.555 1 77.5 217 GLY A N 1
ATOM 1712 C CA . GLY A 1 217 ? 17.219 -1.159 -9.297 1 77.5 217 GLY A CA 1
ATOM 1713 C C . GLY A 1 217 ? 18.5 -1.797 -9.812 1 77.5 217 GLY A C 1
ATOM 1714 O O . GLY A 1 217 ? 18.656 -3.02 -9.766 1 77.5 217 GLY A O 1
ATOM 1715 N N . LYS A 1 218 ? 19.391 -1.006 -10.273 1 78.62 218 LYS A N 1
ATOM 1716 C CA . LYS A 1 218 ? 20.656 -1.506 -10.781 1 78.62 218 LYS A CA 1
ATOM 1717 C C . LYS A 1 218 ? 21.531 -2.055 -9.656 1 78.62 218 LYS A C 1
ATOM 1719 O O . LYS A 1 218 ? 22.203 -3.08 -9.82 1 78.62 218 LYS A O 1
ATOM 1724 N N . VAL A 1 219 ? 21.5 -1.438 -8.547 1 78.88 219 VAL A N 1
ATOM 1725 C CA . VAL A 1 219 ? 22.344 -1.825 -7.422 1 78.88 219 VAL A CA 1
ATOM 1726 C C . VAL A 1 219 ? 21.844 -3.139 -6.824 1 78.88 219 VAL A C 1
ATOM 1728 O O . VAL A 1 219 ? 22.641 -4.008 -6.465 1 78.88 219 VAL A O 1
ATOM 1731 N N . LEU A 1 220 ? 20.562 -3.357 -6.793 1 74.88 220 LEU A N 1
ATOM 1732 C CA . LEU A 1 220 ? 19.984 -4.535 -6.148 1 74.88 220 LEU A CA 1
ATOM 1733 C C . LEU A 1 220 ? 19.656 -5.613 -7.18 1 74.88 220 LEU A C 1
ATOM 1735 O O . LEU A 1 220 ? 19.156 -6.684 -6.828 1 74.88 220 LEU A O 1
ATOM 1739 N N . TYR A 1 221 ? 19.844 -5.379 -8.398 1 73.19 221 TYR A N 1
ATOM 1740 C CA . TYR A 1 221 ? 19.547 -6.301 -9.484 1 73.19 221 TYR A CA 1
ATOM 1741 C C . TYR A 1 221 ? 18.062 -6.66 -9.5 1 73.19 221 TYR A C 1
ATOM 1743 O O . TYR A 1 221 ? 17.703 -7.84 -9.57 1 73.19 221 TYR A O 1
ATOM 1751 N N . VAL A 1 222 ? 17.375 -5.637 -9.242 1 75.75 222 VAL A N 1
ATOM 1752 C CA . VAL A 1 222 ? 15.93 -5.844 -9.258 1 75.75 222 VAL A CA 1
ATOM 1753 C C . VAL A 1 222 ? 15.305 -5.016 -10.375 1 75.75 222 VAL A C 1
ATOM 1755 O O . VAL A 1 222 ? 15.727 -3.885 -10.633 1 75.75 222 VAL A O 1
ATOM 1758 N N . SER A 1 223 ? 14.461 -5.652 -11.07 1 74.38 223 SER A N 1
ATOM 1759 C CA . SER A 1 223 ? 13.688 -5.008 -12.125 1 74.38 223 SER A CA 1
ATOM 1760 C C . SER A 1 223 ? 12.258 -5.543 -12.164 1 74.38 223 SER A C 1
ATOM 1762 O O . SER A 1 223 ? 11.828 -6.25 -11.25 1 74.38 223 SER A O 1
ATOM 1764 N N . GLY A 1 224 ? 11.578 -5.035 -13.078 1 75.06 224 GLY A N 1
ATOM 1765 C CA . GLY A 1 224 ? 10.234 -5.551 -13.273 1 75.06 224 GLY A CA 1
ATOM 1766 C C . GLY A 1 224 ? 10.188 -7.051 -13.469 1 75.06 224 GLY A C 1
ATOM 1767 O O . GLY A 1 224 ? 9.188 -7.695 -13.156 1 75.06 224 GLY A O 1
ATOM 1768 N N . HIS A 1 225 ? 11.266 -7.664 -13.773 1 68.5 225 HIS A N 1
ATOM 1769 C CA . HIS A 1 225 ? 11.344 -9.094 -14.062 1 68.5 225 HIS A CA 1
ATOM 1770 C C . HIS A 1 225 ? 11.289 -9.914 -12.773 1 68.5 225 HIS A C 1
ATOM 1772 O O . HIS A 1 225 ? 11.031 -11.117 -12.82 1 68.5 225 HIS A O 1
ATOM 1778 N N . ASN A 1 226 ? 11.516 -9.211 -11.695 1 70.31 226 ASN A N 1
ATOM 1779 C CA . ASN A 1 226 ? 11.586 -9.922 -10.422 1 70.31 226 ASN A CA 1
ATOM 1780 C C . ASN A 1 226 ? 10.258 -9.867 -9.68 1 70.31 226 ASN A C 1
ATOM 1782 O O . ASN A 1 226 ? 10.109 -10.469 -8.617 1 70.31 226 ASN A O 1
ATOM 1786 N N . MET A 1 227 ? 9.367 -9.211 -10.352 1 71.56 227 MET A N 1
ATOM 1787 C CA . MET A 1 227 ? 8.102 -9.008 -9.656 1 71.56 227 MET A CA 1
ATOM 1788 C C . MET A 1 227 ? 7.246 -10.273 -9.695 1 71.56 227 MET A C 1
ATOM 1790 O O . MET A 1 227 ? 7.441 -11.133 -10.562 1 71.56 227 MET A O 1
ATOM 1794 N N . GLU A 1 228 ? 6.332 -10.273 -8.727 1 67.88 228 GLU A N 1
ATOM 1795 C CA . GLU A 1 228 ? 5.434 -11.422 -8.641 1 67.88 228 GLU A CA 1
ATOM 1796 C C . GLU A 1 228 ? 4.48 -11.461 -9.836 1 67.88 228 GLU A C 1
ATOM 1798 O O . GLU A 1 228 ? 3.977 -10.43 -10.273 1 67.88 228 GLU A O 1
ATOM 1803 N N . ASN A 1 229 ? 4.297 -12.703 -10.414 1 63.78 229 ASN A N 1
ATOM 1804 C CA . ASN A 1 229 ? 3.322 -12.992 -11.461 1 63.78 229 ASN A CA 1
ATOM 1805 C C . ASN A 1 229 ? 3.742 -12.383 -12.797 1 63.78 229 ASN A C 1
ATOM 1807 O O . ASN A 1 229 ? 2.92 -12.242 -13.703 1 63.78 229 ASN A O 1
ATOM 1811 N N . VAL A 1 230 ? 5.008 -12.047 -12.906 1 67.25 230 VAL A N 1
ATOM 1812 C CA . VAL A 1 230 ? 5.449 -11.328 -14.094 1 67.25 230 VAL A CA 1
ATOM 1813 C C . VAL A 1 230 ? 5.684 -12.32 -15.234 1 67.25 230 VAL A C 1
ATOM 1815 O O . VAL A 1 230 ? 5.777 -11.922 -16.406 1 67.25 230 VAL A O 1
ATOM 1818 N N . GLU A 1 231 ? 5.676 -13.531 -14.852 1 68.44 231 GLU A N 1
ATOM 1819 C CA . GLU A 1 231 ? 6.004 -14.547 -15.852 1 68.44 231 GLU A CA 1
ATOM 1820 C C . GLU A 1 231 ? 5.055 -14.469 -17.047 1 68.44 231 GLU A C 1
ATOM 1822 O O . GLU A 1 231 ? 5.492 -14.562 -18.203 1 68.44 231 GLU A O 1
ATOM 1827 N N . THR A 1 232 ? 3.82 -14.305 -16.688 1 65.69 232 THR A N 1
ATOM 1828 C CA . THR A 1 232 ? 2.822 -14.211 -17.75 1 65.69 232 THR A CA 1
ATOM 1829 C C . THR A 1 232 ? 3.084 -12.992 -18.625 1 65.69 232 THR A C 1
ATOM 1831 O O . THR A 1 232 ? 2.963 -13.062 -19.859 1 65.69 232 THR A O 1
ATOM 1834 N N . LEU A 1 233 ? 3.492 -11.984 -18.094 1 70.12 233 LEU A N 1
ATOM 1835 C CA . LEU A 1 233 ? 3.734 -10.75 -18.828 1 70.12 233 LEU A CA 1
ATOM 1836 C C . LEU A 1 233 ? 4.984 -10.867 -19.703 1 70.12 233 LEU A C 1
ATOM 1838 O O . LEU A 1 233 ? 5.051 -10.297 -20.781 1 70.12 233 LEU A O 1
ATOM 1842 N N . ILE A 1 234 ? 5.914 -11.555 -19.172 1 67.88 234 ILE A N 1
ATOM 1843 C CA . ILE A 1 234 ? 7.137 -11.781 -19.938 1 67.88 234 ILE A CA 1
ATOM 1844 C C . ILE A 1 234 ? 6.805 -12.516 -21.234 1 67.88 234 ILE A C 1
ATOM 1846 O O . ILE A 1 234 ? 7.332 -12.188 -22.297 1 67.88 234 ILE A O 1
ATOM 1850 N N . LEU A 1 235 ? 5.91 -13.453 -21.016 1 63.53 235 LEU A N 1
ATOM 1851 C CA . LEU A 1 235 ? 5.523 -14.242 -22.188 1 63.53 235 LEU A CA 1
ATOM 1852 C C . LEU A 1 235 ? 4.77 -13.391 -23.188 1 63.53 235 LEU A C 1
ATOM 1854 O O . LEU A 1 235 ? 5.027 -13.477 -24.391 1 63.53 235 LEU A O 1
ATOM 1858 N N . ILE A 1 236 ? 3.969 -12.547 -22.703 1 63.06 236 ILE A N 1
ATOM 1859 C CA . ILE A 1 236 ? 3.176 -11.672 -23.547 1 63.06 236 ILE A CA 1
ATOM 1860 C C . ILE A 1 236 ? 4.047 -10.523 -24.062 1 63.06 236 ILE A C 1
ATOM 1862 O O . ILE A 1 236 ? 3.84 -10.031 -25.172 1 63.06 236 ILE A O 1
ATOM 1866 N N . GLY A 1 237 ? 4.848 -10.039 -23.25 1 61.25 237 GLY A N 1
ATOM 1867 C CA . GLY A 1 237 ? 5.742 -8.945 -23.578 1 61.25 237 GLY A CA 1
ATOM 1868 C C . GLY A 1 237 ? 6.582 -9.219 -24.812 1 61.25 237 GLY A C 1
ATOM 1869 O O . GLY A 1 237 ? 6.84 -8.312 -25.609 1 61.25 237 GLY A O 1
ATOM 1870 N N . LYS A 1 238 ? 6.809 -10.406 -24.953 1 59.44 238 LYS A N 1
ATOM 1871 C CA . LYS A 1 238 ? 7.551 -10.812 -26.141 1 59.44 238 LYS A CA 1
ATOM 1872 C C . LYS A 1 238 ? 6.754 -10.523 -27.406 1 59.44 238 LYS A C 1
ATOM 1874 O O . LYS A 1 238 ? 7.316 -10.094 -28.422 1 59.44 238 LYS A O 1
ATOM 1879 N N . THR A 1 239 ? 5.629 -10.508 -27.203 1 54.91 239 THR A N 1
ATOM 1880 C CA . THR A 1 239 ? 4.777 -10.352 -28.375 1 54.91 239 THR A CA 1
ATOM 1881 C C . THR A 1 239 ? 4.324 -8.906 -28.531 1 54.91 239 THR A C 1
ATOM 1883 O O . THR A 1 239 ? 4.234 -8.391 -29.656 1 54.91 239 THR A O 1
ATOM 1886 N N . TRP A 1 240 ? 4.273 -8.219 -27.453 1 60.47 240 TRP A N 1
ATOM 1887 C CA . TRP A 1 240 ? 3.611 -6.918 -27.5 1 60.47 240 TRP A CA 1
ATOM 1888 C C . TRP A 1 240 ? 4.578 -5.801 -27.141 1 60.47 240 TRP A C 1
ATOM 1890 O O . TRP A 1 240 ? 4.18 -4.641 -27.016 1 60.47 240 TRP A O 1
ATOM 1900 N N . GLY A 1 241 ? 5.762 -6.199 -27.031 1 66.69 241 GLY A N 1
ATOM 1901 C CA . GLY A 1 241 ? 6.766 -5.184 -26.75 1 66.69 241 GLY A CA 1
ATOM 1902 C C . GLY A 1 241 ? 6.645 -4.594 -25.359 1 66.69 241 GLY A C 1
ATOM 1903 O O . GLY A 1 241 ? 6.957 -3.422 -25.141 1 66.69 241 GLY A O 1
ATOM 1904 N N . LEU A 1 242 ? 6.074 -5.277 -24.547 1 73.38 242 LEU A N 1
ATOM 1905 C CA . LEU A 1 242 ? 5.941 -4.824 -23.172 1 73.38 242 LEU A CA 1
ATOM 1906 C C . LEU A 1 242 ? 7.309 -4.703 -22.5 1 73.38 242 LEU A C 1
ATOM 1908 O O . LEU A 1 242 ? 8.133 -5.609 -22.609 1 73.38 242 LEU A O 1
ATOM 1912 N N . ARG A 1 243 ? 7.609 -3.496 -22.062 1 77.31 243 ARG A N 1
ATOM 1913 C CA . ARG A 1 243 ? 8.852 -3.27 -21.344 1 77.31 243 ARG A CA 1
ATOM 1914 C C . ARG A 1 243 ? 8.695 -3.613 -19.859 1 77.31 243 ARG A C 1
ATOM 1916 O O . ARG A 1 243 ? 8.328 -2.758 -19.062 1 77.31 243 ARG A O 1
ATOM 1923 N N . ILE A 1 244 ? 9.023 -4.758 -19.469 1 79.56 244 ILE A N 1
ATOM 1924 C CA . ILE A 1 244 ? 8.789 -5.312 -18.141 1 79.56 244 ILE A CA 1
ATOM 1925 C C . ILE A 1 244 ? 9.797 -4.727 -17.156 1 79.56 244 ILE A C 1
ATOM 1927 O O . ILE A 1 244 ? 9.5 -4.605 -15.961 1 79.56 244 ILE A O 1
ATOM 1931 N N . GLU A 1 245 ? 10.844 -4.277 -17.703 1 76.88 245 GLU A N 1
ATOM 1932 C CA . GLU A 1 245 ? 11.961 -3.832 -16.875 1 76.88 245 GLU A CA 1
ATOM 1933 C C . GLU A 1 245 ? 11.555 -2.654 -15.984 1 76.88 245 GLU A C 1
ATOM 1935 O O . GLU A 1 245 ? 11.938 -2.588 -14.82 1 76.88 245 GLU A O 1
ATOM 1940 N N . ASN A 1 246 ? 10.758 -1.755 -16.531 1 83.25 246 ASN A N 1
ATOM 1941 C CA . ASN A 1 246 ? 10.453 -0.52 -15.82 1 83.25 246 ASN A CA 1
ATOM 1942 C C . ASN A 1 246 ? 9.102 -0.594 -15.125 1 83.25 246 ASN A C 1
ATOM 1944 O O . ASN A 1 246 ? 8.578 0.422 -14.664 1 83.25 246 ASN A O 1
ATOM 1948 N N . LEU A 1 247 ? 8.57 -1.749 -15.016 1 87.38 247 LEU A N 1
ATOM 1949 C CA . LEU A 1 247 ? 7.27 -1.913 -14.383 1 87.38 247 LEU A CA 1
ATOM 1950 C C . LEU A 1 247 ? 7.355 -1.639 -12.883 1 87.38 247 LEU A C 1
ATOM 1952 O O . LEU A 1 247 ? 6.371 -1.229 -12.266 1 87.38 247 LEU A O 1
ATOM 1956 N N . LEU A 1 248 ? 8.547 -1.895 -12.43 1 87.44 248 LEU A N 1
ATOM 1957 C CA . LEU A 1 248 ? 8.758 -1.623 -11.008 1 87.44 248 LEU A CA 1
ATOM 1958 C C . LEU A 1 248 ? 8.555 -0.144 -10.703 1 87.44 248 LEU A C 1
ATOM 1960 O O . LEU A 1 248 ? 7.93 0.203 -9.695 1 87.44 248 LEU A O 1
ATOM 1964 N N . PHE A 1 249 ? 8.992 0.702 -11.594 1 89.69 249 PHE A N 1
ATOM 1965 C CA . PHE A 1 249 ? 8.812 2.139 -11.422 1 89.69 249 PHE A CA 1
ATOM 1966 C C . PHE A 1 249 ? 7.328 2.504 -11.453 1 89.69 249 PHE A C 1
ATOM 1968 O O . PHE A 1 249 ? 6.867 3.316 -10.656 1 89.69 249 PHE A O 1
ATOM 1975 N N . SER A 1 250 ? 6.645 1.967 -12.336 1 92.19 250 SER A N 1
ATOM 1976 C CA . SER A 1 250 ? 5.219 2.26 -12.477 1 92.19 250 SER A CA 1
ATOM 1977 C C . SER A 1 250 ? 4.445 1.86 -11.227 1 92.19 250 SER A C 1
ATOM 1979 O O . SER A 1 250 ? 3.625 2.631 -10.727 1 92.19 250 SER A O 1
ATOM 1981 N N . ALA A 1 251 ? 4.738 0.689 -10.766 1 90.94 251 ALA A N 1
ATOM 1982 C CA . ALA A 1 251 ? 4.047 0.177 -9.586 1 90.94 251 ALA A CA 1
ATOM 1983 C C . ALA A 1 251 ? 4.312 1.058 -8.367 1 90.94 251 ALA A C 1
ATOM 1985 O O . ALA A 1 251 ? 3.379 1.45 -7.664 1 90.94 251 ALA A O 1
ATOM 1986 N N . VAL A 1 252 ? 5.492 1.453 -8.156 1 90.5 252 VAL A N 1
ATOM 1987 C CA . VAL A 1 252 ? 5.883 2.225 -6.98 1 90.5 252 VAL A CA 1
ATOM 1988 C C . VAL A 1 252 ? 5.352 3.65 -7.098 1 90.5 252 VAL A C 1
ATOM 1990 O O . VAL A 1 252 ? 4.961 4.258 -6.102 1 90.5 252 VAL A O 1
ATOM 1993 N N . SER A 1 253 ? 5.395 4.164 -8.266 1 93.12 253 SER A N 1
ATOM 1994 C CA . SER A 1 253 ? 4.926 5.531 -8.484 1 93.12 253 SER A CA 1
ATOM 1995 C C . SER A 1 253 ? 3.434 5.652 -8.195 1 93.12 253 SER A C 1
ATOM 1997 O O . SER A 1 253 ? 3 6.59 -7.52 1 93.12 253 SER A O 1
ATOM 1999 N N . ILE A 1 254 ? 2.709 4.711 -8.68 1 93.38 254 ILE A N 1
ATOM 2000 C CA . ILE A 1 254 ? 1.27 4.727 -8.445 1 93.38 254 ILE A CA 1
ATOM 2001 C C . ILE A 1 254 ? 0.985 4.531 -6.957 1 93.38 254 ILE A C 1
ATOM 2003 O O . ILE A 1 254 ? 0.16 5.242 -6.375 1 93.38 254 ILE A O 1
ATOM 2007 N N . ALA A 1 255 ? 1.697 3.67 -6.383 1 92.12 255 ALA A N 1
ATOM 2008 C CA . ALA A 1 255 ? 1.494 3.359 -4.969 1 92.12 255 ALA A CA 1
ATOM 2009 C C . ALA A 1 255 ? 1.839 4.559 -4.09 1 92.12 255 ALA A C 1
ATOM 2011 O O . ALA A 1 255 ? 1.226 4.762 -3.039 1 92.12 255 ALA A O 1
ATOM 2012 N N . SER A 1 256 ? 2.77 5.328 -4.465 1 92.5 256 SER A N 1
ATOM 2013 C CA . SER A 1 256 ? 3.27 6.402 -3.609 1 92.5 256 SER A CA 1
ATOM 2014 C C . SER A 1 256 ? 2.58 7.727 -3.922 1 92.5 256 SER A C 1
ATOM 2016 O O . SER A 1 256 ? 2.793 8.719 -3.229 1 92.5 256 SER A O 1
ATOM 2018 N N . LEU A 1 257 ? 1.811 7.742 -4.949 1 93.25 257 LEU A N 1
ATOM 2019 C CA . LEU A 1 257 ? 1.186 8.984 -5.398 1 93.25 257 LEU A CA 1
ATOM 2020 C C . LEU A 1 257 ? 0.321 9.586 -4.297 1 93.25 257 LEU A C 1
ATOM 2022 O O . LEU A 1 257 ? 0.406 10.781 -4.02 1 93.25 257 LEU A O 1
ATOM 2026 N N . GLY A 1 258 ? -0.509 8.773 -3.715 1 90.25 258 GLY A N 1
ATOM 2027 C CA . GLY A 1 258 ? -1.39 9.258 -2.662 1 90.25 258 GLY A CA 1
ATOM 2028 C C . GLY A 1 258 ? -0.643 9.859 -1.489 1 90.25 258 GLY A C 1
ATOM 2029 O O . GLY A 1 258 ? -0.963 10.969 -1.046 1 90.25 258 GLY A O 1
ATOM 2030 N N . ALA A 1 259 ? 0.318 9.156 -0.963 1 88.56 259 ALA A N 1
ATOM 2031 C CA . ALA A 1 259 ? 1.118 9.641 0.157 1 88.56 259 ALA A CA 1
ATOM 2032 C C . ALA A 1 259 ? 1.864 10.922 -0.22 1 88.56 259 ALA A C 1
ATOM 2034 O O . ALA A 1 259 ? 2.031 11.82 0.61 1 88.56 259 ALA A O 1
ATOM 2035 N N . SER A 1 260 ? 2.336 11.008 -1.41 1 90.88 260 SER A N 1
ATOM 2036 C CA . SER A 1 260 ? 3.039 12.195 -1.884 1 90.88 260 SER A CA 1
ATOM 2037 C C . SER A 1 260 ? 2.115 13.406 -1.911 1 90.88 260 SER A C 1
ATOM 2039 O O . SER A 1 260 ? 2.512 14.508 -1.511 1 90.88 260 SER A O 1
ATOM 2041 N N . MET A 1 261 ? 0.963 13.172 -2.391 1 90.44 261 MET A N 1
ATOM 2042 C CA . MET A 1 261 ? -0.009 14.258 -2.434 1 90.44 261 MET A CA 1
ATOM 2043 C C . MET A 1 261 ? -0.344 14.75 -1.027 1 90.44 261 MET A C 1
ATOM 2045 O O . MET A 1 261 ? -0.509 15.945 -0.806 1 90.44 261 MET A O 1
ATOM 2049 N N . ASP A 1 262 ? -0.403 13.836 -0.142 1 87 262 ASP A N 1
ATOM 2050 C CA . ASP A 1 262 ? -0.724 14.195 1.237 1 87 262 ASP A CA 1
ATOM 2051 C C . ASP A 1 262 ? 0.353 15.094 1.838 1 87 262 ASP A C 1
ATOM 2053 O O . ASP A 1 262 ? 0.041 16.094 2.496 1 87 262 ASP A O 1
ATOM 2057 N N . VAL A 1 263 ? 1.512 14.711 1.664 1 86.75 263 VAL A N 1
ATOM 2058 C CA . VAL A 1 263 ? 2.617 15.484 2.215 1 86.75 263 VAL A CA 1
ATOM 2059 C C . VAL A 1 263 ? 2.672 16.859 1.542 1 86.75 263 VAL A C 1
ATOM 2061 O O . VAL A 1 263 ? 2.844 17.875 2.213 1 86.75 263 VAL A O 1
ATOM 2064 N N . SER A 1 264 ? 2.529 16.828 0.284 1 90.62 264 SER A N 1
ATOM 2065 C CA . SER A 1 264 ? 2.586 18.078 -0.466 1 90.62 264 SER A CA 1
ATOM 2066 C C . SER A 1 264 ? 1.484 19.031 -0.025 1 90.62 264 SER A C 1
ATOM 2068 O O . SER A 1 264 ? 1.742 20.219 0.214 1 90.62 264 SER A O 1
ATOM 2070 N N . VAL A 1 265 ? 0.322 18.547 0.12 1 86.44 265 VAL A N 1
ATOM 2071 C CA . VAL A 1 265 ? -0.819 19.391 0.483 1 86.44 265 VAL A CA 1
ATOM 2072 C C . VAL A 1 265 ? -0.682 19.844 1.933 1 86.44 265 VAL A C 1
ATOM 2074 O O . VAL A 1 265 ? -0.989 21 2.258 1 86.44 265 VAL A O 1
ATOM 2077 N N . SER A 1 266 ? -0.268 18.922 2.771 1 80.75 266 SER A N 1
ATOM 2078 C CA . SER A 1 266 ? -0.079 19.281 4.172 1 80.75 266 SER A CA 1
ATOM 2079 C C . SER A 1 266 ? 0.912 20.438 4.32 1 80.75 266 SER A C 1
ATOM 2081 O O . SER A 1 266 ? 0.667 21.375 5.07 1 80.75 266 SER A O 1
ATOM 2083 N N . ILE A 1 267 ? 1.995 20.391 3.654 1 86.19 267 ILE A N 1
ATOM 2084 C CA . ILE A 1 267 ? 3.029 21.406 3.738 1 86.19 267 ILE A CA 1
ATOM 2085 C C . ILE A 1 267 ? 2.539 22.703 3.072 1 86.19 267 ILE A C 1
ATOM 2087 O O . ILE A 1 267 ? 2.633 23.781 3.652 1 86.19 267 ILE A O 1
ATOM 2091 N N . SER A 1 268 ? 2.016 22.547 1.88 1 89.06 268 SER A N 1
ATOM 2092 C CA . SER A 1 268 ? 1.592 23.734 1.128 1 89.06 268 SER A CA 1
ATOM 2093 C C . SER A 1 268 ? 0.436 24.438 1.822 1 89.06 268 SER A C 1
ATOM 2095 O O . SER A 1 268 ? 0.37 25.672 1.826 1 89.06 268 SER A O 1
ATOM 2097 N N . SER A 1 269 ? -0.478 23.625 2.375 1 82.06 269 SER A N 1
ATOM 2098 C CA . SER A 1 269 ? -1.599 24.234 3.092 1 82.06 269 SER A CA 1
ATOM 2099 C C . SER A 1 269 ? -1.124 24.969 4.336 1 82.06 269 SER A C 1
ATOM 2101 O O . SER A 1 269 ? -1.638 26.047 4.664 1 82.06 269 SER A O 1
ATOM 2103 N N . SER A 1 270 ? -0.209 24.406 5.039 1 78.38 270 SER A N 1
ATOM 2104 C CA . SER A 1 270 ? 0.356 25.047 6.219 1 78.38 270 SER A CA 1
ATOM 2105 C C . SER A 1 270 ? 1.089 26.328 5.848 1 78.38 270 SER A C 1
ATOM 2107 O O . SER A 1 270 ? 0.951 27.359 6.531 1 78.38 270 SER A O 1
ATOM 2109 N N . LEU A 1 271 ? 1.857 26.312 4.832 1 85.25 271 LEU A N 1
ATOM 2110 C CA . LEU A 1 271 ? 2.631 27.484 4.414 1 85.25 271 LEU A CA 1
ATOM 2111 C C . LEU A 1 271 ? 1.714 28.578 3.9 1 85.25 271 LEU A C 1
ATOM 2113 O O . LEU A 1 271 ? 2.004 29.766 4.078 1 85.25 271 LEU A O 1
ATOM 2117 N N . LYS A 1 272 ? 0.65 28.141 3.23 1 84.69 272 LYS A N 1
ATOM 2118 C CA . LYS A 1 272 ? -0.35 29.125 2.809 1 84.69 272 LYS A CA 1
ATOM 2119 C C . LYS A 1 272 ? -0.921 29.875 4.004 1 84.69 272 LYS A C 1
ATOM 2121 O O . LYS A 1 272 ? -1.086 31.094 3.953 1 84.69 272 LYS A O 1
ATOM 2126 N N . GLU A 1 273 ? -1.193 29.094 4.969 1 75 273 GLU A N 1
ATOM 2127 C CA . GLU A 1 273 ? -1.735 29.688 6.184 1 75 273 GLU A CA 1
ATOM 2128 C C . GLU A 1 273 ? -0.712 30.609 6.855 1 75 273 GLU A C 1
ATOM 2130 O O . GLU A 1 273 ? -1.058 31.688 7.332 1 75 273 GLU A O 1
ATOM 2135 N N . ILE A 1 274 ? 0.497 30.25 6.914 1 77.06 274 ILE A N 1
ATOM 2136 C CA . ILE A 1 274 ? 1.575 31.016 7.516 1 77.06 274 ILE A CA 1
ATOM 2137 C C . ILE A 1 274 ? 1.778 32.312 6.734 1 77.06 274 ILE A C 1
ATOM 2139 O O . ILE A 1 274 ? 1.934 33.375 7.324 1 77.06 274 ILE A O 1
ATOM 2143 N N . LYS A 1 275 ? 1.774 32.219 5.449 1 83.88 275 LYS A N 1
ATOM 2144 C CA . LYS A 1 275 ? 1.947 33.406 4.59 1 83.88 275 LYS A CA 1
ATOM 2145 C C . LYS A 1 275 ? 0.779 34.375 4.738 1 83.88 275 LYS A C 1
ATOM 2147 O O . LYS A 1 275 ? 0.962 35.594 4.672 1 83.88 275 LYS A O 1
ATOM 2152 N N . SER A 1 276 ? -0.347 33.781 4.867 1 83.06 276 SER A N 1
ATOM 2153 C CA . SER A 1 276 ? -1.529 34.625 5.023 1 83.06 276 SER A CA 1
ATOM 2154 C C . SER A 1 276 ? -1.479 35.406 6.328 1 83.06 276 SER A C 1
ATOM 2156 O O . SER A 1 276 ? -2.012 36.5 6.41 1 83.06 276 SER A O 1
ATOM 2158 N N . LEU A 1 277 ? -0.844 34.844 7.254 1 76.75 277 LEU A N 1
ATOM 2159 C CA . LEU A 1 277 ? -0.735 35.469 8.555 1 76.75 277 LEU A CA 1
ATOM 2160 C C . LEU A 1 277 ? 0.434 36.469 8.586 1 76.75 277 LEU A C 1
ATOM 2162 O O . LEU A 1 277 ? 0.403 37.438 9.32 1 76.75 277 LEU A O 1
ATOM 2166 N N . ASN A 1 278 ? 1.505 36.125 7.914 1 81.62 278 ASN A N 1
ATOM 2167 C CA . ASN A 1 278 ? 2.674 37 7.789 1 81.62 278 ASN A CA 1
ATOM 2168 C C . ASN A 1 278 ? 3.016 37.25 6.328 1 81.62 278 ASN A C 1
ATOM 2170 O O . ASN A 1 278 ? 3.936 36.656 5.777 1 81.62 278 ASN A O 1
ATOM 2174 N N . THR A 1 279 ? 2.473 38.25 5.785 1 82.06 279 THR A N 1
ATOM 2175 C CA . THR A 1 279 ? 2.547 38.531 4.355 1 82.06 279 THR A CA 1
ATOM 2176 C C . THR A 1 279 ? 3.959 38.969 3.965 1 82.06 279 THR A C 1
ATOM 2178 O O . THR A 1 279 ? 4.34 38.875 2.795 1 82.06 279 THR A O 1
ATOM 2181 N N . ASP A 1 280 ? 4.734 39.344 4.996 1 85.62 280 ASP A N 1
ATOM 2182 C CA . ASP A 1 280 ? 6.051 39.906 4.68 1 85.62 280 ASP A CA 1
ATOM 2183 C C . ASP A 1 280 ? 7.133 38.812 4.781 1 85.62 280 ASP A C 1
ATOM 2185 O O . ASP A 1 280 ? 8.312 39.094 4.551 1 85.62 280 ASP A O 1
ATOM 2189 N N . LEU A 1 281 ? 6.707 37.688 4.992 1 87.56 281 LEU A N 1
ATOM 2190 C CA . LEU A 1 281 ? 7.691 36.625 5.102 1 87.56 281 LEU A CA 1
ATOM 2191 C C . LEU A 1 281 ? 8.367 36.344 3.758 1 87.56 281 LEU A C 1
ATOM 2193 O O . LEU A 1 281 ? 7.695 36.25 2.729 1 87.56 281 LEU A O 1
ATOM 2197 N N . ASP A 1 282 ? 9.703 36.312 3.773 1 91.12 282 ASP A N 1
ATOM 2198 C CA . ASP A 1 282 ? 10.453 36.062 2.543 1 91.12 282 ASP A CA 1
ATOM 2199 C C . ASP A 1 282 ? 10.461 34.594 2.193 1 91.12 282 ASP A C 1
ATOM 2201 O O . ASP A 1 282 ? 10.039 33.75 3 1 91.12 282 ASP A O 1
ATOM 2205 N N . SER A 1 283 ? 10.867 34.344 1.019 1 92.75 283 SER A N 1
ATOM 2206 C CA . SER A 1 283 ? 10.859 32.969 0.494 1 92.75 283 SER A CA 1
ATOM 2207 C C . SER A 1 283 ? 11.766 32.062 1.312 1 92.75 283 SER A C 1
ATOM 2209 O O . SER A 1 283 ? 11.453 30.875 1.512 1 92.75 283 SER A O 1
ATOM 2211 N N . LYS A 1 284 ? 12.805 32.562 1.815 1 93.69 284 LYS A N 1
ATOM 2212 C CA . LYS A 1 284 ? 13.75 31.766 2.584 1 93.69 284 LYS A CA 1
ATOM 2213 C C . LYS A 1 284 ? 13.141 31.312 3.91 1 93.69 284 LYS A C 1
ATOM 2215 O O . LYS A 1 284 ? 13.289 30.156 4.301 1 93.69 284 LYS A O 1
ATOM 2220 N N . LYS A 1 285 ? 12.469 32.25 4.574 1 91.62 285 LYS A N 1
ATOM 2221 C CA . LYS A 1 285 ? 11.828 31.922 5.848 1 91.62 285 LYS A CA 1
ATOM 2222 C C . LYS A 1 285 ? 10.664 30.969 5.648 1 91.62 285 LYS A C 1
ATOM 2224 O O . LYS A 1 285 ? 10.438 30.078 6.469 1 91.62 285 LYS A O 1
ATOM 2229 N N . LEU A 1 286 ? 9.969 31.281 4.59 1 91.31 286 LEU A N 1
ATOM 2230 C CA . LEU A 1 286 ? 8.859 30.375 4.281 1 91.31 286 LEU A CA 1
ATOM 2231 C C . LEU A 1 286 ? 9.359 28.969 3.979 1 91.31 286 LEU A C 1
ATOM 2233 O O . LEU A 1 286 ? 8.74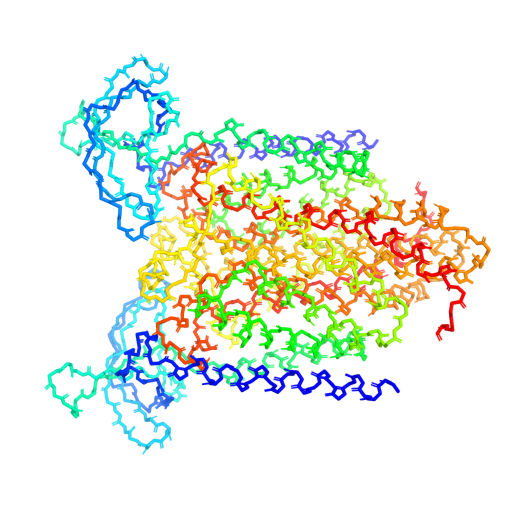2 27.984 4.387 1 91.31 286 LEU A O 1
ATOM 2237 N N . PHE A 1 287 ? 10.453 28.891 3.225 1 93.62 287 PHE A N 1
ATOM 2238 C CA . PHE A 1 287 ? 11.07 27.609 2.932 1 93.62 287 PHE A CA 1
ATOM 2239 C C . PHE A 1 287 ? 11.492 26.906 4.215 1 93.62 287 PHE A C 1
ATOM 2241 O O . PHE A 1 287 ? 11.258 25.703 4.379 1 93.62 287 PHE A O 1
ATOM 2248 N N . GLN A 1 288 ? 12.039 27.641 5.109 1 90.69 288 GLN A N 1
ATOM 2249 C CA . GLN A 1 288 ? 12.484 27.062 6.379 1 90.69 288 GLN A CA 1
ATOM 2250 C C . GLN A 1 288 ? 11.297 26.562 7.203 1 90.69 288 GLN A C 1
ATOM 2252 O O . GLN A 1 288 ? 11.398 25.531 7.863 1 90.69 288 GLN A O 1
ATOM 2257 N N . SER A 1 289 ? 10.234 27.375 7.145 1 85.81 289 SER A N 1
ATOM 2258 C CA . SER A 1 289 ? 9.023 26.938 7.84 1 85.81 289 SER A CA 1
ATOM 2259 C C . SER A 1 289 ? 8.484 25.641 7.25 1 85.81 289 SER A C 1
ATOM 2261 O O . SER A 1 289 ? 8.055 24.75 7.988 1 85.81 289 SER A O 1
ATOM 2263 N N . GLY A 1 290 ? 8.484 25.547 5.914 1 88.25 290 GLY A N 1
ATOM 2264 C CA . GLY A 1 290 ? 8.055 24.328 5.254 1 88.25 290 GLY A CA 1
ATOM 2265 C C . GLY A 1 290 ? 8.906 23.125 5.609 1 88.25 290 GLY A C 1
ATOM 2266 O O . GLY A 1 290 ? 8.391 22.031 5.855 1 88.25 290 GLY A O 1
ATOM 2267 N N . MET A 1 291 ? 10.172 23.328 5.699 1 86.31 291 MET A N 1
ATOM 2268 C CA . MET A 1 291 ? 11.102 22.266 6.066 1 86.31 291 MET A CA 1
ATOM 2269 C C . MET A 1 291 ? 10.867 21.797 7.504 1 86.31 291 MET A C 1
ATOM 2271 O O . MET A 1 291 ? 10.969 20.609 7.805 1 86.31 291 MET A O 1
ATOM 2275 N N . ASN A 1 292 ? 10.586 22.766 8.359 1 82.06 292 ASN A N 1
ATOM 2276 C CA . ASN A 1 292 ? 10.32 22.438 9.758 1 82.06 292 ASN A CA 1
ATOM 2277 C C . ASN A 1 292 ? 9.039 21.625 9.914 1 82.06 292 ASN A C 1
ATOM 2279 O O . ASN A 1 292 ? 9 20.656 10.664 1 82.06 292 ASN A O 1
ATOM 2283 N N . ILE A 1 293 ? 8.078 22.062 9.172 1 76.44 293 ILE A N 1
ATOM 2284 C CA . ILE A 1 293 ? 6.816 21.328 9.18 1 76.44 293 ILE A CA 1
ATOM 2285 C C . ILE A 1 293 ? 7.035 19.922 8.641 1 76.44 293 ILE A C 1
ATOM 2287 O O . ILE A 1 293 ? 6.512 18.938 9.195 1 76.44 293 ILE A O 1
ATOM 2291 N N . GLY A 1 294 ? 7.727 19.844 7.535 1 82.12 294 GLY A N 1
ATOM 2292 C CA . GLY A 1 294 ? 8.031 18.562 6.918 1 82.12 294 GLY A CA 1
ATOM 2293 C C . GLY A 1 294 ? 8.773 17.609 7.844 1 82.12 294 GLY A C 1
ATOM 2294 O O . GLY A 1 294 ? 8.492 16.406 7.867 1 82.12 294 GLY A O 1
ATOM 2295 N N . LYS A 1 295 ? 9.648 18.094 8.609 1 79.19 295 LYS A N 1
ATOM 2296 C CA . LYS A 1 295 ? 10.414 17.281 9.547 1 79.19 295 LYS A CA 1
ATOM 2297 C C . LYS A 1 295 ? 9.5 16.641 10.602 1 79.19 295 LYS A C 1
ATOM 2299 O O . LYS A 1 295 ? 9.734 15.516 11.039 1 79.19 295 LYS A O 1
ATOM 2304 N N . ASP A 1 296 ? 8.484 17.328 10.906 1 71.38 296 ASP A N 1
ATOM 2305 C CA . ASP A 1 296 ? 7.562 16.828 11.922 1 71.38 296 ASP A CA 1
ATOM 2306 C C . ASP A 1 296 ? 6.664 15.727 11.352 1 71.38 296 ASP A C 1
ATOM 2308 O O . ASP A 1 296 ? 6.273 14.805 12.07 1 71.38 296 ASP A O 1
ATOM 2312 N N . ILE A 1 297 ? 6.422 15.844 10.086 1 75.56 297 ILE A N 1
ATOM 2313 C CA . ILE A 1 297 ? 5.445 14.914 9.531 1 75.56 297 ILE A CA 1
ATOM 2314 C C . ILE A 1 297 ? 6.164 13.688 8.969 1 75.56 297 ILE A C 1
ATOM 2316 O O . ILE A 1 297 ? 5.562 12.625 8.82 1 75.56 297 ILE A O 1
ATOM 2320 N N . ILE A 1 298 ? 7.469 13.828 8.672 1 77.5 298 ILE A N 1
ATOM 2321 C CA . ILE A 1 298 ? 8.242 12.773 8.023 1 77.5 298 ILE A CA 1
ATOM 2322 C C . ILE A 1 298 ? 8.289 11.539 8.93 1 77.5 298 ILE A C 1
ATOM 2324 O O . ILE A 1 298 ? 8.281 10.406 8.445 1 77.5 298 ILE A O 1
ATOM 2328 N N . GLY A 1 299 ? 8.328 11.711 10.25 1 74.56 299 GLY A N 1
ATOM 2329 C CA . GLY A 1 299 ? 8.453 10.617 11.195 1 74.56 299 GLY A CA 1
ATOM 2330 C C . GLY A 1 299 ? 7.402 9.539 11.008 1 74.56 299 GLY A C 1
ATOM 2331 O O . GLY A 1 299 ? 7.715 8.344 11.039 1 74.56 299 GLY A O 1
ATOM 2332 N N . THR A 1 300 ? 6.16 9.883 10.711 1 76.81 300 THR A N 1
ATOM 2333 C CA . THR A 1 300 ? 5.074 8.914 10.609 1 76.81 300 THR A CA 1
ATOM 2334 C C . THR A 1 300 ? 4.824 8.531 9.156 1 76.81 300 THR A C 1
ATOM 2336 O O . THR A 1 300 ? 4.242 7.48 8.875 1 76.81 300 THR A O 1
ATOM 2339 N N . MET A 1 301 ? 5.324 9.25 8.266 1 81.5 301 MET A N 1
ATOM 2340 C CA . MET A 1 301 ? 5.086 9.008 6.848 1 81.5 301 MET A CA 1
ATOM 2341 C C . MET A 1 301 ? 5.941 7.848 6.34 1 81.5 301 MET A C 1
ATOM 2343 O O . MET A 1 301 ? 5.516 7.086 5.473 1 81.5 301 MET A O 1
ATOM 2347 N N . VAL A 1 302 ? 7.094 7.746 6.926 1 81.38 302 VAL A N 1
ATOM 2348 C CA . VAL A 1 302 ? 8.016 6.691 6.523 1 81.38 302 VAL A CA 1
ATOM 2349 C C . VAL A 1 302 ? 7.371 5.328 6.746 1 81.38 302 VAL A C 1
ATOM 2351 O O . VAL A 1 302 ? 7.523 4.422 5.926 1 81.38 302 VAL A O 1
ATOM 2354 N N . ASN A 1 303 ? 6.574 5.219 7.691 1 85.5 303 ASN A N 1
ATOM 2355 C CA . ASN A 1 303 ? 5.941 3.953 8.055 1 85.5 303 ASN A CA 1
ATOM 2356 C C . ASN A 1 303 ? 4.762 3.635 7.145 1 85.5 303 ASN A C 1
ATOM 2358 O O . ASN A 1 303 ? 4.438 2.465 6.926 1 85.5 303 ASN A O 1
ATOM 2362 N N . THR A 1 304 ? 4.254 4.578 6.582 1 86.5 304 THR A N 1
ATOM 2363 C CA . THR A 1 304 ? 2.99 4.438 5.867 1 86.5 304 THR A CA 1
ATOM 2364 C C . THR A 1 304 ? 3.154 3.523 4.656 1 86.5 304 THR A C 1
ATOM 2366 O O . THR A 1 304 ? 2.424 2.541 4.508 1 86.5 304 THR A O 1
ATOM 2369 N N . LEU A 1 305 ? 4.039 3.801 3.824 1 85.31 305 LEU A N 1
ATOM 2370 C CA . LEU A 1 305 ? 4.172 3.037 2.59 1 85.31 305 LEU A CA 1
ATOM 2371 C C . LEU A 1 305 ? 4.762 1.656 2.863 1 85.31 305 LEU A C 1
ATOM 2373 O O . LEU A 1 305 ? 4.367 0.673 2.232 1 85.31 305 LEU A O 1
ATOM 2377 N N . VAL A 1 306 ? 5.688 1.637 3.773 1 87.88 306 VAL A N 1
ATOM 2378 C CA . VAL A 1 306 ? 6.309 0.353 4.082 1 87.88 306 VAL A CA 1
ATOM 2379 C C . VAL A 1 306 ? 5.262 -0.605 4.645 1 87.88 306 VAL A C 1
ATOM 2381 O O . VAL A 1 306 ? 5.195 -1.77 4.246 1 87.88 306 VAL A O 1
ATOM 2384 N N . PHE A 1 307 ? 4.461 -0.111 5.492 1 90.12 307 PHE A N 1
ATOM 2385 C CA . PHE A 1 307 ? 3.416 -0.949 6.062 1 90.12 307 PHE A CA 1
ATOM 2386 C C . PHE A 1 307 ? 2.398 -1.349 5 1 90.12 307 PHE A C 1
ATOM 2388 O O . PHE A 1 307 ? 1.862 -2.457 5.035 1 90.12 307 PHE A O 1
ATOM 2395 N N . ALA A 1 308 ? 2.154 -0.424 4.137 1 89.31 308 ALA A N 1
ATOM 2396 C CA . ALA A 1 308 ? 1.217 -0.73 3.059 1 89.31 308 ALA A CA 1
ATOM 2397 C C . ALA A 1 308 ? 1.715 -1.899 2.215 1 89.31 308 ALA A C 1
ATOM 2399 O O . ALA A 1 308 ? 0.945 -2.803 1.879 1 89.31 308 ALA A O 1
ATOM 2400 N N . PHE A 1 309 ? 2.965 -1.919 1.981 1 87.56 309 PHE A N 1
ATOM 2401 C CA . PHE A 1 309 ? 3.531 -2.975 1.15 1 87.56 309 PHE A CA 1
ATOM 2402 C C . PHE A 1 309 ? 3.623 -4.285 1.927 1 87.56 309 PHE A C 1
ATOM 2404 O O . PHE A 1 309 ? 3.365 -5.355 1.378 1 87.56 309 PHE A O 1
ATOM 2411 N N . ILE A 1 310 ? 3.988 -4.18 3.15 1 88 310 ILE A N 1
ATOM 2412 C CA . ILE A 1 310 ? 4.059 -5.375 3.98 1 88 310 ILE A CA 1
ATOM 2413 C C . ILE A 1 310 ? 2.666 -5.992 4.113 1 88 310 ILE A C 1
ATOM 2415 O O . ILE A 1 310 ? 2.504 -7.207 3.98 1 88 310 ILE A O 1
ATOM 2419 N N . GLY A 1 311 ? 1.754 -5.148 4.367 1 88.56 311 GLY A N 1
ATOM 2420 C CA . GLY A 1 311 ? 0.386 -5.633 4.477 1 88.56 311 GLY A CA 1
ATOM 2421 C C . GLY A 1 311 ? -0.127 -6.266 3.195 1 88.56 311 GLY A C 1
ATOM 2422 O O . GLY A 1 311 ? -0.798 -7.297 3.232 1 88.56 311 GLY A O 1
ATOM 2423 N N . ALA A 1 312 ? 0.202 -5.648 2.115 1 86.06 312 ALA A N 1
ATOM 2424 C CA . ALA A 1 312 ? -0.23 -6.16 0.815 1 86.06 312 ALA A CA 1
ATOM 2425 C C . ALA A 1 312 ? 0.426 -7.5 0.506 1 86.06 312 ALA A C 1
ATOM 2427 O O . ALA A 1 312 ? -0.154 -8.336 -0.192 1 86.06 312 ALA A O 1
ATOM 2428 N N . SER A 1 313 ? 1.579 -7.734 1.064 1 87 313 SER A N 1
ATOM 2429 C CA . SER A 1 313 ? 2.332 -8.945 0.754 1 87 313 SER A CA 1
ATOM 2430 C C . SER A 1 313 ? 2.311 -9.922 1.923 1 87 313 SER A C 1
ATOM 2432 O O . SER A 1 313 ? 3.143 -10.828 1.996 1 87 313 SER A O 1
ATOM 2434 N N . LEU A 1 314 ? 1.489 -9.711 2.775 1 86.12 314 LEU A N 1
ATOM 2435 C CA . LEU A 1 314 ? 1.479 -10.5 4 1 86.12 314 LEU A CA 1
ATOM 2436 C C . LEU A 1 314 ? 1.343 -11.992 3.689 1 86.12 314 LEU A C 1
ATOM 2438 O O . LEU A 1 314 ? 2.09 -12.812 4.227 1 86.12 314 LEU A O 1
ATOM 2442 N N . VAL A 1 315 ? 0.451 -12.336 2.842 1 82.62 315 VAL A N 1
ATOM 2443 C CA . VAL A 1 315 ? 0.194 -13.727 2.496 1 82.62 315 VAL A CA 1
ATOM 2444 C C . VAL A 1 315 ? 1.436 -14.336 1.852 1 82.62 315 VAL A C 1
ATOM 2446 O O . VAL A 1 315 ? 1.83 -15.453 2.188 1 82.62 315 VAL A O 1
ATOM 2449 N N . THR A 1 316 ? 1.994 -13.602 0.976 1 80.69 316 THR A N 1
ATOM 2450 C CA . THR A 1 316 ? 3.197 -14.086 0.308 1 80.69 316 THR A CA 1
ATOM 2451 C C . THR A 1 316 ? 4.328 -14.297 1.312 1 80.69 316 THR A C 1
ATOM 2453 O O . THR A 1 316 ? 5.074 -15.273 1.217 1 80.69 316 THR A O 1
ATOM 2456 N N . ILE A 1 317 ? 4.449 -13.445 2.227 1 82.75 317 ILE A N 1
ATOM 2457 C CA . ILE A 1 317 ? 5.453 -13.57 3.277 1 82.75 317 ILE A CA 1
ATOM 2458 C C . ILE A 1 317 ? 5.215 -14.852 4.074 1 82.75 317 ILE A C 1
ATOM 2460 O O . ILE A 1 317 ? 6.152 -15.609 4.332 1 82.75 317 ILE A O 1
ATOM 2464 N N . MET A 1 318 ? 4.02 -15.078 4.383 1 82.62 318 MET A N 1
ATOM 2465 C CA . MET A 1 318 ? 3.664 -16.25 5.168 1 82.62 318 MET A CA 1
ATOM 2466 C C . MET A 1 318 ? 3.934 -17.531 4.379 1 82.62 318 MET A C 1
ATOM 2468 O O . MET A 1 318 ? 4.391 -18.531 4.941 1 82.62 318 MET A O 1
ATOM 2472 N N . VAL A 1 319 ? 3.639 -17.453 3.088 1 77.19 319 VAL A N 1
ATOM 2473 C CA . VAL A 1 319 ? 3.877 -18.594 2.219 1 77.19 319 VAL A CA 1
ATOM 2474 C C . VAL A 1 319 ? 5.371 -18.906 2.17 1 77.19 319 VAL A C 1
ATOM 2476 O O . VAL A 1 319 ? 5.773 -20.062 2.25 1 77.19 319 VAL A O 1
ATOM 2479 N N . LEU A 1 320 ? 6.148 -17.938 2.051 1 74.62 320 LEU A N 1
ATOM 2480 C CA . LEU A 1 320 ? 7.594 -18.125 1.973 1 74.62 320 LEU A CA 1
ATOM 2481 C C . LEU A 1 320 ? 8.141 -18.688 3.277 1 74.62 320 LEU A C 1
ATOM 2483 O O . LEU A 1 320 ? 9 -19.578 3.262 1 74.62 320 LEU A O 1
ATOM 2487 N N . ILE A 1 321 ? 7.633 -18.25 4.32 1 73.62 321 ILE A N 1
ATOM 2488 C CA . ILE A 1 321 ? 8.055 -18.75 5.629 1 73.62 321 ILE A CA 1
ATOM 2489 C C . ILE A 1 321 ? 7.605 -20.203 5.805 1 73.62 321 ILE A C 1
ATOM 2491 O O . ILE A 1 321 ? 8.336 -21.016 6.363 1 73.62 321 ILE A O 1
ATOM 2495 N N . SER A 1 322 ? 6.48 -20.469 5.281 1 72.19 322 SER A N 1
ATOM 2496 C CA . SER A 1 322 ? 5.941 -21.812 5.398 1 72.19 322 SER A CA 1
ATOM 2497 C C . SER A 1 322 ? 6.801 -22.828 4.637 1 72.19 322 SER A C 1
ATOM 2499 O O . SER A 1 322 ? 6.824 -24.016 4.973 1 72.19 322 SER A O 1
ATOM 2501 N N . HIS A 1 323 ? 7.422 -22.328 3.531 1 67 323 HIS A N 1
ATOM 2502 C CA . HIS A 1 323 ? 8.281 -23.188 2.725 1 67 323 HIS A CA 1
ATOM 2503 C C . HIS A 1 323 ? 9.633 -23.406 3.391 1 67 323 HIS A C 1
ATOM 2505 O O . HIS A 1 323 ? 10.516 -24.062 2.826 1 67 323 HIS A O 1
ATOM 2511 N N . GLY A 1 324 ? 9.727 -22.922 4.609 1 64.31 324 GLY A N 1
ATOM 2512 C CA . GLY A 1 324 ? 10.953 -23.141 5.355 1 64.31 324 GLY A CA 1
ATOM 2513 C C . GLY A 1 324 ? 12.078 -22.219 4.93 1 64.31 324 GLY A C 1
ATOM 2514 O O . GLY A 1 324 ? 13.258 -22.516 5.145 1 64.31 324 GLY A O 1
ATOM 2515 N N . VAL A 1 325 ? 11.703 -21.375 4.199 1 61 325 VAL A N 1
ATOM 2516 C CA . VAL A 1 325 ? 12.727 -20.422 3.77 1 61 325 VAL A CA 1
ATOM 2517 C C . VAL A 1 325 ? 13.273 -19.672 4.984 1 61 325 VAL A C 1
ATOM 2519 O O . VAL A 1 325 ? 12.508 -19.125 5.781 1 61 325 VAL A O 1
ATOM 2522 N N . SER A 1 326 ? 14.547 -19.875 5.262 1 61.84 326 SER A N 1
ATOM 2523 C CA . SER A 1 326 ? 15.203 -19.172 6.355 1 61.84 326 SER A CA 1
ATOM 2524 C C . SER A 1 326 ? 15.148 -17.656 6.148 1 61.84 326 SER A C 1
ATOM 2526 O O . SER A 1 326 ? 14.875 -17.188 5.043 1 61.84 326 SER A O 1
ATOM 2528 N N . PHE A 1 327 ? 15.25 -16.953 7.215 1 64.44 327 PHE A N 1
ATOM 2529 C CA . PHE A 1 327 ? 15.219 -15.492 7.172 1 64.44 327 PHE A CA 1
ATOM 2530 C C . PHE A 1 327 ? 16.25 -14.961 6.176 1 64.44 327 PHE A C 1
ATOM 2532 O O . PHE A 1 327 ? 15.961 -14.039 5.414 1 64.44 327 PHE A O 1
ATOM 2539 N N . ASN A 1 328 ? 17.359 -15.539 6.242 1 61.22 328 ASN A N 1
ATOM 2540 C CA . ASN A 1 328 ? 18.422 -15.094 5.34 1 61.22 328 ASN A CA 1
ATOM 2541 C C . ASN A 1 328 ? 18.031 -15.289 3.879 1 61.22 328 ASN A C 1
ATOM 2543 O O . ASN A 1 328 ? 18.328 -14.453 3.031 1 61.22 328 ASN A O 1
ATOM 2547 N N . GLN A 1 329 ? 17.297 -16.375 3.615 1 65.31 329 GLN A N 1
ATOM 2548 C CA . GLN A 1 329 ? 16.828 -16.641 2.26 1 65.31 329 GLN A CA 1
ATOM 2549 C C . GLN A 1 329 ? 15.703 -15.688 1.868 1 65.31 329 GLN A C 1
ATOM 2551 O O . GLN A 1 329 ? 15.641 -15.234 0.723 1 65.31 329 GLN A O 1
ATOM 2556 N N . LEU A 1 330 ? 14.953 -15.469 2.857 1 66.94 330 LEU A N 1
ATOM 2557 C CA . LEU A 1 330 ? 13.828 -14.57 2.6 1 66.94 330 LEU A CA 1
ATOM 2558 C C . LEU A 1 330 ? 14.328 -13.18 2.199 1 66.94 330 LEU A C 1
ATOM 2560 O O . LEU A 1 330 ? 13.844 -12.609 1.22 1 66.94 330 LEU A O 1
ATOM 2564 N N . VAL A 1 331 ? 15.367 -12.789 2.852 1 68 331 VAL A N 1
ATOM 2565 C CA . VAL A 1 331 ? 15.898 -11.445 2.625 1 68 331 VAL A CA 1
ATOM 2566 C C . VAL A 1 331 ? 16.578 -11.383 1.262 1 68 331 VAL A C 1
ATOM 2568 O O . VAL A 1 331 ? 16.578 -10.344 0.604 1 68 331 VAL A O 1
ATOM 2571 N N . ASN A 1 332 ? 17.031 -12.547 0.763 1 67.12 332 ASN A N 1
ATOM 2572 C CA . ASN A 1 332 ? 17.75 -12.562 -0.505 1 67.12 332 ASN A CA 1
ATOM 2573 C C . ASN A 1 332 ? 16.844 -12.977 -1.66 1 67.12 332 ASN A C 1
ATOM 2575 O O . ASN A 1 332 ? 17.297 -13.078 -2.803 1 67.12 332 ASN A O 1
ATOM 2579 N N . SER A 1 333 ? 15.641 -13.172 -1.28 1 71.69 333 SER A N 1
ATOM 2580 C CA . SER A 1 333 ? 14.695 -13.555 -2.324 1 71.69 333 SER A CA 1
ATOM 2581 C C . SER A 1 333 ? 14.344 -12.367 -3.213 1 71.69 333 SER A C 1
ATOM 2583 O O . SER A 1 333 ? 14.484 -11.211 -2.801 1 71.69 333 SER A O 1
ATOM 2585 N N . ASP A 1 334 ? 13.977 -12.703 -4.496 1 72.75 334 ASP A N 1
ATOM 2586 C CA . ASP A 1 334 ? 13.508 -11.672 -5.414 1 72.75 334 ASP A CA 1
ATOM 2587 C C . ASP A 1 334 ? 12.312 -10.914 -4.84 1 72.75 334 ASP A C 1
ATOM 2589 O O . ASP A 1 334 ? 12.227 -9.695 -4.957 1 72.75 334 ASP A O 1
ATOM 2593 N N . PHE A 1 335 ? 11.539 -11.68 -4.172 1 73.69 335 PHE A N 1
ATOM 2594 C CA . PHE A 1 335 ? 10.336 -11.078 -3.613 1 73.69 335 PHE A CA 1
ATOM 2595 C C . PHE A 1 335 ? 10.688 -10.016 -2.582 1 73.69 335 PHE A C 1
ATOM 2597 O O . PHE A 1 335 ? 10.219 -8.875 -2.672 1 73.69 335 PHE A O 1
ATOM 2604 N N . PHE A 1 336 ? 11.469 -10.367 -1.673 1 75.69 336 PHE A N 1
ATOM 2605 C CA . PHE A 1 336 ? 11.828 -9.445 -0.604 1 75.69 336 PHE A CA 1
ATOM 2606 C C . PHE A 1 336 ? 12.594 -8.25 -1.157 1 75.69 336 PHE A C 1
ATOM 2608 O O . PHE A 1 336 ? 12.398 -7.121 -0.712 1 75.69 336 PHE A O 1
ATOM 2615 N N . SER A 1 337 ? 13.438 -8.523 -2.076 1 76.88 337 SER A N 1
ATOM 2616 C CA . SER A 1 337 ? 14.219 -7.441 -2.672 1 76.88 337 SER A CA 1
ATOM 2617 C C . SER A 1 337 ? 13.32 -6.434 -3.381 1 76.88 337 SER A C 1
ATOM 2619 O O . SER A 1 337 ? 13.539 -5.227 -3.289 1 76.88 337 SER A O 1
ATOM 2621 N N . VAL A 1 338 ? 12.352 -6.984 -4.043 1 81.44 338 VAL A N 1
ATOM 2622 C CA . VAL A 1 338 ? 11.414 -6.125 -4.754 1 81.44 338 VAL A CA 1
ATOM 2623 C C . VAL A 1 338 ? 10.594 -5.312 -3.756 1 81.44 338 VAL A C 1
ATOM 2625 O O . VAL A 1 338 ? 10.414 -4.102 -3.93 1 81.44 338 VAL A O 1
ATOM 2628 N N . GLU A 1 339 ? 10.18 -5.938 -2.729 1 82.19 339 GLU A N 1
ATOM 2629 C CA . GLU A 1 339 ? 9.336 -5.273 -1.739 1 82.19 339 GLU A CA 1
ATOM 2630 C C . GLU A 1 339 ? 10.109 -4.188 -0.996 1 82.19 339 GLU A C 1
ATOM 2632 O O . GLU A 1 339 ? 9.578 -3.104 -0.742 1 82.19 339 GLU A O 1
ATOM 2637 N N . ILE A 1 340 ? 11.273 -4.492 -0.663 1 80.94 340 ILE A N 1
ATOM 2638 C CA . ILE A 1 340 ? 12.117 -3.512 0.019 1 80.94 340 ILE A CA 1
ATOM 2639 C C . ILE A 1 340 ? 12.391 -2.33 -0.91 1 80.94 340 ILE A C 1
ATOM 2641 O O . ILE A 1 340 ? 12.367 -1.176 -0.477 1 80.94 340 ILE A O 1
ATOM 2645 N N . THR A 1 341 ? 12.68 -2.684 -2.123 1 82.25 341 THR A N 1
ATOM 2646 C CA . THR A 1 341 ? 12.93 -1.632 -3.102 1 82.25 341 THR A CA 1
ATOM 2647 C C . THR A 1 341 ? 11.703 -0.731 -3.248 1 82.25 341 THR A C 1
ATOM 2649 O O . THR A 1 341 ? 11.828 0.496 -3.238 1 82.25 341 THR A O 1
ATOM 2652 N N . LYS A 1 342 ? 10.523 -1.333 -3.352 1 85.81 342 LYS A N 1
ATOM 2653 C CA . LYS A 1 342 ? 9.289 -0.564 -3.451 1 85.81 342 LYS A CA 1
ATOM 2654 C C . LYS A 1 342 ? 9.094 0.331 -2.23 1 85.81 342 LYS A C 1
ATOM 2656 O O . LYS A 1 342 ? 8.773 1.514 -2.367 1 85.81 342 LYS A O 1
ATOM 2661 N N . GLY A 1 343 ? 9.305 -0.241 -1.116 1 85.75 343 GLY A N 1
ATOM 2662 C CA . GLY A 1 343 ? 9.156 0.508 0.122 1 85.75 343 GLY A CA 1
ATOM 2663 C C . GLY A 1 343 ? 10.125 1.671 0.235 1 85.75 343 GLY A C 1
ATOM 2664 O O . GLY A 1 343 ? 9.727 2.787 0.576 1 85.75 343 GLY A O 1
ATOM 2665 N N . LEU A 1 344 ? 11.336 1.413 -0.082 1 84.94 344 LEU A N 1
ATOM 2666 C CA . LEU A 1 344 ? 12.367 2.432 0.034 1 84.94 344 LEU A CA 1
ATOM 2667 C C . LEU A 1 344 ? 12.148 3.549 -0.98 1 84.94 344 LEU A C 1
ATOM 2669 O O . LEU A 1 344 ? 12.211 4.73 -0.632 1 84.94 344 LEU A O 1
ATOM 2673 N N . ILE A 1 345 ? 11.898 3.141 -2.17 1 85 345 ILE A N 1
ATOM 2674 C CA . ILE A 1 345 ? 11.703 4.137 -3.217 1 85 345 ILE A CA 1
ATOM 2675 C C . ILE A 1 345 ? 10.445 4.953 -2.922 1 85 345 ILE A C 1
ATOM 2677 O O . ILE A 1 345 ? 10.453 6.18 -3.061 1 85 345 ILE A O 1
ATOM 2681 N N . GLY A 1 346 ? 9.383 4.266 -2.607 1 87.06 346 GLY A N 1
ATOM 2682 C CA . GLY A 1 346 ? 8.164 4.977 -2.24 1 87.06 346 GLY A CA 1
ATOM 2683 C C . GLY A 1 346 ? 8.375 5.988 -1.131 1 87.06 346 GLY A C 1
ATOM 2684 O O . GLY A 1 346 ? 7.867 7.109 -1.198 1 87.06 346 GLY A O 1
ATOM 2685 N N . THR A 1 347 ? 9.172 5.637 -0.155 1 86.25 347 THR A N 1
ATOM 2686 C CA . THR A 1 347 ? 9.43 6.52 0.977 1 86.25 347 THR A CA 1
ATOM 2687 C C . THR A 1 347 ? 10.328 7.68 0.561 1 86.25 347 THR A C 1
ATOM 2689 O O . THR A 1 347 ? 10.133 8.812 1.003 1 86.25 347 THR A O 1
ATOM 2692 N N . VAL A 1 348 ? 11.25 7.438 -0.24 1 85.69 348 VAL A N 1
ATOM 2693 C CA . VAL A 1 348 ? 12.172 8.477 -0.699 1 85.69 348 VAL A CA 1
ATOM 2694 C C . VAL A 1 348 ? 11.398 9.539 -1.478 1 85.69 348 VAL A C 1
ATOM 2696 O O . VAL A 1 348 ? 11.633 10.734 -1.31 1 85.69 348 VAL A O 1
ATOM 2699 N N . VAL A 1 349 ? 10.531 9.039 -2.303 1 87.31 349 VAL A N 1
ATOM 2700 C CA . VAL A 1 349 ? 9.742 9.984 -3.088 1 87.31 349 VAL A CA 1
ATOM 2701 C C . VAL A 1 349 ? 8.93 10.875 -2.154 1 87.31 349 VAL A C 1
ATOM 2703 O O . VAL A 1 349 ? 8.844 12.094 -2.367 1 87.31 349 VAL A O 1
ATOM 2706 N N . VAL A 1 350 ? 8.414 10.359 -1.154 1 86.88 350 VAL A N 1
ATOM 2707 C CA . VAL A 1 350 ? 7.586 11.102 -0.206 1 86.88 350 VAL A CA 1
ATOM 2708 C C . VAL A 1 350 ? 8.453 12.078 0.581 1 86.88 350 VAL A C 1
ATOM 2710 O O . VAL A 1 350 ? 8.039 13.219 0.835 1 86.88 350 VAL A O 1
ATOM 2713 N N . ILE A 1 351 ? 9.586 11.656 0.927 1 87.12 351 ILE A N 1
ATOM 2714 C CA . ILE A 1 351 ? 10.492 12.508 1.7 1 87.12 351 ILE A CA 1
ATOM 2715 C C . ILE A 1 351 ? 10.945 13.688 0.845 1 87.12 351 ILE A C 1
ATOM 2717 O O . ILE A 1 351 ? 11.055 14.812 1.337 1 87.12 351 ILE A O 1
ATOM 2721 N N . ILE A 1 352 ? 11.227 13.469 -0.399 1 90.31 352 ILE A N 1
ATOM 2722 C CA . ILE A 1 352 ? 11.688 14.508 -1.314 1 90.31 352 ILE A CA 1
ATOM 2723 C C . ILE A 1 352 ? 10.586 15.555 -1.496 1 90.31 352 ILE A C 1
ATOM 2725 O O . ILE A 1 352 ? 10.875 16.719 -1.789 1 90.31 352 ILE A O 1
ATOM 2729 N N . MET A 1 353 ? 9.367 15.125 -1.261 1 91.81 353 MET A N 1
ATOM 2730 C CA . MET A 1 353 ? 8.242 16.047 -1.372 1 91.81 353 MET A CA 1
ATOM 2731 C C . MET A 1 353 ? 8.398 17.219 -0.399 1 91.81 353 MET A C 1
ATOM 2733 O O . MET A 1 353 ? 7.953 18.328 -0.682 1 91.81 353 MET A O 1
ATOM 2737 N N . VAL A 1 354 ? 9.078 16.969 0.708 1 89.94 354 VAL A N 1
ATOM 2738 C CA . VAL A 1 354 ? 9.188 17.969 1.759 1 89.94 354 VAL A CA 1
ATOM 2739 C C . VAL A 1 354 ? 10.008 19.156 1.256 1 89.94 354 VAL A C 1
ATOM 2741 O O . VAL A 1 354 ? 9.5 20.281 1.188 1 89.94 354 VAL A O 1
ATOM 2744 N N . PRO A 1 355 ? 11.266 18.922 0.837 1 92.25 355 PRO A N 1
ATOM 2745 C CA . PRO A 1 355 ? 12.031 20.078 0.35 1 92.25 355 PRO A CA 1
ATOM 2746 C C . PRO A 1 355 ? 11.469 20.641 -0.952 1 92.25 355 PRO A C 1
ATOM 2748 O O . PRO A 1 355 ? 11.5 21.859 -1.163 1 92.25 355 PRO A O 1
ATOM 2751 N N . VAL A 1 356 ? 10.938 19.875 -1.82 1 95.06 356 VAL A N 1
ATOM 2752 C CA . VAL A 1 356 ? 10.453 20.312 -3.125 1 95.06 356 VAL A CA 1
ATOM 2753 C C . VAL A 1 356 ? 9.203 21.172 -2.947 1 95.06 356 VAL A C 1
ATOM 2755 O O . VAL A 1 356 ? 9.102 22.25 -3.529 1 95.06 356 VAL A O 1
ATOM 2758 N N . THR A 1 357 ? 8.234 20.656 -2.152 1 95 357 THR A N 1
ATOM 2759 C CA . THR A 1 357 ? 7.016 21.422 -1.92 1 95 357 THR A CA 1
ATOM 2760 C C . THR A 1 357 ? 7.316 22.703 -1.164 1 95 357 THR A C 1
ATOM 2762 O O . THR A 1 357 ? 6.707 23.75 -1.429 1 95 357 THR A O 1
ATOM 2765 N N . SER A 1 358 ? 8.219 22.609 -0.186 1 94.44 358 SER A N 1
ATOM 2766 C CA . SER A 1 358 ? 8.609 23.797 0.556 1 94.44 358 SER A CA 1
ATOM 2767 C C . SER A 1 358 ? 9.203 24.859 -0.369 1 94.44 358 SER A C 1
ATOM 2769 O O . SER A 1 358 ? 8.906 26.047 -0.236 1 94.44 358 SER A O 1
ATOM 2771 N N . LEU A 1 359 ? 10.07 24.344 -1.272 1 95.88 359 LEU A N 1
ATOM 2772 C CA . LEU A 1 359 ? 10.727 25.25 -2.209 1 95.88 359 LEU A CA 1
ATOM 2773 C C . LEU A 1 359 ? 9.711 25.922 -3.121 1 95.88 359 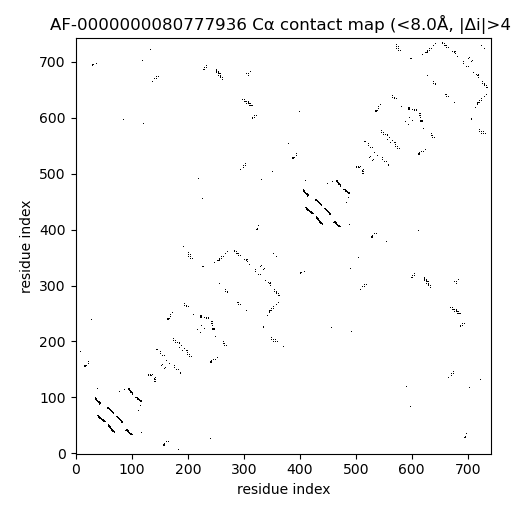LEU A C 1
ATOM 2775 O O . LEU A 1 359 ? 9.688 27.156 -3.229 1 95.88 359 LEU A O 1
ATOM 2779 N N . PHE A 1 360 ? 8.836 25.203 -3.717 1 96.19 360 PHE A N 1
ATOM 2780 C CA . PHE A 1 360 ? 7.891 25.766 -4.672 1 96.19 360 PHE A CA 1
ATOM 2781 C C . PHE A 1 360 ? 6.832 26.609 -3.963 1 96.19 360 PHE A C 1
ATOM 2783 O O . PHE A 1 360 ? 6.359 27.609 -4.504 1 96.19 360 PHE A O 1
ATOM 2790 N N . SER A 1 361 ? 6.43 26.156 -2.787 1 94.75 361 SER A N 1
ATOM 2791 C CA . SER A 1 361 ? 5.504 26.969 -2.008 1 94.75 361 SER A CA 1
ATOM 2792 C C . SER A 1 361 ? 6.113 28.328 -1.68 1 94.75 361 SER A C 1
ATOM 2794 O O . SER A 1 361 ? 5.438 29.359 -1.786 1 94.75 361 SER A O 1
ATOM 2796 N N . SER A 1 362 ? 7.352 28.312 -1.275 1 94.5 362 SER A N 1
ATOM 2797 C CA . SER A 1 362 ? 8.023 29.547 -0.884 1 94.5 362 SER A CA 1
ATOM 2798 C C . SER A 1 362 ? 8.133 30.516 -2.062 1 94.5 362 SER A C 1
ATOM 2800 O O . SER A 1 362 ? 8.07 31.734 -1.883 1 94.5 362 SER A O 1
ATOM 2802 N N . ILE A 1 363 ? 8.297 29.984 -3.254 1 94.69 363 ILE A N 1
ATOM 2803 C CA . ILE A 1 363 ? 8.461 30.812 -4.445 1 94.69 363 ILE A CA 1
ATOM 2804 C C . ILE A 1 363 ? 7.094 31.281 -4.934 1 94.69 363 ILE A C 1
ATOM 2806 O O . ILE A 1 363 ? 6.887 32.5 -5.141 1 94.69 363 ILE A O 1
ATOM 2810 N N . ILE A 1 364 ? 6.137 30.469 -5.039 1 94.12 364 ILE A N 1
ATOM 2811 C CA . ILE A 1 364 ? 4.859 30.75 -5.684 1 94.12 364 ILE A CA 1
ATOM 2812 C C . ILE A 1 364 ? 4 31.625 -4.77 1 94.12 364 ILE A C 1
ATOM 2814 O O . ILE A 1 364 ? 3.307 32.531 -5.238 1 94.12 364 ILE A O 1
ATOM 2818 N N . TYR A 1 365 ? 4.043 31.297 -3.479 1 91.56 365 TYR A N 1
ATOM 2819 C CA . TYR A 1 365 ? 3.223 32.094 -2.561 1 91.56 365 TYR A CA 1
ATOM 2820 C C . TYR A 1 365 ? 3.75 33.5 -2.438 1 91.56 365 TYR A C 1
ATOM 2822 O O . TYR A 1 365 ? 3.02 34.406 -2.031 1 91.56 365 TYR A O 1
ATOM 2830 N N . ASN A 1 366 ? 4.98 33.719 -2.701 1 90.62 366 ASN A N 1
ATOM 2831 C CA . ASN A 1 366 ? 5.559 35.062 -2.613 1 90.62 366 ASN A CA 1
ATOM 2832 C C . ASN A 1 366 ? 5.441 35.812 -3.936 1 90.62 366 ASN A C 1
ATOM 2834 O O . ASN A 1 366 ? 5.723 37 -4 1 90.62 366 ASN A O 1
ATOM 2838 N N . LEU A 1 367 ? 5.246 35.062 -4.973 1 83.62 367 LEU A N 1
ATOM 2839 C CA . LEU A 1 367 ? 5.023 35.75 -6.246 1 83.62 367 LEU A CA 1
ATOM 2840 C C . LEU A 1 367 ? 3.729 36.562 -6.215 1 83.62 367 LEU A C 1
ATOM 2842 O O . LEU A 1 367 ? 2.734 36.125 -5.629 1 83.62 367 LEU A O 1
ATOM 2846 N N . LYS A 1 368 ? 3.752 37.969 -6.105 1 63.72 368 LYS A N 1
ATOM 2847 C CA . LYS A 1 368 ? 2.764 39.031 -5.949 1 63.72 368 LYS A CA 1
ATOM 2848 C C . LYS A 1 368 ? 1.479 38.719 -6.703 1 63.72 368 LYS A C 1
ATOM 2850 O O . LYS A 1 368 ? 0.488 39.438 -6.594 1 63.72 368 LYS A O 1
ATOM 2855 N N . GLY A 1 369 ? 1.196 37.406 -7.289 1 52.56 369 GLY A N 1
ATOM 2856 C CA . GLY A 1 369 ? -0.026 37.469 -8.07 1 52.56 369 GLY A CA 1
ATOM 2857 C C . GLY A 1 369 ? -1.273 37.188 -7.262 1 52.56 369 GLY A C 1
ATOM 2858 O O . GLY A 1 369 ? -1.187 36.719 -6.129 1 52.56 369 GLY A O 1
ATOM 2859 N N . GLU A 1 370 ? -2.553 37.594 -7.82 1 45.69 370 GLU A N 1
ATOM 2860 C CA . GLU A 1 370 ? -3.912 37.5 -7.293 1 45.69 370 GLU A CA 1
ATOM 2861 C C . GLU A 1 370 ? -4.211 36.125 -6.75 1 45.69 370 GLU A C 1
ATOM 2863 O O . GLU A 1 370 ? -3.857 35.125 -7.375 1 45.69 370 GLU A O 1
ATOM 2868 N N . ASN A 1 371 ? -4.348 35.938 -5.41 1 42.62 371 ASN A N 1
ATOM 2869 C CA . ASN A 1 371 ? -4.922 34.719 -4.832 1 42.62 371 ASN A CA 1
ATOM 2870 C C . ASN A 1 371 ? -6.043 34.156 -5.703 1 42.62 371 ASN A C 1
ATOM 2872 O O . ASN A 1 371 ? -6.941 34.906 -6.113 1 42.62 371 ASN A O 1
ATOM 2876 N N . MET B 1 1 ? 9.562 6.938 35.812 1 62.97 1 MET B N 1
ATOM 2877 C CA . MET B 1 1 ? 8.445 6.25 35.156 1 62.97 1 MET B CA 1
ATOM 2878 C C . MET B 1 1 ? 8.727 6.012 33.688 1 62.97 1 MET B C 1
ATOM 2880 O O . MET B 1 1 ? 8.547 4.902 33.188 1 62.97 1 MET B O 1
ATOM 2884 N N . LYS B 1 2 ? 9.461 6.996 33.156 1 76.62 2 LYS B N 1
ATOM 2885 C CA . LYS B 1 2 ? 9.781 6.844 31.734 1 76.62 2 LYS B CA 1
ATOM 2886 C C . LYS B 1 2 ? 10.828 5.758 31.516 1 76.62 2 LYS B C 1
ATOM 2888 O O . LYS B 1 2 ? 10.719 4.953 30.594 1 76.62 2 LYS B O 1
ATOM 2893 N N . LYS B 1 3 ? 11.75 5.68 32.375 1 74.12 3 LYS B N 1
ATOM 2894 C CA . LYS B 1 3 ? 12.812 4.684 32.25 1 74.12 3 LYS B CA 1
ATOM 2895 C C . LYS B 1 3 ? 12.258 3.27 32.375 1 74.12 3 LYS B C 1
ATOM 2897 O O . LYS B 1 3 ? 12.664 2.361 31.656 1 74.12 3 LYS B O 1
ATOM 2902 N N . ILE B 1 4 ? 11.375 3.186 33.281 1 73 4 ILE B N 1
ATOM 2903 C CA . ILE B 1 4 ? 10.781 1.877 33.531 1 73 4 ILE B CA 1
ATOM 2904 C C . ILE B 1 4 ? 9.969 1.439 32.312 1 73 4 ILE B C 1
ATOM 2906 O O . ILE B 1 4 ? 10.047 0.282 31.906 1 73 4 ILE B O 1
ATOM 2910 N N . VAL B 1 5 ? 9.266 2.369 31.812 1 77 5 VAL B N 1
ATOM 2911 C CA . VAL B 1 5 ? 8.438 2.059 30.641 1 77 5 VAL B CA 1
ATOM 2912 C C . VAL B 1 5 ? 9.328 1.662 29.469 1 77 5 VAL B C 1
ATOM 2914 O O . VAL B 1 5 ? 9.008 0.737 28.719 1 77 5 VAL B O 1
ATOM 2917 N N . ASN B 1 6 ? 10.43 2.256 29.391 1 81.62 6 ASN B N 1
ATOM 2918 C CA . ASN B 1 6 ? 11.359 1.916 28.312 1 81.62 6 ASN B CA 1
ATOM 2919 C C . ASN B 1 6 ? 11.922 0.51 28.484 1 81.62 6 ASN B C 1
ATOM 2921 O O . ASN B 1 6 ? 12.078 -0.227 27.516 1 81.62 6 ASN B O 1
ATOM 2925 N N . VAL B 1 7 ? 12.219 0.284 29.719 1 74.5 7 VAL B N 1
ATOM 2926 C CA . VAL B 1 7 ? 12.742 -1.047 30 1 74.5 7 VAL B CA 1
ATOM 2927 C C . VAL B 1 7 ? 11.688 -2.102 29.672 1 74.5 7 VAL B C 1
ATOM 2929 O O . VAL B 1 7 ? 12 -3.15 29.109 1 74.5 7 VAL B O 1
ATOM 2932 N N . ILE B 1 8 ? 10.484 -1.775 29.953 1 74.56 8 ILE B N 1
ATOM 2933 C CA . ILE B 1 8 ? 9.391 -2.699 29.672 1 74.56 8 ILE B CA 1
ATOM 2934 C C . ILE B 1 8 ? 9.234 -2.889 28.172 1 74.56 8 ILE B C 1
ATOM 2936 O O . ILE B 1 8 ? 9.031 -4.008 27.703 1 74.56 8 ILE B O 1
ATOM 2940 N N . LEU B 1 9 ? 9.414 -1.882 27.531 1 82.25 9 LEU B N 1
ATOM 2941 C CA . LEU B 1 9 ? 9.273 -1.959 26.078 1 82.25 9 LEU B CA 1
ATOM 2942 C C . LEU B 1 9 ? 10.398 -2.779 25.469 1 82.25 9 LEU B C 1
ATOM 2944 O O . LEU B 1 9 ? 10.172 -3.559 24.531 1 82.25 9 LEU B O 1
ATOM 2948 N N . ILE B 1 10 ? 11.5 -2.645 26 1 81.12 10 ILE B N 1
ATOM 2949 C CA . ILE B 1 10 ? 12.641 -3.404 25.5 1 81.12 10 ILE B CA 1
ATOM 2950 C C . ILE B 1 10 ? 12.469 -4.879 25.844 1 81.12 10 ILE B C 1
ATOM 2952 O O . ILE B 1 10 ? 12.742 -5.754 25.016 1 81.12 10 ILE B O 1
ATOM 2956 N N . LEU B 1 11 ? 12.031 -5.078 27.078 1 74.81 11 LEU B N 1
ATOM 2957 C CA . LEU B 1 11 ? 11.812 -6.449 27.516 1 74.81 11 LEU B CA 1
ATOM 2958 C C . LEU B 1 11 ? 10.758 -7.133 26.656 1 74.81 11 LEU B C 1
ATOM 2960 O O . LEU B 1 11 ? 10.859 -8.328 26.375 1 74.81 11 LEU B O 1
ATOM 2964 N N . LEU B 1 12 ? 9.82 -6.363 26.281 1 82.75 12 LEU B N 1
ATOM 2965 C CA . LEU B 1 12 ? 8.773 -6.914 25.438 1 82.75 12 LEU B CA 1
ATOM 2966 C C . LEU B 1 12 ? 9.344 -7.348 24.078 1 82.75 12 LEU B C 1
ATOM 2968 O O . LEU B 1 12 ? 8.93 -8.367 23.531 1 82.75 12 LEU B O 1
ATOM 2972 N N . LEU B 1 13 ? 10.25 -6.672 23.609 1 83.31 13 LEU B N 1
ATOM 2973 C CA . LEU B 1 13 ? 10.875 -7.043 22.359 1 83.31 13 LEU B CA 1
ATOM 2974 C C . LEU B 1 13 ? 11.688 -8.328 22.516 1 83.31 13 LEU B C 1
ATOM 2976 O O . LEU B 1 13 ? 11.711 -9.164 21.609 1 83.31 13 LEU B O 1
ATOM 2980 N N . VAL B 1 14 ? 12.289 -8.383 23.656 1 76.81 14 VAL B N 1
ATOM 2981 C CA . VAL B 1 14 ? 13.07 -9.578 23.922 1 76.81 14 VAL B CA 1
ATOM 2982 C C . VAL B 1 14 ? 12.148 -10.781 24.062 1 76.81 14 VAL B C 1
ATOM 2984 O O . VAL B 1 14 ? 12.453 -11.867 23.562 1 76.81 14 VAL B O 1
ATOM 2987 N N . VAL B 1 15 ? 11.094 -10.594 24.75 1 79.44 15 VAL B N 1
ATOM 2988 C CA . VAL B 1 15 ? 10.125 -11.664 24.922 1 79.44 15 VAL B CA 1
ATOM 2989 C C . VAL B 1 15 ? 9.602 -12.133 23.562 1 79.44 15 VAL B C 1
ATOM 2991 O O . VAL B 1 15 ? 9.391 -13.328 23.359 1 79.44 15 VAL B O 1
ATOM 2994 N N . ILE B 1 16 ? 9.406 -11.211 22.734 1 82 16 ILE B N 1
ATOM 2995 C CA . ILE B 1 16 ? 8.938 -11.547 21.391 1 82 16 ILE B CA 1
ATOM 2996 C C . ILE B 1 16 ? 9.969 -12.438 20.703 1 82 16 ILE B C 1
ATOM 2998 O O . ILE B 1 16 ? 9.609 -13.375 19.984 1 82 16 ILE B O 1
ATOM 3002 N N . PHE B 1 17 ? 11.164 -12.133 20.906 1 77.94 17 PHE B N 1
ATOM 3003 C CA . PHE B 1 17 ? 12.234 -12.93 20.328 1 77.94 17 PHE B CA 1
ATOM 3004 C C . PHE B 1 17 ? 12.188 -14.367 20.844 1 77.94 17 PHE B C 1
ATOM 3006 O O . PHE B 1 17 ? 12.289 -15.312 20.062 1 77.94 17 PHE B O 1
ATOM 3013 N N . PHE B 1 18 ? 12.039 -14.516 22.109 1 73.38 18 PHE B N 1
ATOM 3014 C CA . PHE B 1 18 ? 12.016 -15.836 22.703 1 73.38 18 PHE B CA 1
ATOM 3015 C C . PHE B 1 18 ? 10.742 -16.578 22.328 1 73.38 18 PHE B C 1
ATOM 3017 O O . PHE B 1 18 ? 10.75 -17.797 22.172 1 73.38 18 PHE B O 1
ATOM 3024 N N . LEU B 1 19 ? 9.742 -15.914 22.281 1 74.62 19 LEU B N 1
ATOM 3025 C CA . LEU B 1 19 ? 8.484 -16.516 21.859 1 74.62 19 LEU B CA 1
ATOM 3026 C C . LEU B 1 19 ? 8.609 -17.078 20.438 1 74.62 19 LEU B C 1
ATOM 3028 O O . LEU B 1 19 ? 8.109 -18.156 20.156 1 74.62 19 LEU B O 1
ATOM 3032 N N . ASN B 1 20 ? 9.188 -16.328 19.562 1 74.5 20 ASN B N 1
ATOM 3033 C CA . ASN B 1 20 ? 9.383 -16.781 18.203 1 74.5 20 ASN B CA 1
ATOM 3034 C C . ASN B 1 20 ? 10.273 -18.016 18.141 1 74.5 20 ASN B C 1
ATOM 3036 O O . ASN B 1 20 ? 10.023 -18.922 17.344 1 74.5 20 ASN B O 1
ATOM 3040 N N . LYS B 1 21 ? 11.305 -18.016 18.922 1 70.12 21 LYS B N 1
ATOM 3041 C CA . LYS B 1 21 ? 12.203 -19.156 18.969 1 70.12 21 LYS B CA 1
ATOM 3042 C C . LYS B 1 21 ? 11.469 -20.406 19.438 1 70.12 21 LYS B C 1
ATOM 3044 O O . LYS B 1 21 ? 11.711 -21.516 18.938 1 70.12 21 LYS B O 1
ATOM 3049 N N . ARG B 1 22 ? 10.625 -20.203 20.312 1 67.62 22 ARG B N 1
ATOM 3050 C CA . ARG B 1 22 ? 9.844 -21.312 20.828 1 67.62 22 ARG B CA 1
ATOM 3051 C C . ARG B 1 22 ? 8.844 -21.828 19.797 1 67.62 22 ARG B C 1
ATOM 3053 O O . ARG B 1 22 ? 8.633 -23.031 19.672 1 67.62 22 ARG B O 1
ATOM 3060 N N . LEU B 1 23 ? 8.305 -20.953 19.125 1 66.38 23 LEU B N 1
ATOM 3061 C CA . LEU B 1 23 ? 7.305 -21.297 18.125 1 66.38 23 LEU B CA 1
ATOM 3062 C C . LEU B 1 23 ? 7.961 -21.922 16.906 1 66.38 23 LEU B C 1
ATOM 3064 O O . LEU B 1 23 ? 7.344 -22.734 16.219 1 66.38 23 LEU B O 1
ATOM 3068 N N . ASP B 1 24 ? 9.141 -21.328 16.484 1 61.72 24 ASP B N 1
ATOM 3069 C CA . ASP B 1 24 ? 9.914 -21.875 15.375 1 61.72 24 ASP B CA 1
ATOM 3070 C C . ASP B 1 24 ? 10.297 -23.328 15.633 1 61.72 24 ASP B C 1
ATOM 3072 O O . ASP B 1 24 ? 10.438 -24.109 14.688 1 61.72 24 ASP B O 1
ATOM 3076 N N . ASP B 1 25 ? 10.617 -23.656 16.906 1 50.81 25 ASP B N 1
ATOM 3077 C CA . ASP B 1 25 ? 10.914 -25.047 17.25 1 50.81 25 ASP B CA 1
ATOM 3078 C C . ASP B 1 25 ? 9.711 -25.953 16.984 1 50.81 25 ASP B C 1
ATOM 3080 O O . ASP B 1 25 ? 9.805 -27.172 17.125 1 50.81 25 ASP B O 1
ATOM 3084 N N . ASN B 1 26 ? 8.703 -25.438 16.891 1 45.34 26 ASN B N 1
ATOM 3085 C CA . ASN B 1 26 ? 7.602 -26.312 16.531 1 45.34 26 ASN B CA 1
ATOM 3086 C C . ASN B 1 26 ? 7.809 -26.922 15.148 1 45.34 26 ASN B C 1
ATOM 3088 O O . ASN B 1 26 ? 7.941 -26.203 14.156 1 45.34 26 ASN B O 1
ATOM 3092 N N . GLU B 1 27 ? 8.406 -28.016 14.969 1 41.72 27 GLU B N 1
ATOM 3093 C CA . GLU B 1 27 ? 8.867 -28.969 13.969 1 41.72 27 GLU B CA 1
ATOM 3094 C C . GLU B 1 27 ? 7.992 -28.922 12.719 1 41.72 27 GLU B C 1
ATOM 3096 O O . GLU B 1 27 ? 8.367 -29.453 11.672 1 41.72 27 GLU B O 1
ATOM 3101 N N . SER B 1 28 ? 6.723 -28.766 12.891 1 39.25 28 SER B N 1
ATOM 3102 C CA . SER B 1 28 ? 5.766 -29.141 11.859 1 39.25 28 SER B CA 1
ATOM 3103 C C . SER B 1 28 ? 5.77 -28.141 10.703 1 39.25 28 SER B C 1
ATOM 3105 O O . SER B 1 28 ? 4.934 -28.219 9.805 1 39.25 28 SER B O 1
ATOM 3107 N N . LEU B 1 29 ? 6.254 -26.969 10.938 1 43.75 29 LEU B N 1
ATOM 3108 C CA . LEU B 1 29 ? 6.367 -26.312 9.641 1 43.75 29 LEU B CA 1
ATOM 3109 C C . LEU B 1 29 ? 7.098 -27.219 8.641 1 43.75 29 LEU B C 1
ATOM 3111 O O . LEU B 1 29 ? 8.055 -27.906 9.008 1 43.75 29 LEU B O 1
ATOM 3115 N N . ILE B 1 30 ? 6.488 -27.812 7.758 1 40.72 30 ILE B N 1
ATOM 3116 C CA . ILE B 1 30 ? 7.094 -28.734 6.793 1 40.72 30 ILE B CA 1
ATOM 3117 C C . ILE B 1 30 ? 8.586 -28.453 6.684 1 40.72 30 ILE B C 1
ATOM 3119 O O . ILE B 1 30 ? 8.992 -27.391 6.195 1 40.72 30 ILE B O 1
ATOM 3123 N N . SER B 1 31 ? 9.273 -28.656 7.723 1 40.44 31 SER B N 1
ATOM 3124 C CA . SER B 1 31 ? 10.719 -28.875 7.703 1 40.44 31 SER B CA 1
ATOM 3125 C C . SER B 1 31 ? 11.188 -29.375 6.344 1 40.44 31 SER B C 1
ATOM 3127 O O . SER B 1 31 ? 10.984 -30.531 6.004 1 40.44 31 SER B O 1
ATOM 3129 N N . TYR B 1 32 ? 10.977 -28.812 5.352 1 40.5 32 TYR B N 1
ATOM 3130 C CA . TYR B 1 32 ? 11.93 -29.156 4.301 1 40.5 32 TYR B CA 1
ATOM 3131 C C . TYR B 1 32 ? 13.336 -29.312 4.871 1 40.5 32 TYR B C 1
ATOM 3133 O O . TYR B 1 32 ? 14.125 -28.375 4.867 1 40.5 32 TYR B O 1
ATOM 3141 N N . LYS B 1 33 ? 13.461 -29.922 5.965 1 45.5 33 LYS B N 1
ATOM 3142 C CA . LYS B 1 33 ? 14.656 -30.422 6.633 1 45.5 33 LYS B CA 1
ATOM 3143 C C . LYS B 1 33 ? 15.773 -30.688 5.629 1 45.5 33 LYS B C 1
ATOM 3145 O O . LYS B 1 33 ? 16.953 -30.562 5.957 1 45.5 33 LYS B O 1
ATOM 3150 N N . GLY B 1 34 ? 15.5 -30.75 4.43 1 48.72 34 GLY B N 1
ATOM 3151 C CA . GLY B 1 34 ? 16.547 -31.141 3.504 1 48.72 34 GLY B CA 1
ATOM 3152 C C . GLY B 1 34 ? 17.078 -29.984 2.674 1 48.72 34 GLY B C 1
ATOM 3153 O O . GLY B 1 34 ? 18.016 -30.156 1.891 1 48.72 34 GLY B O 1
ATOM 3154 N N . VAL B 1 35 ? 16.359 -28.797 2.734 1 56.94 35 VAL B N 1
ATOM 3155 C CA . VAL B 1 35 ? 16.844 -27.75 1.841 1 56.94 35 VAL B CA 1
ATOM 3156 C C . VAL B 1 35 ? 17.594 -26.688 2.646 1 56.94 35 VAL B C 1
ATOM 3158 O O . VAL B 1 35 ? 17.031 -26.109 3.576 1 56.94 35 VAL B O 1
ATOM 3161 N N . GLU B 1 36 ? 18.938 -26.781 2.609 1 65.25 36 GLU B N 1
ATOM 3162 C CA . GLU B 1 36 ? 19.781 -25.766 3.223 1 65.25 36 GLU B CA 1
ATOM 3163 C C . GLU B 1 36 ? 20.25 -24.734 2.195 1 65.25 36 GLU B C 1
ATOM 3165 O O . GLU B 1 36 ? 20.547 -25.078 1.054 1 65.25 36 GLU B O 1
ATOM 3170 N N . TYR B 1 37 ? 20.141 -23.547 2.498 1 68.81 37 TYR B N 1
ATOM 3171 C CA . TYR B 1 37 ? 20.656 -22.469 1.65 1 68.81 37 TYR B CA 1
ATOM 3172 C C . TYR B 1 37 ? 22.062 -22.062 2.08 1 68.81 37 TYR B C 1
ATOM 3174 O O . TYR B 1 37 ? 22.312 -21.828 3.266 1 68.81 37 TYR B O 1
ATOM 3182 N N . LEU B 1 38 ? 23 -22.141 1.088 1 75.06 38 LEU B N 1
ATOM 3183 C CA . LEU B 1 38 ? 24.406 -21.906 1.372 1 75.06 38 LEU B CA 1
ATOM 3184 C C . LEU B 1 38 ? 24.938 -20.734 0.561 1 75.06 38 LEU B C 1
ATOM 3186 O O . LEU B 1 38 ? 24.609 -20.594 -0.62 1 75.06 38 LEU B O 1
ATOM 3190 N N . ARG B 1 39 ? 25.672 -19.844 1.246 1 80.19 39 ARG B N 1
ATOM 3191 C CA . ARG B 1 39 ? 26.359 -18.781 0.524 1 80.19 39 ARG B CA 1
ATOM 3192 C C . ARG B 1 39 ? 27.578 -19.328 -0.218 1 80.19 39 ARG B C 1
ATOM 3194 O O . ARG B 1 39 ? 28.359 -20.094 0.341 1 80.19 39 ARG B O 1
ATOM 3201 N N . ALA B 1 40 ? 27.656 -18.922 -1.483 1 80.56 40 ALA B N 1
ATOM 3202 C CA . ALA B 1 40 ? 28.766 -19.422 -2.297 1 80.56 40 ALA B CA 1
ATOM 3203 C C . ALA B 1 40 ? 29.281 -18.328 -3.238 1 80.56 40 ALA B C 1
ATOM 3205 O O . ALA B 1 40 ? 28.594 -17.344 -3.494 1 80.56 40 ALA B O 1
ATOM 3206 N N . LYS B 1 41 ? 30.469 -18.406 -3.502 1 87.5 41 LYS B N 1
ATOM 3207 C CA . LYS B 1 41 ? 31.109 -17.547 -4.496 1 87.5 41 LYS B CA 1
ATOM 3208 C C . LYS B 1 41 ? 31.484 -18.344 -5.746 1 87.5 41 LYS B C 1
ATOM 3210 O O . LYS B 1 41 ? 32.094 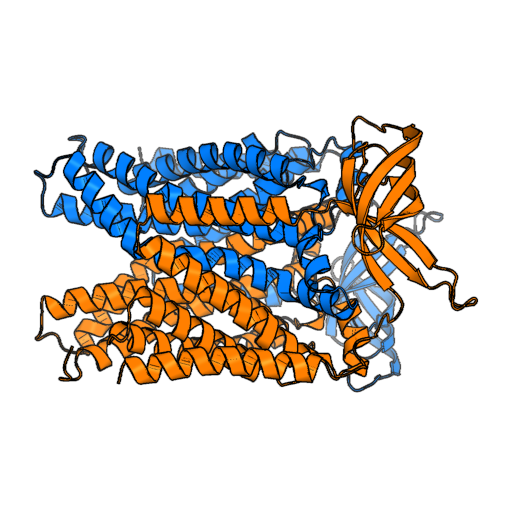-19.406 -5.652 1 87.5 41 LYS B O 1
ATOM 3215 N N . VAL B 1 42 ? 31.047 -17.766 -6.852 1 87.31 42 VAL B N 1
ATOM 3216 C CA . VAL B 1 42 ? 31.359 -18.453 -8.102 1 87.31 42 VAL B CA 1
ATOM 3217 C C . VAL B 1 42 ? 32.844 -18.359 -8.398 1 87.31 42 VAL B C 1
ATOM 3219 O O . VAL B 1 42 ? 33.406 -17.266 -8.477 1 87.31 42 VAL B O 1
ATOM 3222 N N . VAL B 1 43 ? 33.469 -19.422 -8.562 1 86.94 43 VAL B N 1
ATOM 3223 C CA . VAL B 1 43 ? 34.906 -19.469 -8.789 1 86.94 43 VAL B CA 1
ATOM 3224 C C . VAL B 1 43 ? 35.188 -19.469 -10.289 1 86.94 43 VAL B C 1
ATOM 3226 O O . VAL B 1 43 ? 36.156 -18.859 -10.742 1 86.94 43 VAL B O 1
ATOM 3229 N N . GLU B 1 44 ? 34.375 -20.25 -11.023 1 86.62 44 GLU B N 1
ATOM 3230 C CA . GLU B 1 44 ? 34.594 -20.359 -12.461 1 86.62 44 GLU B CA 1
ATOM 3231 C C . GLU B 1 44 ? 33.312 -20.719 -13.203 1 86.62 44 GLU B C 1
ATOM 3233 O O . GLU B 1 44 ? 32.5 -21.469 -12.68 1 86.62 44 GLU B O 1
ATOM 3238 N N . VAL B 1 45 ? 33.188 -20.109 -14.328 1 88.38 45 VAL B N 1
ATOM 3239 C CA . VAL B 1 45 ? 32.156 -20.562 -15.266 1 88.38 45 VAL B CA 1
ATOM 3240 C C . VAL B 1 45 ? 32.781 -21.5 -16.312 1 88.38 45 VAL B C 1
ATOM 3242 O O . VAL B 1 45 ? 33.5 -21.047 -17.188 1 88.38 45 VAL B O 1
ATOM 3245 N N . VAL B 1 46 ? 32.531 -22.734 -16.219 1 86.06 46 VAL B N 1
ATOM 3246 C CA . VAL B 1 46 ? 33.156 -23.766 -17.016 1 86.06 46 VAL B CA 1
ATOM 3247 C C . VAL B 1 46 ? 32.656 -23.719 -18.438 1 86.06 46 VAL B C 1
ATOM 3249 O O . VAL B 1 46 ? 33.406 -23.859 -19.391 1 86.06 46 VAL B O 1
ATOM 3252 N N . ASP B 1 47 ? 31.359 -23.641 -18.641 1 83.88 47 ASP B N 1
ATOM 3253 C CA . ASP B 1 47 ? 30.703 -23.609 -19.953 1 83.88 47 ASP B CA 1
ATOM 3254 C C . ASP B 1 47 ? 29.406 -22.828 -19.906 1 83.88 47 ASP B C 1
ATOM 3256 O O . ASP B 1 47 ? 28.781 -22.719 -18.859 1 83.88 47 ASP B O 1
ATOM 3260 N N . GLU B 1 48 ? 29.141 -22.141 -20.953 1 84.75 48 GLU B N 1
ATOM 3261 C CA . GLU B 1 48 ? 27.891 -21.375 -21.016 1 84.75 48 GLU B CA 1
ATOM 3262 C C . GLU B 1 48 ? 27.188 -21.609 -22.344 1 84.75 48 GLU B C 1
ATOM 3264 O O . GLU B 1 48 ? 27.797 -21.531 -23.406 1 84.75 48 GLU B O 1
ATOM 3269 N N . SER B 1 49 ? 26.062 -22.188 -22.375 1 79.44 49 SER B N 1
ATOM 3270 C CA . SER B 1 49 ? 25.172 -22.266 -23.516 1 79.44 49 SER B CA 1
ATOM 3271 C C . SER B 1 49 ? 23.969 -21.359 -23.359 1 79.44 49 SER B C 1
ATOM 3273 O O . SER B 1 49 ? 22.953 -21.75 -22.781 1 79.44 49 SER B O 1
ATOM 3275 N N . LEU B 1 50 ? 24.219 -20.156 -23.734 1 78.31 50 LEU B N 1
ATOM 3276 C CA . LEU B 1 50 ? 23.188 -19.156 -23.516 1 78.31 50 LEU B CA 1
ATOM 3277 C C . LEU B 1 50 ? 22.547 -18.719 -24.828 1 78.31 50 LEU B C 1
ATOM 3279 O O . LEU B 1 50 ? 23.219 -18.656 -25.859 1 78.31 50 LEU B O 1
ATOM 3283 N N . ASP B 1 51 ? 21.219 -18.641 -24.844 1 72.56 51 ASP B N 1
ATOM 3284 C CA . ASP B 1 51 ? 20.453 -18.047 -25.938 1 72.56 51 ASP B CA 1
ATOM 3285 C C . ASP B 1 51 ? 19.797 -16.734 -25.5 1 72.56 51 ASP B C 1
ATOM 3287 O O . ASP B 1 51 ? 19.453 -16.578 -24.328 1 72.56 51 ASP B O 1
ATOM 3291 N N . TYR B 1 52 ? 19.953 -15.789 -26.141 1 66.62 52 TYR B N 1
ATOM 3292 C CA . TYR B 1 52 ? 19.359 -14.492 -25.859 1 66.62 52 TYR B CA 1
ATOM 3293 C C . TYR B 1 52 ? 18.109 -14.266 -26.703 1 66.62 52 TYR B C 1
ATOM 3295 O O . TYR B 1 52 ? 18.172 -13.664 -27.766 1 66.62 52 TYR B O 1
ATOM 3303 N N . PRO B 1 53 ? 17.203 -14.852 -26.094 1 58.5 53 PRO B N 1
ATOM 3304 C CA . PRO B 1 53 ? 15.984 -14.57 -26.859 1 58.5 53 PRO B CA 1
ATOM 3305 C C . PRO B 1 53 ? 15.531 -13.117 -26.734 1 58.5 53 PRO B C 1
ATOM 3307 O O . PRO B 1 53 ? 15.359 -12.609 -25.625 1 58.5 53 PRO B O 1
ATOM 3310 N N . ASP B 1 54 ? 15.32 -12.469 -27.75 1 53.56 54 ASP B N 1
ATOM 3311 C CA . ASP B 1 54 ? 14.742 -11.156 -28.016 1 53.56 54 ASP B CA 1
ATOM 3312 C C . ASP B 1 54 ? 15.273 -10.109 -27.047 1 53.56 54 ASP B C 1
ATOM 3314 O O . ASP B 1 54 ? 14.508 -9.312 -26.5 1 53.56 54 ASP B O 1
ATOM 3318 N N . ASN B 1 55 ? 16.516 -10.164 -26.734 1 52.28 55 ASN B N 1
ATOM 3319 C CA . ASN B 1 55 ? 17.203 -9.141 -25.953 1 52.28 55 ASN B CA 1
ATOM 3320 C C . ASN B 1 55 ? 16.766 -9.156 -24.484 1 52.28 55 ASN B C 1
ATOM 3322 O O . ASN B 1 55 ? 16.766 -8.109 -23.828 1 52.28 55 ASN B O 1
ATOM 3326 N N . SER B 1 56 ? 16.125 -10.258 -24.234 1 57.41 56 SER B N 1
ATOM 3327 C CA . SER B 1 56 ? 15.727 -10.383 -22.844 1 57.41 56 SER B CA 1
ATOM 3328 C C . SER B 1 56 ? 16.781 -11.117 -22.031 1 57.41 56 SER B C 1
ATOM 3330 O O . SER B 1 56 ? 17.922 -11.273 -22.469 1 57.41 56 SER B O 1
ATOM 3332 N N . LYS B 1 57 ? 16.469 -11.414 -20.875 1 64 57 LYS B N 1
ATOM 3333 C CA . LYS B 1 57 ? 17.359 -12.164 -19.984 1 64 57 LYS B CA 1
ATOM 3334 C C . LYS B 1 57 ? 17.781 -13.484 -20.625 1 64 57 LYS B C 1
ATOM 3336 O O . LYS B 1 57 ? 17 -14.102 -21.359 1 64 57 LYS B O 1
ATOM 3341 N N . PRO B 1 58 ? 19.109 -13.734 -20.672 1 68.75 58 PRO B N 1
ATOM 3342 C CA . PRO B 1 58 ? 19.641 -14.977 -21.25 1 68.75 58 PRO B CA 1
ATOM 3343 C C . PRO B 1 58 ? 18.938 -16.219 -20.719 1 68.75 58 PRO B C 1
ATOM 3345 O O . PRO B 1 58 ? 18.594 -16.281 -19.531 1 68.75 58 PRO B O 1
ATOM 3348 N N . VAL B 1 59 ? 18.516 -17.047 -21.578 1 73.31 59 VAL B N 1
ATOM 3349 C CA . VAL B 1 59 ? 18 -18.359 -21.203 1 73.31 59 VAL B CA 1
ATOM 3350 C C . VAL B 1 59 ? 19.016 -19.438 -21.562 1 73.31 59 VAL B C 1
ATOM 3352 O O . VAL B 1 59 ? 19.781 -19.281 -22.531 1 73.31 59 VAL B O 1
ATOM 3355 N N . GLY B 1 60 ? 19.172 -20.422 -20.781 1 77.56 60 GLY B N 1
ATOM 3356 C CA . GLY B 1 60 ? 20.125 -21.5 -21.016 1 77.56 60 GLY B CA 1
ATOM 3357 C C . GLY B 1 60 ? 20.719 -22.062 -19.734 1 77.56 60 GLY B C 1
ATOM 3358 O O . GLY B 1 60 ? 20.078 -22.031 -18.688 1 77.56 60 GLY B O 1
ATOM 3359 N N . VAL B 1 61 ? 21.859 -22.781 -19.969 1 82.5 61 VAL B N 1
ATOM 3360 C CA . VAL B 1 61 ? 22.484 -23.422 -18.812 1 82.5 61 VAL B CA 1
ATOM 3361 C C . VAL B 1 61 ? 23.938 -22.953 -18.688 1 82.5 61 VAL B C 1
ATOM 3363 O O . VAL B 1 61 ? 24.656 -22.875 -19.688 1 82.5 61 VAL B O 1
ATOM 3366 N N . GLN B 1 62 ? 24.219 -22.484 -17.531 1 85.44 62 GLN B N 1
ATOM 3367 C CA . GLN B 1 62 ? 25.609 -22.219 -17.172 1 85.44 62 GLN B CA 1
ATOM 3368 C C . GLN B 1 62 ? 26.156 -23.312 -16.25 1 85.44 62 GLN B C 1
ATOM 3370 O O . GLN B 1 62 ? 25.547 -23.625 -15.227 1 85.44 62 GLN B O 1
ATOM 3375 N N . LYS B 1 63 ? 27.203 -24 -16.734 1 87.06 63 LYS B N 1
ATOM 3376 C CA . LYS B 1 63 ? 27.906 -24.891 -15.812 1 87.06 63 LYS B CA 1
ATOM 3377 C C . LYS B 1 63 ? 28.938 -24.125 -14.992 1 87.06 63 LYS B C 1
ATOM 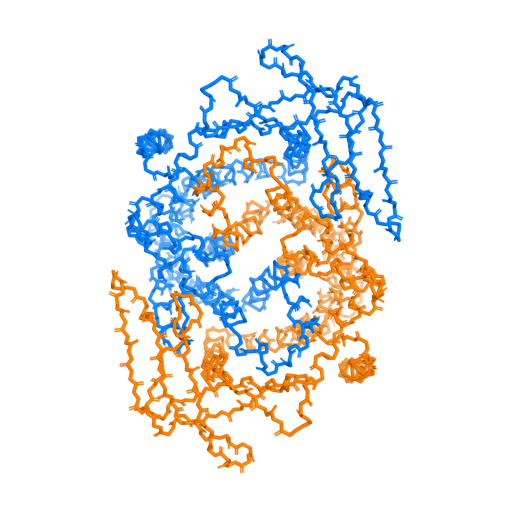3379 O O . LYS B 1 63 ? 29.875 -23.547 -15.547 1 87.06 63 LYS B O 1
ATOM 3384 N N . ILE B 1 64 ? 28.719 -24.125 -13.719 1 88.44 64 ILE B N 1
ATOM 3385 C CA . ILE B 1 64 ? 29.562 -23.266 -12.898 1 88.44 64 ILE B CA 1
ATOM 3386 C C . ILE B 1 64 ? 30.156 -24.078 -11.75 1 88.44 64 ILE B C 1
ATOM 3388 O O . ILE B 1 64 ? 29.641 -25.125 -11.383 1 88.44 64 ILE B O 1
ATOM 3392 N N . LYS B 1 65 ? 31.312 -23.656 -11.266 1 89 65 LYS B N 1
ATOM 3393 C CA . LYS B 1 65 ? 31.922 -24.094 -10.016 1 89 65 LYS B CA 1
ATOM 3394 C C . LYS B 1 65 ? 31.797 -23.031 -8.938 1 89 65 LYS B C 1
ATOM 3396 O O . LYS B 1 65 ? 32.156 -21.875 -9.156 1 89 65 LYS B O 1
ATOM 3401 N N . ALA B 1 66 ? 31.203 -23.375 -7.895 1 89.44 66 ALA B N 1
ATOM 3402 C CA . ALA B 1 66 ? 30.984 -22.422 -6.82 1 89.44 66 ALA B CA 1
ATOM 3403 C C . ALA B 1 66 ? 31.578 -22.922 -5.508 1 89.44 66 ALA B C 1
ATOM 3405 O O . ALA B 1 66 ? 31.484 -24.109 -5.188 1 89.44 66 ALA B O 1
ATOM 3406 N N . LYS B 1 67 ? 32.281 -22.047 -4.797 1 88.62 67 LYS B N 1
ATOM 3407 C CA . LYS B 1 67 ? 32.844 -22.359 -3.49 1 88.62 67 LYS B CA 1
ATOM 3408 C C . LYS B 1 67 ? 31.906 -21.953 -2.365 1 88.62 67 LYS B C 1
ATOM 3410 O O . LYS B 1 67 ? 31.547 -20.781 -2.234 1 88.62 67 LYS B O 1
ATOM 3415 N N . ILE B 1 68 ? 31.531 -22.875 -1.578 1 87.19 68 ILE B N 1
ATOM 3416 C CA . ILE B 1 68 ? 30.688 -22.609 -0.423 1 87.19 68 ILE B CA 1
ATOM 3417 C C . ILE B 1 68 ? 31.484 -21.906 0.661 1 87.19 68 ILE B C 1
ATOM 3419 O O . ILE B 1 68 ? 32.5 -22.406 1.119 1 87.19 68 ILE B O 1
ATOM 3423 N N . LEU B 1 69 ? 31.062 -20.812 1.081 1 83.5 69 LEU B N 1
ATOM 3424 C CA . LEU B 1 69 ? 31.828 -19.953 1.974 1 83.5 69 LEU B CA 1
ATOM 3425 C C . LEU B 1 69 ? 31.953 -20.578 3.357 1 83.5 69 LEU B C 1
ATOM 3427 O O . LEU B 1 69 ? 33 -20.438 4.02 1 83.5 69 LEU B O 1
ATOM 3431 N N . LYS B 1 70 ? 30.938 -21.188 3.814 1 78.12 70 LYS B N 1
ATOM 3432 C CA . LYS B 1 70 ? 30.938 -21.781 5.148 1 78.12 70 LYS B CA 1
ATOM 3433 C C . LYS B 1 70 ? 31.906 -22.953 5.227 1 78.12 70 LYS B C 1
ATOM 3435 O O . LYS B 1 70 ? 32.625 -23.109 6.207 1 78.12 70 LYS B O 1
ATOM 3440 N N . THR B 1 71 ? 32.031 -23.828 4.293 1 78.62 71 THR B N 1
ATOM 3441 C CA . THR B 1 71 ? 32.781 -25.078 4.344 1 78.62 71 THR B CA 1
ATOM 3442 C C . THR B 1 71 ? 34.031 -24.984 3.461 1 78.62 71 THR B 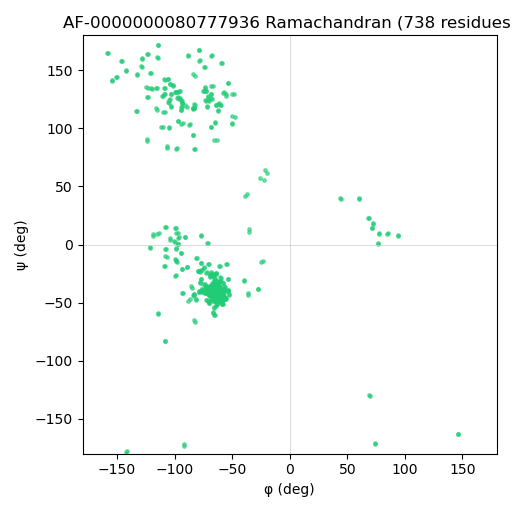C 1
ATOM 3444 O O . THR B 1 71 ? 34.969 -25.75 3.633 1 78.62 71 THR B O 1
ATOM 3447 N N . GLY B 1 72 ? 34.031 -24.031 2.555 1 84.25 72 GLY B N 1
ATOM 3448 C CA . GLY B 1 72 ? 35.125 -23.906 1.624 1 84.25 72 GLY B CA 1
ATOM 3449 C C . GLY B 1 72 ? 35.094 -24.922 0.499 1 84.25 72 GLY B C 1
ATOM 3450 O O . GLY B 1 72 ? 35.938 -24.922 -0.39 1 84.25 72 GLY B O 1
ATOM 3451 N N . LYS B 1 73 ? 34.094 -25.766 0.49 1 87.25 73 LYS B N 1
ATOM 3452 C CA . LYS B 1 73 ? 33.938 -26.812 -0.513 1 87.25 73 LYS B CA 1
ATOM 3453 C C . LYS B 1 73 ? 33.5 -26.234 -1.855 1 87.25 73 LYS B C 1
ATOM 3455 O O . LYS B 1 73 ? 32.656 -25.328 -1.903 1 87.25 73 LYS B O 1
ATOM 3460 N N . VAL B 1 74 ? 34.156 -26.734 -2.916 1 89.62 74 VAL B N 1
ATOM 3461 C CA . VAL B 1 74 ? 33.812 -26.297 -4.262 1 89.62 74 VAL B CA 1
ATOM 3462 C C . VAL B 1 74 ? 32.844 -27.297 -4.887 1 89.62 74 VAL B C 1
ATOM 3464 O O . VAL B 1 74 ? 33.125 -28.5 -4.906 1 89.62 74 VAL B O 1
ATOM 3467 N N . VAL B 1 75 ? 31.812 -26.828 -5.297 1 88.38 75 VAL B N 1
ATOM 3468 C CA . VAL B 1 75 ? 30.812 -27.703 -5.895 1 88.38 75 VAL B CA 1
ATOM 3469 C C . VAL B 1 75 ? 30.547 -27.266 -7.336 1 88.38 75 VAL B C 1
ATOM 3471 O O . VAL B 1 75 ? 30.672 -26.094 -7.668 1 88.38 75 VAL B O 1
ATOM 3474 N N . GLU B 1 76 ? 30.234 -28.312 -8.156 1 86.94 76 GLU B N 1
ATOM 3475 C CA . GLU B 1 76 ? 29.844 -28.047 -9.539 1 86.94 76 GLU B CA 1
ATOM 3476 C C . GLU B 1 76 ? 28.328 -28.172 -9.719 1 86.94 76 GLU B C 1
ATOM 3478 O O . GLU B 1 76 ? 27.719 -29.109 -9.203 1 86.94 76 GLU B O 1
ATOM 3483 N N . LEU B 1 77 ? 27.812 -27.156 -10.305 1 85.12 77 LEU B N 1
ATOM 3484 C CA . LEU B 1 77 ? 26.375 -27.203 -10.523 1 85.12 77 LEU B CA 1
ATOM 3485 C C . LEU B 1 77 ? 26 -26.516 -11.828 1 85.12 77 LEU B C 1
ATOM 3487 O O . LEU B 1 77 ? 26.781 -25.75 -12.375 1 85.12 77 LEU B O 1
ATOM 3491 N N . ASP B 1 78 ? 24.797 -26.938 -12.312 1 78.62 78 ASP B N 1
ATOM 3492 C CA . ASP B 1 78 ? 24.234 -26.312 -13.5 1 78.62 78 ASP B CA 1
ATOM 3493 C C . ASP B 1 78 ? 23.266 -25.188 -13.125 1 78.62 78 ASP B C 1
ATOM 3495 O O . ASP B 1 78 ? 22.297 -25.422 -12.398 1 78.62 78 ASP B O 1
ATOM 3499 N N . ASN B 1 79 ? 23.656 -24.031 -13.516 1 81.19 79 ASN B N 1
ATOM 3500 C CA . ASN B 1 79 ? 22.797 -22.859 -13.352 1 81.19 79 ASN B CA 1
ATOM 3501 C C . ASN B 1 79 ? 21.844 -22.688 -14.539 1 81.19 79 ASN B C 1
ATOM 3503 O O . ASN B 1 79 ? 22.266 -22.25 -15.617 1 81.19 79 ASN B O 1
ATOM 3507 N N . GLU B 1 80 ? 20.641 -23.047 -14.32 1 74.38 80 GLU B N 1
ATOM 3508 C CA . GLU B 1 80 ? 19.656 -22.891 -15.375 1 74.38 80 GLU B CA 1
ATOM 3509 C C . GLU B 1 80 ? 19.094 -21.484 -15.414 1 74.38 80 GLU B C 1
ATOM 3511 O O . GLU B 1 80 ? 18.609 -20.969 -14.398 1 74.38 80 GLU B O 1
ATOM 3516 N N . LEU B 1 81 ? 19.344 -20.891 -16.484 1 75.5 81 LEU B N 1
ATOM 3517 C CA . LEU B 1 81 ? 18.875 -19.531 -16.672 1 75.5 81 LEU B CA 1
ATOM 3518 C C . LEU B 1 81 ? 17.531 -19.5 -17.375 1 75.5 81 LEU B C 1
ATOM 3520 O O . LEU B 1 81 ? 17.359 -20.078 -18.453 1 75.5 81 LEU B O 1
ATOM 3524 N N . VAL B 1 82 ? 16.547 -18.953 -16.656 1 64 82 VAL B N 1
ATOM 3525 C CA . VAL B 1 82 ? 15.219 -18.734 -17.219 1 64 82 VAL B CA 1
ATOM 3526 C C . VAL B 1 82 ? 14.93 -17.234 -17.281 1 64 82 VAL B C 1
ATOM 3528 O O . VAL B 1 82 ? 15.656 -16.438 -16.703 1 64 82 VAL B O 1
ATOM 3531 N N . ASN B 1 83 ? 14.039 -16.875 -18.031 1 59.88 83 ASN B N 1
ATOM 3532 C CA . ASN B 1 83 ? 13.766 -15.469 -18.312 1 59.88 83 ASN B CA 1
ATOM 3533 C C . ASN B 1 83 ? 13.133 -14.766 -17.125 1 59.88 83 ASN B C 1
ATOM 3535 O O . ASN B 1 83 ? 12.859 -13.562 -17.172 1 59.88 83 ASN B O 1
ATOM 3539 N N . THR B 1 84 ? 12.992 -15.508 -16.141 1 57.16 84 THR B N 1
ATOM 3540 C CA . THR B 1 84 ? 12.297 -14.922 -15 1 57.16 84 THR B CA 1
ATOM 3541 C C . THR B 1 84 ? 13.266 -14.656 -13.852 1 57.16 84 THR B C 1
ATOM 3543 O O . THR B 1 84 ? 13.773 -13.547 -13.703 1 57.16 84 THR B O 1
ATOM 3546 N N . HIS B 1 85 ? 13.516 -15.633 -13.102 1 58.25 85 HIS B N 1
ATOM 3547 C CA . HIS B 1 85 ? 14.203 -15.484 -11.82 1 58.25 85 HIS B CA 1
ATOM 3548 C C . HIS B 1 85 ? 15.656 -15.938 -11.922 1 58.25 85 HIS B C 1
ATOM 3550 O O . HIS B 1 85 ? 16.406 -15.859 -10.938 1 58.25 85 HIS B O 1
ATOM 3556 N N . SER B 1 86 ? 16.078 -16.281 -13.18 1 59.81 86 SER B N 1
ATOM 3557 C CA . SER B 1 86 ? 17.422 -16.844 -13.227 1 59.81 86 SER B CA 1
ATOM 3558 C C . SER B 1 86 ? 18.469 -15.734 -13.273 1 59.81 86 SER B C 1
ATOM 3560 O O . SER B 1 86 ? 18.188 -14.609 -13.672 1 59.81 86 SER B O 1
ATOM 3562 N N . ILE B 1 87 ? 19.578 -16.062 -12.648 1 69.88 87 ILE B N 1
ATOM 3563 C CA . ILE B 1 87 ? 20.672 -15.094 -12.57 1 69.88 87 ILE B CA 1
ATOM 3564 C C . ILE B 1 87 ? 21.875 -15.625 -13.32 1 69.88 87 ILE B C 1
ATOM 3566 O O . ILE B 1 87 ? 22.297 -16.766 -13.109 1 69.88 87 ILE B O 1
ATOM 3570 N N . LYS B 1 88 ? 22.203 -14.844 -14.344 1 75.56 88 LYS B N 1
ATOM 3571 C CA . LYS B 1 88 ? 23.484 -15.156 -14.969 1 75.56 88 LYS B CA 1
ATOM 3572 C C . LYS B 1 88 ? 24.641 -14.82 -14.031 1 75.56 88 LYS B C 1
ATOM 3574 O O . LYS B 1 88 ? 24.688 -13.727 -13.453 1 75.56 88 LYS B O 1
ATOM 3579 N N . VAL B 1 89 ? 25.484 -15.75 -13.781 1 78.31 89 VAL B N 1
ATOM 3580 C CA . VAL B 1 89 ? 26.547 -15.547 -12.805 1 78.31 89 VAL B CA 1
ATOM 3581 C C . VAL B 1 89 ? 27.891 -15.445 -13.516 1 78.31 89 VAL B C 1
ATOM 3583 O O . VAL B 1 89 ? 28.047 -15.945 -14.633 1 78.31 89 VAL B O 1
ATOM 3586 N N . HIS B 1 90 ? 28.688 -14.625 -13.039 1 78.5 90 HIS B N 1
ATOM 3587 C CA . HIS B 1 90 ? 30.062 -14.484 -13.5 1 78.5 90 HIS B CA 1
ATOM 3588 C C . HIS B 1 90 ? 31.047 -14.875 -12.406 1 78.5 90 HIS B C 1
ATOM 3590 O O . HIS B 1 90 ? 30.656 -15.125 -11.266 1 78.5 90 HIS B O 1
ATOM 3596 N N . LYS B 1 91 ? 32.312 -14.922 -12.883 1 83.25 91 LYS B N 1
ATOM 3597 C CA . LYS B 1 91 ? 33.344 -15.203 -11.898 1 83.25 91 LYS B CA 1
ATOM 3598 C C . LYS B 1 91 ? 33.344 -14.188 -10.766 1 83.25 91 LYS B C 1
ATOM 3600 O O . LYS B 1 91 ? 33.188 -12.984 -11 1 83.25 91 LYS B O 1
ATOM 3605 N N . GLU B 1 92 ? 33.344 -14.609 -9.539 1 81.44 92 GLU B N 1
ATOM 3606 C CA . GLU B 1 92 ? 33.406 -13.805 -8.32 1 81.44 92 GLU B CA 1
ATOM 3607 C C . GLU B 1 92 ? 32 -13.336 -7.91 1 81.44 92 GLU B C 1
ATOM 3609 O O . GLU B 1 92 ? 31.859 -12.477 -7.035 1 81.44 92 GLU B O 1
ATOM 3614 N N . SER B 1 93 ? 31.094 -13.945 -8.641 1 79.94 93 SER B N 1
ATOM 3615 C CA . SER B 1 93 ? 29.734 -13.602 -8.242 1 79.94 93 SER B CA 1
ATOM 3616 C C . SER B 1 93 ? 29.359 -14.258 -6.918 1 79.94 93 SER B C 1
ATOM 3618 O O . SER B 1 93 ? 29.672 -15.422 -6.688 1 79.94 93 SER B O 1
ATOM 3620 N N . ASN B 1 94 ? 28.828 -13.539 -6.047 1 79.5 94 ASN B N 1
ATOM 3621 C CA . ASN B 1 94 ? 28.281 -14.086 -4.809 1 79.5 94 ASN B CA 1
ATOM 3622 C C . ASN B 1 94 ? 26.859 -14.594 -5 1 79.5 94 ASN B C 1
ATOM 3624 O O . ASN B 1 94 ? 25.969 -13.828 -5.375 1 79.5 94 ASN B O 1
ATOM 3628 N N . VAL B 1 95 ? 26.656 -15.898 -4.809 1 78.19 95 VAL B N 1
ATOM 3629 C CA . VAL B 1 95 ? 25.344 -16.5 -5.051 1 78.19 95 VAL B CA 1
ATOM 3630 C C . VAL B 1 95 ? 24.906 -17.312 -3.826 1 78.19 95 VAL B C 1
ATOM 3632 O O . VAL B 1 95 ? 25.734 -17.609 -2.955 1 78.19 95 VAL B O 1
ATOM 3635 N N . ILE B 1 96 ? 23.641 -17.562 -3.752 1 76.19 96 ILE B N 1
ATOM 3636 C CA . ILE B 1 96 ? 23.078 -18.469 -2.752 1 76.19 96 ILE B CA 1
ATOM 3637 C C . ILE B 1 96 ? 22.703 -19.797 -3.408 1 76.19 96 ILE B C 1
ATOM 3639 O O . ILE B 1 96 ? 22.016 -19.812 -4.426 1 76.19 96 ILE B O 1
ATOM 3643 N N . LEU B 1 97 ? 23.234 -20.859 -2.871 1 76.69 97 LEU B N 1
ATOM 3644 C CA . LEU B 1 97 ? 22.953 -22.203 -3.389 1 76.69 97 LEU B CA 1
ATOM 3645 C C . LEU B 1 97 ? 21.922 -22.922 -2.523 1 76.69 97 LEU B C 1
ATOM 3647 O O . LEU B 1 97 ? 21.875 -22.703 -1.311 1 76.69 97 LEU B O 1
ATOM 3651 N N . ILE B 1 98 ? 20.984 -23.562 -3.184 1 74.69 98 ILE B N 1
ATOM 3652 C CA . ILE B 1 98 ? 20.078 -24.469 -2.482 1 74.69 98 ILE B CA 1
ATOM 3653 C C . ILE B 1 98 ? 20.656 -25.875 -2.449 1 74.69 98 ILE B C 1
ATOM 3655 O O . ILE B 1 98 ? 21.062 -26.406 -3.484 1 74.69 98 ILE B O 1
ATOM 3659 N N . GLN B 1 99 ? 20.875 -26.312 -1.269 1 74.38 99 GLN B N 1
ATOM 3660 C CA . GLN B 1 99 ? 21.312 -27.688 -1.099 1 74.38 99 GLN B CA 1
ATOM 3661 C C . GLN B 1 99 ? 20.109 -28.609 -0.872 1 74.38 99 GLN B C 1
ATOM 3663 O O . GLN B 1 99 ? 19.375 -28.453 0.098 1 74.38 99 GLN B O 1
ATOM 3668 N N . ASN B 1 100 ? 19.719 -29.359 -1.829 1 67.31 100 ASN B N 1
ATOM 3669 C CA . ASN B 1 100 ? 18.625 -30.328 -1.698 1 67.31 100 ASN B CA 1
ATOM 3670 C C . ASN B 1 100 ? 19.172 -31.734 -1.459 1 67.31 100 ASN B C 1
ATOM 3672 O O . ASN B 1 100 ? 20.203 -32.125 -2.01 1 67.31 100 ASN B O 1
ATOM 3676 N N . GLN B 1 101 ? 18.594 -32.344 -0.447 1 63.16 101 GLN B N 1
ATOM 3677 C CA . GLN B 1 101 ? 19 -33.719 -0.194 1 63.16 101 GLN B CA 1
ATOM 3678 C C . GLN B 1 101 ? 18.25 -34.688 -1.102 1 63.16 101 GLN B C 1
ATOM 3680 O O . GLN B 1 101 ? 17.047 -34.562 -1.303 1 63.16 101 GLN B O 1
ATOM 3685 N N . ASN B 1 102 ? 18.953 -35.5 -1.969 1 56.25 102 ASN B N 1
ATOM 3686 C CA . ASN B 1 102 ? 18.312 -36.531 -2.768 1 56.25 102 ASN B CA 1
ATOM 3687 C C . ASN B 1 102 ? 17.625 -37.562 -1.89 1 56.25 102 ASN B C 1
ATOM 3689 O O . ASN B 1 102 ? 18.141 -37.938 -0.836 1 56.25 102 ASN B O 1
ATOM 3693 N N . SER B 1 103 ? 16.312 -37.781 -1.988 1 55.97 103 SER B N 1
ATOM 3694 C CA . SER B 1 103 ? 15.492 -38.688 -1.206 1 55.97 103 SER B CA 1
ATOM 3695 C C . SER B 1 103 ? 16.25 -39.969 -0.878 1 55.97 103 SER B C 1
ATOM 3697 O O . SER B 1 103 ? 16.047 -40.562 0.181 1 55.97 103 SER B O 1
ATOM 3699 N N . GLY B 1 104 ? 16.953 -40.562 -1.785 1 50.09 104 GLY B N 1
ATOM 3700 C CA . GLY B 1 104 ? 17.453 -41.938 -1.581 1 50.09 104 GLY B CA 1
ATOM 3701 C C . GLY B 1 104 ? 18.781 -41.969 -0.865 1 50.09 104 GLY B C 1
ATOM 3702 O O . GLY B 1 104 ? 19.203 -43.031 -0.379 1 50.09 104 GLY B O 1
ATOM 3703 N N . SER B 1 105 ? 19.828 -41.219 -1.157 1 51.25 105 SER B N 1
ATOM 3704 C CA . SER B 1 105 ? 21.125 -41.406 -0.528 1 51.25 105 SER B CA 1
ATOM 3705 C C . SER B 1 105 ? 21.453 -40.25 0.418 1 51.25 105 SER B C 1
ATOM 3707 O O . SER B 1 105 ? 21.141 -39.094 0.119 1 51.25 105 SER B O 1
ATOM 3709 N N . THR B 1 106 ? 21.562 -40.438 1.761 1 55.22 106 THR B N 1
ATOM 3710 C CA . THR B 1 106 ? 21.859 -39.594 2.91 1 55.22 106 THR B CA 1
ATOM 3711 C C . THR B 1 106 ? 22.953 -38.594 2.58 1 55.22 106 THR B C 1
ATOM 3713 O O . THR B 1 106 ? 23.031 -37.5 3.182 1 55.22 106 THR B O 1
ATOM 3716 N N . ASP B 1 107 ? 23.922 -38.844 1.697 1 56.69 107 ASP B N 1
ATOM 3717 C CA . ASP B 1 107 ? 25.156 -38.062 1.52 1 56.69 107 ASP B CA 1
ATOM 3718 C C . ASP B 1 107 ? 25.172 -37.406 0.149 1 56.69 107 ASP B C 1
ATOM 3720 O O . ASP B 1 107 ? 26.219 -36.906 -0.282 1 56.69 107 ASP B O 1
ATOM 3724 N N . ASP B 1 108 ? 24 -37.469 -0.607 1 61.78 108 ASP B N 1
ATOM 3725 C CA . ASP B 1 108 ? 24.078 -36.906 -1.949 1 61.78 108 ASP B CA 1
ATOM 3726 C C . ASP B 1 108 ? 23.266 -35.625 -2.055 1 61.78 108 ASP B C 1
ATOM 3728 O O . ASP B 1 108 ? 22.031 -35.656 -1.929 1 61.78 108 ASP B O 1
ATOM 3732 N N . TYR B 1 109 ? 24.047 -34.531 -1.989 1 69.06 109 TYR B N 1
ATOM 3733 C CA . TYR B 1 109 ? 23.406 -33.219 -2.059 1 69.06 109 TYR B CA 1
ATOM 3734 C C . TYR B 1 109 ? 23.469 -32.656 -3.475 1 69.06 109 TYR B C 1
ATOM 3736 O O . TYR B 1 109 ? 24.438 -32.906 -4.207 1 69.06 109 TYR B O 1
ATOM 3744 N N . TYR B 1 110 ? 22.406 -32.281 -4.039 1 75.06 110 TYR B N 1
ATOM 3745 C CA . TYR B 1 110 ? 22.391 -31.5 -5.277 1 75.06 110 TYR B CA 1
ATOM 3746 C C . TYR B 1 110 ? 22.188 -30.016 -4.992 1 75.06 110 TYR B C 1
ATOM 3748 O O . TYR B 1 110 ? 21.469 -29.656 -4.055 1 75.06 110 TYR B O 1
ATOM 3756 N N . TYR B 1 111 ? 23.125 -29.312 -5.676 1 76.38 111 TYR B N 1
ATOM 3757 C CA . TYR B 1 111 ? 23.125 -27.859 -5.461 1 76.38 111 TYR B CA 1
ATOM 3758 C C . TYR B 1 111 ? 22.516 -27.141 -6.648 1 76.38 111 TYR B C 1
ATOM 3760 O O . TYR B 1 111 ? 22.656 -27.578 -7.793 1 76.38 111 TYR B O 1
ATOM 3768 N N . SER B 1 112 ? 21.719 -26.172 -6.426 1 76.5 112 SER B N 1
ATOM 3769 C CA . SER B 1 112 ? 21.203 -25.281 -7.453 1 76.5 112 SER B CA 1
ATOM 3770 C C . SER B 1 112 ? 21.328 -23.812 -7.027 1 76.5 112 SER B C 1
ATOM 3772 O O . SER B 1 112 ? 21.375 -23.516 -5.832 1 76.5 112 SER B O 1
ATOM 3774 N N . VAL B 1 113 ? 21.562 -23.016 -8.055 1 73.62 113 VAL B N 1
ATOM 3775 C CA . VAL B 1 113 ? 21.672 -21.578 -7.777 1 73.62 113 VAL B CA 1
ATOM 3776 C C . VAL B 1 113 ? 20.297 -21.016 -7.445 1 73.62 113 VAL B C 1
ATOM 3778 O O . VAL B 1 113 ? 19.359 -21.156 -8.227 1 73.62 113 VAL B O 1
ATOM 3781 N N . TYR B 1 114 ? 20.188 -20.516 -6.273 1 64.62 114 TYR B N 1
ATOM 3782 C CA . TYR B 1 114 ? 18.938 -19.906 -5.867 1 64.62 114 TYR B CA 1
ATOM 3783 C C . TYR B 1 114 ? 18.844 -18.469 -6.371 1 64.62 114 TYR B C 1
ATOM 3785 O O . TYR B 1 114 ? 17.906 -18.125 -7.105 1 64.62 114 TYR B O 1
ATOM 3793 N N . ASN B 1 115 ? 19.688 -17.625 -5.848 1 68.5 115 ASN B N 1
ATOM 3794 C CA . ASN B 1 115 ? 19.688 -16.203 -6.188 1 68.5 115 ASN B CA 1
ATOM 3795 C C . ASN B 1 115 ? 21.031 -15.555 -5.898 1 68.5 115 ASN B C 1
ATOM 3797 O O . ASN B 1 115 ? 21.938 -16.203 -5.383 1 68.5 115 ASN B O 1
ATOM 3801 N N . TYR B 1 116 ? 21.219 -14.328 -6.492 1 69.44 116 TYR B N 1
ATOM 3802 C CA . TYR B 1 116 ? 22.359 -13.5 -6.074 1 69.44 116 TYR B CA 1
ATOM 3803 C C . TYR B 1 116 ? 22.359 -13.312 -4.562 1 69.44 116 TYR B C 1
ATOM 3805 O O . TYR B 1 116 ? 21.297 -13.305 -3.928 1 69.44 116 TYR B O 1
ATOM 3813 N N . ASP B 1 117 ? 23.578 -13.383 -3.982 1 70.75 117 ASP B N 1
ATOM 3814 C CA . ASP B 1 117 ? 23.703 -12.93 -2.602 1 70.75 117 ASP B CA 1
ATOM 3815 C C . ASP B 1 117 ? 23.516 -11.414 -2.504 1 70.75 117 ASP B C 1
ATOM 3817 O O . ASP B 1 117 ? 24.438 -10.648 -2.805 1 70.75 117 ASP B O 1
ATOM 3821 N N . ARG B 1 118 ? 22.375 -10.953 -2.107 1 72.06 118 ARG B N 1
ATOM 3822 C CA . ARG B 1 118 ? 22.031 -9.539 -2.041 1 72.06 118 ARG B CA 1
ATOM 3823 C C . ARG B 1 118 ? 22.219 -9 -0.625 1 72.06 118 ARG B C 1
ATOM 3825 O O . ARG B 1 118 ? 21.875 -7.848 -0.348 1 72.06 118 ARG B O 1
ATOM 3832 N N . SER B 1 119 ? 22.781 -9.719 0.17 1 74.5 119 SER B N 1
ATOM 3833 C CA . SER B 1 119 ? 22.797 -9.344 1.578 1 74.5 119 SER B CA 1
ATOM 3834 C C . SER B 1 119 ? 23.547 -8.023 1.784 1 74.5 119 SER B C 1
ATOM 3836 O O . SER B 1 119 ? 23.016 -7.09 2.379 1 74.5 119 SER B O 1
ATOM 3838 N N . ILE B 1 120 ? 24.719 -7.98 1.248 1 76.12 120 ILE B N 1
ATOM 3839 C CA . ILE B 1 120 ? 25.531 -6.789 1.451 1 76.12 120 ILE B CA 1
ATOM 3840 C C . ILE B 1 120 ? 24.906 -5.605 0.712 1 76.12 120 ILE B C 1
ATOM 3842 O O . ILE B 1 120 ? 24.922 -4.477 1.211 1 76.12 120 ILE B O 1
ATOM 3846 N N . ARG B 1 121 ? 24.438 -5.855 -0.422 1 78.62 121 ARG B N 1
ATOM 3847 C CA . ARG B 1 121 ? 23.828 -4.789 -1.216 1 78.62 121 ARG B CA 1
ATOM 3848 C C . ARG B 1 121 ? 22.562 -4.25 -0.542 1 78.62 121 ARG B C 1
ATOM 3850 O O . ARG B 1 121 ? 22.328 -3.043 -0.552 1 78.62 121 ARG B O 1
ATOM 3857 N N . ILE B 1 122 ? 21.797 -5.164 0.035 1 80.75 122 ILE B N 1
ATOM 3858 C CA . ILE B 1 122 ? 20.594 -4.746 0.749 1 80.75 122 ILE B CA 1
ATOM 3859 C C . ILE B 1 122 ? 20.984 -3.906 1.964 1 80.75 122 ILE B C 1
ATOM 3861 O O . ILE B 1 122 ? 20.375 -2.863 2.223 1 80.75 122 ILE B O 1
ATOM 3865 N N . PHE B 1 123 ? 22 -4.355 2.615 1 82.62 123 PHE B N 1
ATOM 3866 C CA . PHE B 1 123 ? 22.469 -3.623 3.783 1 82.62 123 PHE B CA 1
ATOM 3867 C C . PHE B 1 123 ? 22.922 -2.223 3.395 1 82.62 123 PHE B C 1
ATOM 3869 O O . PHE B 1 123 ? 22.641 -1.253 4.102 1 82.62 123 PHE B O 1
ATOM 3876 N N . VAL B 1 124 ? 23.562 -2.074 2.332 1 84.88 124 VAL B N 1
ATOM 3877 C CA . VAL B 1 124 ? 24.078 -0.785 1.875 1 84.88 124 VAL B CA 1
ATOM 3878 C C . VAL B 1 124 ? 22.906 0.137 1.527 1 84.88 124 VAL B C 1
ATOM 3880 O O . VAL B 1 124 ? 22.922 1.321 1.872 1 84.88 124 VAL B O 1
ATOM 3883 N N . ILE B 1 125 ? 21.984 -0.422 0.913 1 85.06 125 ILE B N 1
ATOM 3884 C CA . ILE B 1 125 ? 20.844 0.39 0.497 1 85.06 125 ILE B CA 1
ATOM 3885 C C . ILE B 1 125 ? 20.047 0.83 1.725 1 85.06 125 ILE B C 1
ATOM 3887 O O . ILE B 1 125 ? 19.562 1.96 1.78 1 85.06 125 ILE B O 1
ATOM 3891 N N . ILE B 1 126 ? 19.875 -0.032 2.66 1 86.38 126 ILE B N 1
ATOM 3892 C CA . ILE B 1 126 ? 19.188 0.321 3.891 1 86.38 126 ILE B CA 1
ATOM 3893 C C . ILE B 1 126 ? 19.953 1.412 4.629 1 86.38 126 ILE B C 1
ATOM 3895 O O . ILE B 1 126 ? 19.359 2.365 5.137 1 86.38 126 ILE B O 1
ATOM 3899 N N . ALA B 1 127 ? 21.25 1.244 4.656 1 87.81 127 ALA B N 1
ATOM 3900 C CA . ALA B 1 127 ? 22.094 2.246 5.301 1 87.81 127 ALA B CA 1
ATOM 3901 C C . ALA B 1 127 ? 21.969 3.598 4.602 1 87.81 127 ALA B C 1
ATOM 3903 O O . ALA B 1 127 ? 21.859 4.637 5.258 1 87.81 127 ALA B O 1
ATOM 3904 N N . LEU B 1 128 ? 21.953 3.557 3.336 1 85.5 128 LEU B N 1
ATOM 3905 C CA . LEU B 1 128 ? 21.812 4.785 2.561 1 85.5 128 LEU B CA 1
ATOM 3906 C C . LEU B 1 128 ? 20.438 5.422 2.809 1 85.5 128 LEU B C 1
ATOM 3908 O O . LEU B 1 128 ? 20.328 6.648 2.844 1 85.5 128 LEU B O 1
ATOM 3912 N N . PHE B 1 129 ? 19.484 4.605 2.918 1 86.38 129 PHE B N 1
ATOM 3913 C CA . PHE B 1 129 ? 18.141 5.09 3.217 1 86.38 129 PHE B CA 1
ATOM 3914 C C . PHE B 1 129 ? 18.109 5.773 4.578 1 86.38 129 PHE B C 1
ATOM 3916 O O . PHE B 1 129 ? 17.516 6.852 4.723 1 86.38 129 PHE B O 1
ATOM 3923 N N . VAL B 1 130 ? 18.734 5.188 5.539 1 88.19 130 VAL B N 1
ATOM 3924 C CA . VAL B 1 130 ? 18.766 5.758 6.883 1 88.19 130 VAL B CA 1
ATOM 3925 C C . VAL B 1 130 ? 19.531 7.078 6.867 1 88.19 130 VAL B C 1
ATOM 3927 O O . VAL B 1 130 ? 19.125 8.047 7.504 1 88.19 130 VAL B O 1
ATOM 3930 N N . ILE B 1 131 ? 20.594 7.082 6.18 1 88.94 131 ILE B N 1
ATOM 3931 C CA . ILE B 1 131 ? 21.375 8.305 6.051 1 88.94 131 ILE B CA 1
ATOM 3932 C C . ILE B 1 131 ? 20.547 9.383 5.355 1 88.94 131 ILE B C 1
ATOM 3934 O O . ILE B 1 131 ? 20.562 10.547 5.766 1 88.94 131 ILE B O 1
ATOM 3938 N N . PHE B 1 132 ? 19.875 8.977 4.336 1 85.94 132 PHE B N 1
ATOM 3939 C CA . PHE B 1 132 ? 19 9.906 3.617 1 85.94 132 PHE B CA 1
ATOM 3940 C C . PHE B 1 132 ? 17.953 10.484 4.547 1 85.94 132 PHE B C 1
ATOM 3942 O O . PHE B 1 132 ? 17.703 11.688 4.531 1 85.94 132 PHE B O 1
ATOM 3949 N N . LEU B 1 133 ? 17.359 9.656 5.328 1 85.5 133 LEU B N 1
ATOM 3950 C CA . LEU B 1 133 ? 16.359 10.094 6.297 1 85.5 133 LEU B CA 1
ATOM 3951 C C . LEU B 1 133 ? 16.969 11.062 7.305 1 85.5 133 LEU B C 1
ATOM 3953 O O . LEU B 1 133 ? 16.359 12.078 7.645 1 85.5 133 LEU B O 1
ATOM 3957 N N . ALA B 1 134 ? 18.156 10.727 7.746 1 86.88 134 ALA B N 1
ATOM 3958 C CA . ALA B 1 134 ? 18.828 11.547 8.742 1 86.88 134 ALA B CA 1
ATOM 3959 C C . ALA B 1 134 ? 19.188 12.914 8.164 1 86.88 134 ALA B C 1
ATOM 3961 O O . ALA B 1 134 ? 19.125 13.93 8.867 1 86.88 134 ALA B O 1
ATOM 3962 N N . VAL B 1 135 ? 19.531 12.977 6.953 1 85.81 135 VAL B N 1
ATOM 3963 C CA . VAL B 1 135 ? 19.969 14.211 6.316 1 85.81 135 VAL B CA 1
ATOM 3964 C C . VAL B 1 135 ? 18.766 15.133 6.113 1 85.81 135 VAL B C 1
ATOM 3966 O O . VAL B 1 135 ? 18.844 16.344 6.355 1 85.81 135 VAL B O 1
ATOM 3969 N N . ILE B 1 136 ? 17.734 14.602 5.723 1 80.31 136 ILE B N 1
ATOM 3970 C CA . ILE B 1 136 ? 16.578 15.422 5.371 1 80.31 136 ILE B CA 1
ATOM 3971 C C . ILE B 1 136 ? 15.789 15.766 6.633 1 80.31 136 ILE B C 1
ATOM 3973 O O . ILE B 1 136 ? 15.359 16.906 6.812 1 80.31 136 ILE B O 1
ATOM 3977 N N . ALA B 1 137 ? 15.578 14.758 7.504 1 80.69 137 ALA B N 1
ATOM 3978 C CA . ALA B 1 137 ? 14.672 14.961 8.625 1 80.69 137 ALA B CA 1
ATOM 3979 C C . ALA B 1 137 ? 15.43 15.07 9.938 1 80.69 137 ALA B C 1
ATOM 3981 O O . ALA B 1 137 ? 14.828 15.273 11 1 80.69 137 ALA B O 1
ATOM 3982 N N . GLY B 1 138 ? 16.719 14.906 9.961 1 83.94 138 GLY B N 1
ATOM 3983 C CA . GLY B 1 138 ? 17.516 15.031 11.172 1 83.94 138 GLY B CA 1
ATOM 3984 C C . GLY B 1 138 ? 17.281 13.906 12.164 1 83.94 138 GLY B C 1
ATOM 3985 O O . GLY B 1 138 ? 17.25 12.734 11.797 1 83.94 138 GLY B O 1
ATOM 3986 N N . ILE B 1 139 ? 17.047 14.25 13.344 1 87.5 139 ILE B N 1
ATOM 3987 C CA . ILE B 1 139 ? 16.875 13.281 14.422 1 87.5 139 ILE B CA 1
ATOM 3988 C C . ILE B 1 139 ? 15.516 12.594 14.289 1 87.5 139 ILE B C 1
ATOM 3990 O O . ILE B 1 139 ? 15.383 11.406 14.602 1 87.5 139 ILE B O 1
ATOM 3994 N N . LYS B 1 140 ? 14.586 13.289 13.836 1 83.31 140 LYS B N 1
ATOM 3995 C CA . LYS B 1 140 ? 13.266 12.703 13.648 1 83.31 140 LYS B CA 1
ATOM 3996 C C . LYS B 1 140 ? 13.297 11.617 12.578 1 83.31 140 LYS B C 1
ATOM 3998 O O . LYS B 1 140 ? 12.547 10.633 12.664 1 83.31 140 LYS B O 1
ATOM 4003 N N . GLY B 1 141 ? 14.125 11.906 11.633 1 84.12 141 GLY B N 1
ATOM 4004 C CA . GLY B 1 141 ? 14.305 10.883 10.617 1 84.12 141 GLY B CA 1
ATOM 4005 C C . GLY B 1 141 ? 14.914 9.602 11.164 1 84.12 141 GLY B C 1
ATOM 4006 O O . GLY B 1 141 ? 14.484 8.5 10.805 1 84.12 141 GLY B O 1
ATOM 4007 N N . LEU B 1 142 ? 15.828 9.766 12.039 1 89.38 142 LEU B N 1
ATOM 4008 C CA . LEU B 1 142 ? 16.469 8.602 12.641 1 89.38 142 LEU B CA 1
ATOM 4009 C C . LEU B 1 142 ? 15.5 7.852 13.547 1 89.38 142 LEU B C 1
ATOM 4011 O O . LEU B 1 142 ? 15.484 6.617 13.555 1 89.38 142 LEU B O 1
ATOM 4015 N N . LYS B 1 143 ? 14.773 8.57 14.242 1 90.5 143 LYS B N 1
ATOM 4016 C CA . LYS B 1 143 ? 13.773 7.953 15.109 1 90.5 143 LYS B CA 1
ATOM 4017 C C . LYS B 1 143 ? 12.734 7.191 14.297 1 90.5 143 LYS B C 1
ATOM 4019 O O . LYS B 1 143 ? 12.289 6.117 14.703 1 90.5 143 LYS B O 1
ATOM 4024 N N . SER B 1 144 ? 12.414 7.785 13.219 1 88.69 144 SER B N 1
ATOM 4025 C CA . SER B 1 144 ? 11.43 7.141 12.359 1 88.69 144 SER B CA 1
ATOM 4026 C C . SER B 1 144 ? 11.953 5.82 11.805 1 88.69 144 SER B C 1
ATOM 4028 O O . SER B 1 144 ? 11.203 4.855 11.656 1 88.69 144 SER B O 1
ATOM 4030 N N . ALA B 1 145 ? 13.211 5.832 11.461 1 89.25 145 ALA B N 1
ATOM 4031 C CA . ALA B 1 145 ? 13.836 4.605 10.969 1 89.25 145 ALA B CA 1
ATOM 4032 C C . ALA B 1 145 ? 13.82 3.518 12.039 1 89.25 145 ALA B C 1
ATOM 4034 O O . ALA B 1 145 ? 13.523 2.355 11.742 1 89.25 145 ALA B O 1
ATOM 4035 N N . ILE B 1 146 ? 14.156 3.914 13.195 1 90.81 146 ILE B N 1
ATOM 4036 C CA . ILE B 1 146 ? 14.172 2.965 14.305 1 90.81 146 ILE B CA 1
ATOM 4037 C C . ILE B 1 146 ? 12.766 2.422 14.531 1 90.81 146 ILE B C 1
ATOM 4039 O O . ILE B 1 146 ? 12.578 1.217 14.711 1 90.81 146 ILE B O 1
ATOM 4043 N N . ALA B 1 147 ? 11.836 3.314 14.562 1 90.5 147 ALA B N 1
ATOM 4044 C CA . ALA B 1 147 ? 10.445 2.91 14.75 1 90.5 147 ALA B CA 1
ATOM 4045 C C . ALA B 1 147 ? 10.008 1.935 13.656 1 90.5 147 ALA B C 1
ATOM 4047 O O . ALA B 1 147 ? 9.289 0.97 13.93 1 90.5 147 ALA B O 1
ATOM 4048 N N . LEU B 1 148 ? 10.43 2.213 12.492 1 90 148 LEU B N 1
ATOM 4049 C CA . LEU B 1 148 ? 10.094 1.36 11.359 1 90 148 LEU B CA 1
ATOM 4050 C C . LEU B 1 148 ? 10.695 -0.031 11.523 1 90 148 LEU B C 1
ATOM 4052 O O . LEU B 1 148 ? 10.008 -1.036 11.328 1 90 148 LEU B O 1
ATOM 4056 N N . PHE B 1 149 ? 11.961 -0.1 11.891 1 90.12 149 PHE B N 1
ATOM 4057 C CA . PHE B 1 149 ? 12.641 -1.379 12.055 1 90.12 149 PHE B CA 1
ATOM 4058 C C . PHE B 1 149 ? 12.008 -2.189 13.18 1 90.12 149 PHE B C 1
ATOM 4060 O O . PHE B 1 149 ? 11.844 -3.406 13.055 1 90.12 149 PHE B O 1
ATOM 4067 N N . VAL B 1 150 ? 11.695 -1.553 14.211 1 92.12 150 VAL B N 1
ATOM 4068 C CA . VAL B 1 150 ? 11.062 -2.23 15.336 1 92.12 150 VAL B CA 1
ATOM 4069 C C . VAL B 1 150 ? 9.695 -2.762 14.922 1 92.12 150 VAL B C 1
ATOM 4071 O O . VAL B 1 150 ? 9.305 -3.867 15.305 1 92.12 150 VAL B O 1
ATOM 4074 N N . SER B 1 151 ? 8.977 -1.991 14.195 1 92.25 151 SER B N 1
ATOM 4075 C CA . SER B 1 151 ? 7.66 -2.416 13.734 1 92.25 151 SER B CA 1
ATOM 4076 C C . SER B 1 151 ? 7.758 -3.641 12.828 1 92.25 151 SER B C 1
ATOM 4078 O O . SER B 1 151 ? 6.957 -4.57 12.945 1 92.25 151 SER B O 1
ATOM 4080 N N . ILE B 1 152 ? 8.727 -3.574 11.945 1 89.38 152 ILE B N 1
ATOM 4081 C CA . ILE B 1 152 ? 8.93 -4.715 11.062 1 89.38 152 ILE B CA 1
ATOM 4082 C C . ILE B 1 152 ? 9.266 -5.953 11.883 1 89.38 152 ILE B C 1
ATOM 4084 O O . ILE B 1 152 ? 8.766 -7.047 11.602 1 89.38 152 ILE B O 1
ATOM 4088 N N . TYR B 1 153 ? 10.109 -5.762 12.82 1 88.69 153 TYR B N 1
ATOM 4089 C CA . TYR B 1 153 ? 10.469 -6.84 13.734 1 88.69 153 TYR B CA 1
ATOM 4090 C C . TYR B 1 153 ? 9.234 -7.422 14.414 1 88.69 153 TYR B C 1
ATOM 4092 O O . TYR B 1 153 ? 9.07 -8.641 14.469 1 88.69 153 TYR B O 1
ATOM 4100 N N . ILE B 1 154 ? 8.383 -6.625 14.906 1 92.56 154 ILE B N 1
ATOM 4101 C CA . ILE B 1 154 ? 7.18 -7.062 15.602 1 92.56 154 ILE B CA 1
ATOM 4102 C C . ILE B 1 154 ? 6.262 -7.801 14.625 1 92.56 154 ILE B C 1
ATOM 4104 O O . ILE B 1 154 ? 5.695 -8.844 14.969 1 92.56 154 ILE B O 1
ATOM 4108 N N . ILE B 1 155 ? 6.121 -7.301 13.438 1 91.56 155 ILE B N 1
ATOM 4109 C CA . ILE B 1 155 ? 5.227 -7.898 12.453 1 91.56 155 ILE B CA 1
ATOM 4110 C C . ILE B 1 155 ? 5.738 -9.281 12.062 1 91.56 155 ILE B C 1
ATOM 4112 O O . ILE B 1 155 ? 4.977 -10.25 12.047 1 91.56 155 ILE B O 1
ATOM 4116 N N . LEU B 1 156 ? 6.988 -9.414 11.836 1 85.44 156 LEU B N 1
ATOM 4117 C CA . LEU B 1 156 ? 7.551 -10.664 11.32 1 85.44 156 LEU B CA 1
ATOM 4118 C C . LEU B 1 156 ? 7.688 -11.695 12.438 1 85.44 156 LEU B C 1
ATOM 4120 O O . LEU B 1 156 ? 7.359 -12.867 12.242 1 85.44 156 LEU B O 1
ATOM 4124 N N . PHE B 1 157 ? 8.133 -11.258 13.641 1 86.69 157 PHE B N 1
ATOM 4125 C CA . PHE B 1 157 ? 8.516 -12.219 14.672 1 86.69 157 PHE B CA 1
ATOM 4126 C C . PHE B 1 157 ? 7.391 -12.406 15.68 1 86.69 157 PHE B C 1
ATOM 4128 O O . PHE B 1 157 ? 7.422 -13.336 16.484 1 86.69 157 PHE B O 1
ATOM 4135 N N . PHE B 1 158 ? 6.449 -11.586 15.664 1 90.31 158 PHE B N 1
ATOM 4136 C CA . PHE B 1 158 ? 5.324 -11.719 16.578 1 90.31 158 PHE B CA 1
ATOM 4137 C C . PHE B 1 158 ? 4.039 -12.016 15.82 1 90.31 158 PHE B C 1
ATOM 4139 O O . PHE B 1 158 ? 3.428 -13.07 16.016 1 90.31 158 PHE B O 1
ATOM 4146 N N . ASP B 1 159 ? 3.648 -11.156 14.93 1 91.69 159 ASP B N 1
ATOM 4147 C CA . ASP B 1 159 ? 2.377 -11.281 14.227 1 91.69 159 ASP B CA 1
ATOM 4148 C C . ASP B 1 159 ? 2.369 -12.516 13.328 1 91.69 159 ASP B C 1
ATOM 4150 O O . ASP B 1 159 ? 1.591 -13.445 13.547 1 91.69 159 ASP B O 1
ATOM 4154 N N . VAL B 1 160 ? 3.266 -12.539 12.391 1 87.12 160 VAL B N 1
ATOM 4155 C CA . VAL B 1 160 ? 3.307 -13.625 11.414 1 87.12 160 VAL B CA 1
ATOM 4156 C C . VAL B 1 160 ? 3.541 -14.953 12.125 1 87.12 160 VAL B C 1
ATOM 4158 O O . VAL B 1 160 ? 2.912 -15.961 11.797 1 87.12 160 VAL B O 1
ATOM 4161 N N . ALA B 1 161 ? 4.434 -14.984 13.102 1 84 161 ALA B N 1
ATOM 4162 C CA . ALA B 1 161 ? 4.75 -16.203 13.844 1 84 161 ALA B CA 1
ATOM 4163 C C . ALA B 1 161 ? 3.512 -16.75 14.547 1 84 161 ALA B C 1
ATOM 4165 O O . ALA B 1 161 ? 3.258 -17.969 14.516 1 84 161 ALA B O 1
ATOM 4166 N N . LEU B 1 162 ? 2.795 -15.922 15.18 1 87.88 162 LEU B N 1
ATOM 4167 C CA . LEU B 1 162 ? 1.619 -16.359 15.922 1 87.88 162 LEU B CA 1
ATOM 4168 C C . LEU B 1 162 ? 0.49 -16.75 14.969 1 87.88 162 LEU B C 1
ATOM 4170 O O . LEU B 1 162 ? -0.281 -17.656 15.25 1 87.88 162 LEU B O 1
ATOM 4174 N N . LEU B 1 163 ? 0.388 -16 13.875 1 86.62 163 LEU B N 1
ATOM 4175 C CA . LEU B 1 163 ? -0.623 -16.344 12.883 1 86.62 163 LEU B CA 1
ATOM 4176 C C . LEU B 1 163 ? -0.364 -17.734 12.297 1 86.62 163 LEU B C 1
ATOM 4178 O O . LEU B 1 163 ? -1.299 -18.516 12.102 1 86.62 163 LEU B O 1
ATOM 4182 N N . MET B 1 164 ? 0.869 -18.016 12.07 1 82.31 164 MET B N 1
ATOM 4183 C CA . MET B 1 164 ? 1.247 -19.297 11.477 1 82.31 164 MET B CA 1
ATOM 4184 C C . MET B 1 164 ? 1.005 -20.438 12.453 1 82.31 164 MET B C 1
ATOM 4186 O O . MET B 1 164 ? 0.833 -21.594 12.039 1 82.31 164 MET B O 1
ATOM 4190 N N . ASN B 1 165 ? 1.03 -20.141 13.672 1 81.56 165 ASN B N 1
ATOM 4191 C CA . ASN B 1 165 ? 0.819 -21.172 14.688 1 81.56 165 ASN B CA 1
ATOM 4192 C C . ASN B 1 165 ? -0.657 -21.297 15.055 1 81.56 165 ASN B C 1
ATOM 4194 O O . ASN B 1 165 ? -1 -21.953 16.047 1 81.56 165 ASN B O 1
ATOM 4198 N N . GLY B 1 166 ? -1.496 -20.641 14.398 1 80.56 166 GLY B N 1
ATOM 4199 C CA . GLY B 1 166 ? -2.924 -20.906 14.484 1 80.56 166 GLY B CA 1
ATOM 4200 C C . GLY B 1 166 ? -3.629 -20.031 15.508 1 80.56 166 GLY B C 1
ATOM 4201 O O . GLY B 1 166 ? -4.789 -20.281 15.844 1 80.56 166 GLY B O 1
ATOM 4202 N N . TYR B 1 167 ? -3.018 -19.094 16.062 1 86 167 TYR B N 1
ATOM 4203 C CA . TYR B 1 167 ? -3.682 -18.203 17 1 86 167 TYR B CA 1
ATOM 4204 C C . TYR B 1 167 ? -4.711 -17.328 16.281 1 86 167 TYR B C 1
ATOM 4206 O O . TYR B 1 167 ? -4.703 -17.234 15.055 1 86 167 TYR B O 1
ATOM 4214 N N . ASN B 1 168 ? -5.562 -16.797 17.109 1 88.5 168 ASN B N 1
ATOM 4215 C CA . ASN B 1 168 ? -6.629 -15.977 16.562 1 88.5 168 ASN B CA 1
ATOM 4216 C C . ASN B 1 168 ? -6.07 -14.758 15.82 1 88.5 168 ASN B C 1
ATOM 4218 O O . ASN B 1 168 ? -5.41 -13.906 16.438 1 88.5 168 ASN B O 1
ATOM 4222 N N . ASN B 1 169 ? -6.398 -14.625 14.539 1 88.94 169 ASN B N 1
ATOM 4223 C CA . ASN B 1 169 ? -5.848 -13.57 13.688 1 88.94 169 ASN B CA 1
ATOM 4224 C C . ASN B 1 169 ? -6.273 -12.188 14.164 1 88.94 169 ASN B C 1
ATOM 4226 O O . ASN B 1 169 ? -5.461 -11.266 14.203 1 88.94 169 ASN B O 1
ATOM 4230 N N . ILE B 1 170 ? -7.508 -12.07 14.531 1 89.69 170 ILE B N 1
ATOM 4231 C CA . ILE B 1 170 ? -8.062 -10.766 14.883 1 89.69 170 ILE B CA 1
ATOM 4232 C C . ILE B 1 170 ? -7.387 -10.227 16.141 1 89.69 170 ILE B C 1
ATOM 4234 O O . ILE B 1 170 ? -6.891 -9.102 16.156 1 89.69 170 ILE B O 1
ATOM 4238 N N . LEU B 1 171 ? -7.305 -11.016 17.094 1 91.12 171 LEU B N 1
ATOM 4239 C CA . LEU B 1 171 ? -6.727 -10.609 18.375 1 91.12 171 LEU B CA 1
ATOM 4240 C C . LEU B 1 171 ? -5.246 -10.281 18.219 1 91.12 171 LEU B C 1
ATOM 4242 O O . LEU B 1 171 ? -4.781 -9.242 18.688 1 91.12 171 LEU B O 1
ATOM 4246 N N . ILE B 1 172 ? -4.516 -11.164 17.578 1 92.62 172 ILE B N 1
ATOM 4247 C CA . ILE B 1 172 ? -3.072 -11.008 17.422 1 92.62 172 ILE B CA 1
ATOM 4248 C C . ILE B 1 172 ? -2.773 -9.758 16.609 1 92.62 172 ILE B C 1
ATOM 4250 O O . ILE B 1 172 ? -1.839 -9.016 16.906 1 92.62 172 ILE B O 1
ATOM 4254 N N . THR B 1 173 ? -3.545 -9.562 15.578 1 93.06 173 THR B N 1
ATOM 4255 C CA . THR B 1 173 ? -3.324 -8.406 14.711 1 93.06 173 THR B CA 1
ATOM 4256 C C . THR B 1 173 ? -3.611 -7.109 15.453 1 93.06 173 THR B C 1
ATOM 4258 O O . THR B 1 173 ? -2.877 -6.129 15.312 1 93.06 173 THR B O 1
ATOM 4261 N N . ILE B 1 174 ? -4.617 -7.082 16.203 1 91.19 174 ILE B N 1
ATOM 4262 C CA . ILE B 1 174 ? -4.949 -5.895 16.984 1 91.19 174 ILE B CA 1
ATOM 4263 C C . ILE B 1 174 ? -3.818 -5.59 17.969 1 91.19 174 ILE B C 1
ATOM 4265 O O . ILE B 1 174 ? -3.385 -4.441 18.094 1 91.19 174 ILE B O 1
ATOM 4269 N N . ILE B 1 175 ? -3.357 -6.59 18.609 1 92.69 175 ILE B N 1
ATOM 4270 C CA . ILE B 1 175 ? -2.254 -6.422 19.562 1 92.69 175 ILE B CA 1
ATOM 4271 C C . ILE B 1 175 ? -1.017 -5.918 18.812 1 92.69 175 ILE B C 1
ATOM 4273 O O . ILE B 1 175 ? -0.303 -5.043 19.312 1 92.69 175 ILE B O 1
ATOM 4277 N N . THR B 1 176 ? -0.78 -6.488 17.672 1 93.69 176 THR B N 1
ATOM 4278 C CA . THR B 1 176 ? 0.372 -6.102 16.875 1 93.69 176 THR B CA 1
ATOM 4279 C C . THR B 1 176 ? 0.289 -4.629 16.484 1 93.69 176 THR B C 1
ATOM 4281 O O . THR B 1 176 ? 1.272 -3.893 16.594 1 93.69 176 THR B O 1
ATOM 4284 N N . VAL B 1 177 ? -0.864 -4.199 15.992 1 93.5 177 VAL B N 1
ATOM 4285 C CA . VAL B 1 177 ? -1.042 -2.818 15.555 1 93.5 177 VAL B CA 1
ATOM 4286 C C . VAL B 1 177 ? -0.856 -1.874 16.734 1 93.5 177 VAL B C 1
ATOM 4288 O O . VAL B 1 177 ? -0.236 -0.816 16.609 1 93.5 177 VAL B O 1
ATOM 4291 N N . ILE B 1 178 ? -1.367 -2.252 17.828 1 90.38 178 ILE B N 1
ATOM 4292 C CA . ILE B 1 178 ? -1.232 -1.434 19.031 1 90.38 178 ILE B CA 1
ATOM 4293 C C . ILE B 1 178 ? 0.234 -1.37 19.453 1 90.38 178 ILE B C 1
ATOM 4295 O O . ILE B 1 178 ? 0.75 -0.296 19.766 1 90.38 178 ILE B O 1
ATOM 4299 N N . LEU B 1 179 ? 0.885 -2.477 19.484 1 92.94 179 LEU B N 1
ATOM 4300 C CA . LEU B 1 179 ? 2.291 -2.525 19.859 1 92.94 179 LEU B CA 1
ATOM 4301 C C . LEU B 1 179 ? 3.141 -1.674 18.922 1 92.94 179 LEU B C 1
ATOM 4303 O O . LEU B 1 179 ? 4 -0.916 19.375 1 92.94 179 LEU B O 1
ATOM 4307 N N . CYS B 1 180 ? 2.916 -1.84 17.609 1 93.25 180 CYS B N 1
ATOM 4308 C CA . CYS B 1 180 ? 3.65 -1.048 16.625 1 93.25 180 CYS B CA 1
ATOM 4309 C C . CYS B 1 180 ? 3.404 0.442 16.844 1 93.25 180 CYS B C 1
ATOM 4311 O O . CYS B 1 180 ? 4.332 1.247 16.75 1 93.25 180 CYS B O 1
ATOM 4313 N N . ALA B 1 181 ? 2.156 0.75 17.094 1 91.38 181 ALA B N 1
ATOM 4314 C CA . ALA B 1 181 ? 1.813 2.15 17.328 1 91.38 181 ALA B CA 1
ATOM 4315 C C . ALA B 1 181 ? 2.51 2.686 18.578 1 91.38 181 ALA B C 1
ATOM 4317 O O . ALA B 1 181 ? 3.062 3.789 18.562 1 91.38 181 ALA B O 1
ATOM 4318 N N . VAL B 1 182 ? 2.451 1.938 19.625 1 91.25 182 VAL B N 1
ATOM 4319 C CA . VAL B 1 182 ? 3.059 2.352 20.875 1 91.25 182 VAL B CA 1
ATOM 4320 C C . VAL B 1 182 ? 4.551 2.602 20.688 1 91.25 182 VAL B C 1
ATOM 4322 O O . VAL B 1 182 ? 5.066 3.658 21.047 1 91.25 182 VAL B O 1
ATOM 4325 N N . TYR B 1 183 ? 5.254 1.665 20.109 1 91.75 183 TYR B N 1
ATOM 4326 C CA . TYR B 1 183 ? 6.691 1.805 19.906 1 91.75 183 TYR B CA 1
ATOM 4327 C C . TYR B 1 183 ? 7 2.975 18.984 1 91.75 183 TYR B C 1
ATOM 4329 O O . TYR B 1 183 ? 7.91 3.766 19.25 1 91.75 183 TYR B O 1
ATOM 4337 N N . SER B 1 184 ? 6.273 3.072 17.891 1 90.44 184 SER B N 1
ATOM 4338 C CA . SER B 1 184 ? 6.523 4.141 16.938 1 90.44 184 SER B CA 1
ATOM 4339 C C . SER B 1 184 ? 6.281 5.512 17.562 1 90.44 184 SER B C 1
ATOM 4341 O O . SER B 1 184 ? 7.105 6.418 17.422 1 90.44 184 SER B O 1
ATOM 4343 N N . LEU B 1 185 ? 5.227 5.66 18.297 1 90 185 LEU B N 1
ATOM 4344 C CA . LEU B 1 185 ? 4.844 6.957 18.844 1 90 185 LEU B CA 1
ATOM 4345 C C . LEU B 1 185 ? 5.73 7.336 20.031 1 90 185 LEU B C 1
ATOM 4347 O O . LEU B 1 185 ? 6.062 8.508 20.219 1 90 185 LEU B O 1
ATOM 4351 N N . VAL B 1 186 ? 6.059 6.359 20.844 1 91.12 186 VAL B N 1
ATOM 4352 C CA . VAL B 1 186 ? 6.934 6.625 21.969 1 91.12 186 VAL B CA 1
ATOM 4353 C C . VAL B 1 186 ? 8.32 7.039 21.484 1 91.12 186 VAL B C 1
ATOM 4355 O O . VAL B 1 186 ? 8.93 7.965 22.016 1 91.12 186 VAL B O 1
ATOM 4358 N N . VAL B 1 187 ? 8.805 6.359 20.5 1 90.06 187 VAL B N 1
ATOM 4359 C CA . VAL B 1 187 ? 10.117 6.668 19.938 1 90.06 187 VAL B CA 1
ATOM 4360 C C . VAL B 1 187 ? 10.094 8.047 19.297 1 90.06 187 VAL B C 1
ATOM 4362 O O . VAL B 1 187 ? 11.031 8.836 19.453 1 90.06 187 VAL B O 1
ATOM 4365 N N . LEU B 1 188 ? 9.055 8.383 18.656 1 87.12 188 LEU B N 1
ATOM 4366 C CA . LEU B 1 188 ? 8.984 9.609 17.875 1 87.12 188 LEU B CA 1
ATOM 4367 C C . LEU B 1 188 ? 8.641 10.805 18.75 1 87.12 188 LEU B C 1
ATOM 4369 O O . LEU B 1 188 ? 9.188 11.891 18.578 1 87.12 188 LEU B O 1
ATOM 4373 N N . TYR B 1 189 ? 7.691 10.602 19.656 1 86.25 189 TYR B N 1
ATOM 4374 C CA . TYR B 1 189 ? 7.145 11.758 20.359 1 86.25 189 TYR B CA 1
ATOM 4375 C C . TYR B 1 189 ? 7.332 11.625 21.859 1 86.25 189 TYR B C 1
ATOM 4377 O O . TYR B 1 189 ? 6.973 12.531 22.625 1 86.25 189 TYR B O 1
ATOM 4385 N N . GLY B 1 190 ? 7.883 10.523 22.312 1 87.81 190 GLY B N 1
ATOM 4386 C CA . GLY B 1 190 ? 8.102 10.344 23.75 1 87.81 190 GLY B CA 1
ATOM 4387 C C . GLY B 1 190 ? 6.832 10.062 24.516 1 87.81 190 GLY B C 1
ATOM 4388 O O . GLY B 1 190 ? 5.805 9.711 23.938 1 87.81 190 GLY B O 1
ATOM 4389 N N . TYR B 1 191 ? 6.961 10.07 25.812 1 90.31 191 TYR B N 1
ATOM 4390 C CA . TYR B 1 191 ? 5.824 9.828 26.703 1 90.31 191 TYR B CA 1
ATOM 4391 C C . TYR B 1 191 ? 5.012 11.102 26.906 1 90.31 191 TYR B C 1
ATOM 4393 O O . TYR B 1 191 ? 5.238 11.836 27.875 1 90.31 191 TYR B O 1
ATOM 4401 N N . SER B 1 192 ? 4.086 11.438 25.953 1 88.81 192 SER B N 1
ATOM 4402 C CA . SER B 1 192 ? 3.287 12.664 25.969 1 88.81 192 SER B CA 1
ATOM 4403 C C . SER B 1 192 ? 1.797 12.352 25.906 1 88.81 192 SER B C 1
ATOM 4405 O O . SER B 1 192 ? 1.405 11.211 25.672 1 88.81 192 SER B O 1
ATOM 4407 N N . LYS B 1 193 ? 1.021 13.32 26.234 1 90.75 193 LYS B N 1
ATOM 4408 C CA . LYS B 1 193 ? -0.425 13.188 26.094 1 90.75 193 LYS B CA 1
ATOM 4409 C C . LYS B 1 193 ? -0.804 12.875 24.656 1 90.75 193 LYS B C 1
ATOM 4411 O O . LYS B 1 193 ? -1.754 12.125 24.406 1 90.75 193 LYS B O 1
ATOM 4416 N N . MET B 1 194 ? -0.012 13.422 23.859 1 89.56 194 MET B N 1
ATOM 4417 C CA . MET B 1 194 ? -0.251 13.172 22.453 1 89.56 194 MET B CA 1
ATOM 4418 C C . MET B 1 194 ? -0.082 11.688 22.125 1 89.56 194 MET B C 1
ATOM 4420 O O . MET B 1 194 ? -0.882 11.117 21.375 1 89.56 194 MET B O 1
ATOM 4424 N N . THR B 1 195 ? 0.951 11.141 22.656 1 90.81 195 THR B N 1
ATOM 4425 C CA . THR B 1 195 ? 1.197 9.719 22.453 1 90.81 195 THR B CA 1
ATOM 4426 C C . THR B 1 195 ? 0.045 8.883 23 1 90.81 195 THR B C 1
ATOM 4428 O O . THR B 1 195 ? -0.393 7.922 22.359 1 90.81 195 THR B O 1
ATOM 4431 N N . LEU B 1 196 ? -0.44 9.234 24.078 1 92.69 196 LEU B N 1
ATOM 4432 C CA . LEU B 1 196 ? -1.549 8.516 24.703 1 92.69 196 LEU B CA 1
ATOM 4433 C C . LEU B 1 196 ? -2.807 8.617 23.844 1 92.69 196 LEU B C 1
ATOM 4435 O O . LEU B 1 196 ? -3.49 7.613 23.625 1 92.69 196 LEU B O 1
ATOM 4439 N N . VAL B 1 197 ? -3.088 9.82 23.406 1 94.44 197 VAL B N 1
ATOM 4440 C CA . VAL B 1 197 ? -4.25 10.047 22.547 1 94.44 197 VAL B CA 1
ATOM 4441 C C . VAL B 1 197 ? -4.168 9.148 21.328 1 94.44 197 VAL B C 1
ATOM 4443 O O . VAL B 1 197 ? -5.148 8.5 20.953 1 94.44 197 VAL B O 1
ATOM 4446 N N . ASN B 1 198 ? -3.012 9.086 20.719 1 92.81 198 ASN B N 1
ATOM 4447 C CA . ASN B 1 198 ? -2.84 8.344 19.484 1 92.81 198 ASN B CA 1
ATOM 4448 C C . ASN B 1 198 ? -2.92 6.836 19.719 1 92.81 198 ASN B C 1
ATOM 4450 O O . ASN B 1 198 ? -3.482 6.102 18.906 1 92.81 198 ASN B O 1
ATOM 4454 N N . MET B 1 199 ? -2.381 6.406 20.828 1 91.81 199 MET B N 1
ATOM 4455 C CA . MET B 1 199 ? -2.43 4.984 21.156 1 91.81 199 MET B CA 1
ATOM 4456 C C . MET B 1 199 ? -3.869 4.516 21.344 1 91.81 199 MET B C 1
ATOM 4458 O O . MET B 1 199 ? -4.262 3.48 20.812 1 91.81 199 MET B O 1
ATOM 4462 N N . ILE B 1 200 ? -4.625 5.254 22 1 94.25 200 ILE B N 1
ATOM 4463 C CA . ILE B 1 200 ? -6.012 4.895 22.266 1 94.25 200 ILE B CA 1
ATOM 4464 C C . ILE B 1 200 ? -6.832 4.984 20.984 1 94.25 200 ILE B C 1
ATOM 4466 O O . ILE B 1 200 ? -7.688 4.137 20.719 1 94.25 200 ILE B O 1
ATOM 4470 N N . SER B 1 201 ? -6.555 6.035 20.281 1 95.5 201 SER B N 1
ATOM 4471 C CA . SER B 1 201 ? -7.285 6.223 19.031 1 95.5 201 SER B CA 1
ATOM 4472 C C . SER B 1 201 ? -7.051 5.062 18.078 1 95.5 201 SER B C 1
ATOM 4474 O O . SER B 1 201 ? -7.992 4.566 17.453 1 95.5 201 SER B O 1
ATOM 4476 N N . ILE B 1 202 ? -5.816 4.613 17.953 1 93.5 202 ILE B N 1
ATOM 4477 C CA . ILE B 1 202 ? -5.473 3.506 17.062 1 93.5 202 ILE B CA 1
ATOM 4478 C C . ILE B 1 202 ? -6.129 2.221 17.562 1 93.5 202 ILE B C 1
ATOM 4480 O O . ILE B 1 202 ? -6.758 1.493 16.797 1 93.5 202 ILE B O 1
ATOM 4484 N N . GLY B 1 203 ? -6.039 1.982 18.828 1 92.06 203 GLY B N 1
ATOM 4485 C CA . GLY B 1 203 ? -6.668 0.802 19.406 1 92.06 203 GLY B CA 1
ATOM 4486 C C . GLY B 1 203 ? -8.164 0.75 19.156 1 92.06 203 GLY B C 1
ATOM 4487 O O . GLY B 1 203 ? -8.695 -0.281 18.734 1 92.06 203 GLY B O 1
ATOM 4488 N N . THR B 1 204 ? -8.805 1.826 19.359 1 93.12 204 THR B N 1
ATOM 4489 C CA . THR B 1 204 ? -10.25 1.9 19.203 1 93.12 204 THR B CA 1
ATOM 4490 C C . THR B 1 204 ? -10.648 1.775 17.75 1 93.12 204 THR B C 1
ATOM 4492 O O . THR B 1 204 ? -11.594 1.057 17.406 1 93.12 204 THR B O 1
ATOM 4495 N N . SER B 1 205 ? -9.953 2.449 16.891 1 92 205 SER B N 1
ATOM 4496 C CA . SER B 1 205 ? -10.297 2.457 15.477 1 92 205 SER B CA 1
ATOM 4497 C C . SER B 1 205 ? -10.117 1.078 14.859 1 92 205 SER B C 1
ATOM 4499 O O . SER B 1 205 ? -10.891 0.675 13.984 1 92 205 SER B O 1
ATOM 4501 N N . PHE B 1 206 ? -9.117 0.333 15.266 1 91.88 206 PHE B N 1
ATOM 4502 C CA . PHE B 1 206 ? -8.859 -0.97 14.664 1 91.88 206 PHE B CA 1
ATOM 4503 C C . PHE B 1 206 ? -9.82 -2.02 15.211 1 91.88 206 PHE B C 1
ATOM 4505 O O . PHE B 1 206 ? -10.078 -3.031 14.555 1 91.88 206 PHE B O 1
ATOM 4512 N N . LEU B 1 207 ? -10.359 -1.758 16.406 1 90.19 207 LEU B N 1
ATOM 4513 C CA . LEU B 1 207 ? -11.453 -2.607 16.875 1 90.19 207 LEU B CA 1
ATOM 4514 C C . LEU B 1 207 ? -12.695 -2.43 16 1 90.19 207 LEU B C 1
ATOM 4516 O O . LEU B 1 207 ? -13.359 -3.408 15.664 1 90.19 207 LEU B O 1
ATOM 4520 N N . ILE B 1 208 ? -12.93 -1.214 15.648 1 86.88 208 ILE B N 1
ATOM 4521 C CA . ILE B 1 208 ? -14.062 -0.915 14.781 1 86.88 208 ILE B CA 1
ATOM 4522 C C . ILE B 1 208 ? -13.805 -1.484 13.383 1 86.88 208 ILE B C 1
ATOM 4524 O O . ILE B 1 208 ? -14.719 -2.004 12.742 1 86.88 208 ILE B O 1
ATOM 4528 N N . ALA B 1 209 ? -12.602 -1.432 12.977 1 84.5 209 ALA B N 1
ATOM 4529 C CA . ALA B 1 209 ? -12.219 -1.963 11.672 1 84.5 209 ALA B CA 1
ATOM 4530 C C . ALA B 1 209 ? -12.453 -3.471 11.609 1 84.5 209 ALA B C 1
ATOM 4532 O O . ALA B 1 209 ? -12.836 -4 10.562 1 84.5 209 ALA B O 1
ATOM 4533 N N . ALA B 1 210 ? -12.148 -4.109 12.711 1 86.94 210 ALA B N 1
ATOM 4534 C CA . ALA B 1 210 ? -12.344 -5.559 12.758 1 86.94 210 ALA B CA 1
ATOM 4535 C C . ALA B 1 210 ? -13.805 -5.926 12.5 1 86.94 210 ALA B C 1
ATOM 4537 O O . ALA B 1 210 ? -14.086 -6.883 11.773 1 86.94 210 ALA B O 1
ATOM 4538 N N . ILE B 1 211 ? -14.68 -5.156 13.023 1 87.06 211 ILE B N 1
ATOM 4539 C CA . ILE B 1 211 ? -16.109 -5.391 12.836 1 87.06 211 ILE B CA 1
ATOM 4540 C C . ILE B 1 211 ? -16.5 -5.086 11.391 1 87.06 211 ILE B C 1
ATOM 4542 O O . ILE B 1 211 ? -17.266 -5.824 10.781 1 87.06 211 ILE B O 1
ATOM 4546 N N . MET B 1 212 ? -15.953 -4.121 10.852 1 83.44 212 MET B N 1
ATOM 4547 C CA . MET B 1 212 ? -16.281 -3.705 9.492 1 83.44 212 MET B CA 1
ATOM 4548 C C . MET B 1 212 ? -15.797 -4.738 8.484 1 83.44 212 MET B C 1
ATOM 4550 O O . MET B 1 212 ? -16.484 -5.008 7.488 1 83.44 212 MET B O 1
ATOM 4554 N N . VAL B 1 213 ? -14.609 -5.262 8.727 1 82.06 213 VAL B N 1
ATOM 4555 C CA . VAL B 1 213 ? -14.07 -6.262 7.816 1 82.06 213 VAL B CA 1
ATOM 4556 C C . VAL B 1 213 ? -14.984 -7.488 7.793 1 82.06 213 VAL B C 1
ATOM 4558 O O . VAL B 1 213 ? -15.203 -8.086 6.734 1 82.06 213 VAL B O 1
ATOM 4561 N N . LYS B 1 214 ? -15.461 -7.859 8.906 1 82.19 214 LYS B N 1
ATOM 4562 C CA . LYS B 1 214 ? -16.359 -9.008 8.984 1 82.19 214 LYS B CA 1
ATOM 4563 C C . LYS B 1 214 ? -17.656 -8.75 8.211 1 82.19 214 LYS B C 1
ATOM 4565 O O . LYS B 1 214 ? -18.141 -9.625 7.5 1 82.19 214 LYS B O 1
ATOM 4570 N N . ILE B 1 215 ? -18.125 -7.57 8.336 1 83.88 215 ILE B N 1
ATOM 4571 C CA . ILE B 1 215 ? -19.391 -7.211 7.676 1 83.88 215 ILE B CA 1
ATOM 4572 C C . ILE B 1 215 ? -19.172 -7.148 6.164 1 83.88 215 ILE B C 1
ATOM 4574 O O . ILE B 1 215 ? -19.922 -7.777 5.402 1 83.88 215 ILE B O 1
ATOM 4578 N N . ILE B 1 216 ? -18.188 -6.453 5.719 1 81.81 216 ILE B N 1
ATOM 4579 C CA . ILE B 1 216 ? -17.938 -6.273 4.293 1 81.81 216 ILE B CA 1
ATOM 4580 C C . ILE B 1 216 ? -17.531 -7.609 3.67 1 81.81 216 ILE B C 1
ATOM 4582 O O . ILE B 1 216 ? -17.938 -7.93 2.551 1 81.81 216 ILE B O 1
ATOM 4586 N N . GLY B 1 217 ? -16.703 -8.305 4.402 1 77.88 217 GLY B N 1
ATOM 4587 C CA . GLY B 1 217 ? -16.312 -9.625 3.922 1 77.88 217 GLY B CA 1
ATOM 4588 C C . GLY B 1 217 ? -17.5 -10.539 3.682 1 77.88 217 GLY B C 1
ATOM 4589 O O . GLY B 1 217 ? -17.531 -11.273 2.689 1 77.88 217 GLY B O 1
ATOM 4590 N N . LYS B 1 218 ? -18.438 -10.516 4.543 1 78.75 218 LYS B N 1
ATOM 4591 C CA . LYS B 1 218 ? -19.625 -11.344 4.41 1 78.75 218 LYS B CA 1
ATOM 4592 C C . LYS B 1 218 ? -20.484 -10.883 3.238 1 78.75 218 LYS B C 1
ATOM 4594 O O . LYS B 1 218 ? -21.031 -11.711 2.5 1 78.75 218 LYS B O 1
ATOM 4599 N N . VAL B 1 219 ? -20.578 -9.633 3.033 1 79.31 219 VAL B N 1
ATOM 4600 C CA . VAL B 1 219 ? -21.422 -9.07 1.991 1 79.31 219 VAL B CA 1
ATOM 4601 C C . VAL B 1 219 ? -20.828 -9.367 0.618 1 79.31 219 VAL B C 1
ATOM 4603 O O . VAL B 1 219 ? -21.547 -9.695 -0.325 1 79.31 219 VAL B O 1
ATOM 4606 N N . LEU B 1 220 ? -19.516 -9.352 0.489 1 75.19 220 LEU B N 1
ATOM 4607 C CA . LEU B 1 220 ? -18.859 -9.523 -0.803 1 75.19 220 LEU B CA 1
ATOM 4608 C C . LEU B 1 220 ? -18.391 -10.953 -0.988 1 75.19 220 LEU B C 1
ATOM 4610 O O . LEU B 1 220 ? -17.812 -11.297 -2.023 1 75.19 220 LEU B O 1
ATOM 4614 N N . TYR B 1 221 ? -18.531 -11.781 -0.048 1 73.69 221 TYR B N 1
ATOM 4615 C CA . TYR B 1 221 ? -18.094 -13.172 -0.077 1 73.69 221 TYR B CA 1
ATOM 4616 C C . TYR B 1 221 ? -16.594 -13.258 -0.278 1 73.69 221 TYR B C 1
ATOM 4618 O O . TYR B 1 221 ? -16.109 -14.008 -1.138 1 73.69 221 TYR B O 1
ATOM 4626 N N . VAL B 1 222 ? -16.016 -12.352 0.388 1 76.06 222 VAL B N 1
ATOM 4627 C CA . VAL B 1 222 ? -14.562 -12.352 0.308 1 76.06 222 VAL B CA 1
ATOM 4628 C C . VAL B 1 222 ? -13.969 -12.656 1.682 1 76.06 222 VAL B C 1
ATOM 4630 O O . VAL B 1 222 ? -14.484 -12.203 2.703 1 76.06 222 VAL B O 1
ATOM 4633 N N . SER B 1 223 ? -13.031 -13.516 1.648 1 74.62 223 SER B N 1
ATOM 4634 C CA . SER B 1 223 ? -12.273 -13.867 2.844 1 74.62 223 SER B CA 1
ATOM 4635 C C . SER B 1 223 ? -10.797 -14.078 2.52 1 74.62 223 SER B C 1
ATOM 4637 O O . SER B 1 223 ? -10.344 -13.758 1.418 1 74.62 223 SER B O 1
ATOM 4639 N N . GLY B 1 224 ? -10.141 -14.422 3.523 1 75.44 224 GLY B N 1
ATOM 4640 C CA . GLY B 1 224 ? -8.734 -14.758 3.307 1 75.44 224 GLY B CA 1
ATOM 4641 C C . GLY B 1 224 ? -8.539 -15.828 2.256 1 75.44 224 GLY B C 1
ATOM 4642 O O . GLY B 1 224 ? -7.492 -15.875 1.602 1 75.44 224 GLY B O 1
ATOM 4643 N N . HIS B 1 225 ? -9.531 -16.547 1.911 1 68.81 225 HIS B N 1
ATOM 4644 C CA . HIS B 1 225 ? -9.445 -17.656 0.967 1 68.81 225 HIS B CA 1
ATOM 4645 C C . HIS B 1 225 ? -9.375 -17.156 -0.47 1 68.81 225 HIS B C 1
ATOM 4647 O O . HIS B 1 225 ? -8.992 -17.891 -1.375 1 68.81 225 HIS B O 1
ATOM 4653 N N . ASN B 1 226 ? -9.727 -15.898 -0.604 1 70.62 226 ASN B N 1
ATOM 4654 C CA . ASN B 1 226 ? -9.789 -15.344 -1.95 1 70.62 226 ASN B CA 1
ATOM 4655 C C . ASN B 1 226 ? -8.5 -14.594 -2.303 1 70.62 226 ASN B C 1
ATOM 4657 O O . ASN B 1 226 ? -8.344 -14.125 -3.428 1 70.62 226 ASN B O 1
ATOM 4661 N N . MET B 1 227 ? -7.645 -14.633 -1.322 1 71.69 227 MET B N 1
ATOM 4662 C CA . MET B 1 227 ? -6.441 -13.836 -1.528 1 71.69 227 MET B CA 1
ATOM 4663 C C . MET B 1 227 ? -5.461 -14.555 -2.451 1 71.69 227 MET B C 1
ATOM 4665 O O . MET B 1 227 ? -5.523 -15.773 -2.596 1 71.69 227 MET B O 1
ATOM 4669 N N . GLU B 1 228 ? -4.613 -13.703 -3.02 1 68.31 228 GLU B N 1
ATOM 4670 C CA . GLU B 1 228 ? -3.609 -14.25 -3.928 1 68.31 228 GLU B CA 1
ATOM 4671 C C . GLU B 1 228 ? -2.602 -15.117 -3.18 1 68.31 228 GLU B C 1
ATOM 4673 O O . GLU B 1 228 ? -2.18 -14.773 -2.074 1 68.31 228 GLU B O 1
ATOM 4678 N N . ASN B 1 229 ? -2.27 -16.312 -3.791 1 63.72 229 ASN B N 1
ATOM 4679 C CA . ASN B 1 229 ? -1.225 -17.219 -3.32 1 63.72 229 ASN B CA 1
ATOM 4680 C C . ASN B 1 229 ? -1.64 -17.938 -2.039 1 63.72 229 ASN B C 1
ATOM 4682 O O . ASN B 1 229 ? -0.795 -18.484 -1.329 1 63.72 229 ASN B O 1
ATOM 4686 N N . VAL B 1 230 ? -2.926 -17.922 -1.771 1 67.56 230 VAL B N 1
ATOM 4687 C CA . VAL B 1 230 ? -3.381 -18.469 -0.491 1 67.56 230 VAL B CA 1
ATOM 4688 C C . VAL B 1 230 ? -3.465 -19.984 -0.566 1 67.56 230 VAL B C 1
ATOM 4690 O O . VAL B 1 230 ? -3.539 -20.656 0.463 1 67.56 230 VAL B O 1
ATOM 4693 N N . GLU B 1 231 ? -3.363 -20.438 -1.745 1 68.62 231 GLU B N 1
ATOM 4694 C CA . GLU B 1 231 ? -3.543 -21.875 -1.936 1 68.62 231 GLU B CA 1
ATOM 4695 C C . GLU B 1 231 ? -2.549 -22.672 -1.094 1 68.62 231 GLU B C 1
ATOM 4697 O O . GLU B 1 231 ? -2.916 -23.672 -0.473 1 68.62 231 GLU B O 1
ATOM 4702 N N . THR B 1 232 ? -1.352 -22.172 -1.131 1 65.5 232 THR B N 1
ATOM 4703 C CA . THR B 1 232 ? -0.315 -22.844 -0.356 1 65.5 232 THR B CA 1
ATOM 4704 C C . THR B 1 232 ? -0.646 -22.812 1.133 1 65.5 232 THR B C 1
ATOM 4706 O O . THR B 1 232 ? -0.461 -23.797 1.836 1 65.5 232 THR B O 1
ATOM 4709 N N . LEU B 1 233 ? -1.18 -21.812 1.58 1 70.25 233 LEU B N 1
ATOM 4710 C CA . LEU B 1 233 ? -1.502 -21.672 2.994 1 70.25 233 LEU B CA 1
ATOM 4711 C C . LEU B 1 233 ? -2.691 -22.531 3.379 1 70.25 233 LEU B C 1
ATOM 4713 O O . LEU B 1 233 ? -2.754 -23.047 4.496 1 70.25 233 LEU B O 1
ATOM 4717 N N . ILE B 1 234 ? -3.57 -22.641 2.486 1 68 234 ILE B N 1
ATOM 4718 C CA . ILE B 1 234 ? -4.723 -23.5 2.73 1 68 234 ILE B CA 1
ATOM 4719 C C . ILE B 1 234 ? -4.258 -24.938 2.959 1 68 234 ILE B C 1
ATOM 4721 O O . ILE B 1 234 ? -4.762 -25.625 3.854 1 68 234 ILE B O 1
ATOM 4725 N N . LEU B 1 235 ? -3.295 -25.234 2.107 1 64 235 LEU B N 1
ATOM 4726 C CA . LEU B 1 235 ? -2.775 -26.594 2.219 1 64 235 LEU B CA 1
ATOM 4727 C C . LEU B 1 235 ? -2.059 -26.797 3.551 1 64 235 LEU B C 1
ATOM 4729 O O . LEU B 1 235 ? -2.246 -27.828 4.211 1 64 235 LEU B O 1
ATOM 4733 N N . ILE B 1 236 ? -1.376 -25.812 3.945 1 63.19 236 ILE B N 1
ATOM 4734 C CA . ILE B 1 236 ? -0.627 -25.875 5.195 1 63.19 236 ILE B CA 1
ATOM 4735 C C . ILE B 1 236 ? -1.573 -25.656 6.375 1 63.19 236 ILE B C 1
ATOM 4737 O O . ILE B 1 236 ? -1.364 -26.219 7.457 1 63.19 236 ILE B O 1
ATOM 4741 N N . GLY B 1 237 ? -2.449 -24.797 6.219 1 61.69 237 GLY B N 1
ATOM 4742 C CA . GLY B 1 237 ? -3.424 -24.484 7.25 1 61.69 237 GLY B CA 1
ATOM 4743 C C . GLY B 1 237 ? -4.18 -25.688 7.758 1 61.69 237 GLY B C 1
ATOM 4744 O O . GLY B 1 237 ? -4.492 -25.781 8.945 1 61.69 237 GLY B O 1
ATOM 4745 N N . LYS B 1 238 ? -4.289 -26.531 6.895 1 59.22 238 LYS B N 1
ATOM 4746 C CA . LYS B 1 238 ? -4.934 -27.781 7.277 1 59.22 238 LYS B CA 1
ATOM 4747 C C . LYS B 1 238 ? -4.113 -28.531 8.336 1 59.22 238 LYS B C 1
ATOM 4749 O O . LYS B 1 238 ? -4.672 -29.109 9.266 1 59.22 238 LYS B O 1
ATOM 4754 N N . THR B 1 239 ? -3.014 -28.25 8.281 1 55.16 239 THR B N 1
ATOM 4755 C CA . THR B 1 239 ? -2.129 -29 9.172 1 55.16 239 THR B CA 1
ATOM 4756 C C . THR B 1 239 ? -1.815 -28.188 10.422 1 55.16 239 THR B C 1
ATOM 4758 O O . THR B 1 239 ? -1.723 -28.734 11.516 1 55.16 239 THR B O 1
ATOM 4761 N N . TRP B 1 240 ? -1.865 -26.906 10.289 1 60.56 240 TRP B N 1
ATOM 4762 C CA . TRP B 1 240 ? -1.335 -26.094 11.375 1 60.56 240 TRP B CA 1
ATOM 4763 C C . TRP B 1 240 ? -2.424 -25.219 11.969 1 60.56 240 TRP B C 1
ATOM 4765 O O . TRP B 1 240 ? -2.145 -24.359 12.82 1 60.56 240 TRP B O 1
ATOM 4775 N N . GLY B 1 241 ? -3.572 -25.5 11.547 1 66.69 241 GLY B N 1
ATOM 4776 C CA . GLY B 1 241 ? -4.684 -24.75 12.117 1 66.69 241 GLY B CA 1
ATOM 4777 C C . GLY B 1 241 ? -4.688 -23.281 11.719 1 66.69 241 GLY B C 1
ATOM 4778 O O . GLY B 1 241 ? -5.129 -22.438 12.492 1 66.69 241 GLY B O 1
ATOM 4779 N N . LEU B 1 242 ? -4.102 -23.016 10.711 1 73.5 242 LEU B N 1
ATOM 4780 C CA . LEU B 1 242 ? -4.078 -21.656 10.219 1 73.5 242 LEU B CA 1
ATOM 4781 C C . LEU B 1 242 ? -5.477 -21.188 9.836 1 73.5 242 LEU B C 1
ATOM 4783 O O . LEU B 1 242 ? -6.211 -21.906 9.148 1 73.5 242 LEU B O 1
ATOM 4787 N N . ARG B 1 243 ? -5.914 -20.125 10.492 1 77.62 243 ARG B N 1
ATOM 4788 C CA . ARG B 1 243 ? -7.207 -19.531 10.164 1 77.62 243 ARG B CA 1
ATOM 4789 C C . ARG B 1 243 ? -7.082 -18.562 8.984 1 77.62 243 ARG B C 1
ATOM 4791 O O . ARG B 1 243 ? -6.855 -17.375 9.172 1 77.62 243 ARG B O 1
ATOM 4798 N N . ILE B 1 244 ? -7.316 -19.016 7.836 1 79.88 244 ILE B N 1
ATOM 4799 C CA . ILE B 1 244 ? -7.094 -18.297 6.586 1 79.88 244 ILE B CA 1
ATOM 4800 C C . ILE B 1 244 ? -8.195 -17.266 6.379 1 79.88 244 ILE B C 1
ATOM 4802 O O . ILE B 1 244 ? -7.977 -16.219 5.746 1 79.88 244 ILE B O 1
ATOM 4806 N N . GLU B 1 245 ? -9.258 -17.5 7.008 1 77.06 245 GLU B N 1
ATOM 4807 C CA . GLU B 1 245 ? -10.445 -16.688 6.789 1 77.06 245 GLU B CA 1
ATOM 4808 C C . GLU B 1 245 ? -10.203 -15.234 7.184 1 77.06 245 GLU B C 1
ATOM 4810 O O . GLU B 1 245 ? -10.641 -14.312 6.488 1 77.06 245 GLU B O 1
ATOM 4815 N N . ASN B 1 246 ? -9.484 -15.039 8.273 1 83.69 246 ASN B N 1
ATOM 4816 C CA . ASN B 1 246 ? -9.336 -13.688 8.812 1 83.69 246 ASN B CA 1
ATOM 4817 C C . ASN B 1 246 ? -8.016 -13.055 8.391 1 83.69 246 ASN B C 1
ATOM 4819 O O . ASN B 1 246 ? -7.625 -12.016 8.922 1 83.69 246 ASN B O 1
ATOM 4823 N N . LEU B 1 247 ? -7.387 -13.633 7.441 1 87.44 247 LEU B N 1
ATOM 4824 C CA . LEU B 1 247 ? -6.102 -13.109 6.984 1 87.44 247 LEU B CA 1
ATOM 4825 C C . LEU B 1 247 ? -6.285 -11.773 6.266 1 87.44 247 LEU B C 1
ATOM 4827 O O . LEU B 1 247 ? -5.379 -10.938 6.254 1 87.44 247 LEU B O 1
ATOM 4831 N N . LEU B 1 248 ? -7.469 -11.68 5.723 1 87.62 248 LEU B N 1
ATOM 4832 C CA . LEU B 1 248 ? -7.777 -10.422 5.047 1 87.62 248 LEU B CA 1
ATOM 4833 C C . LEU B 1 248 ? -7.727 -9.25 6.023 1 87.62 248 LEU B C 1
ATOM 4835 O O . LEU B 1 248 ? -7.195 -8.188 5.699 1 87.62 248 LEU B O 1
ATOM 4839 N N . PHE B 1 249 ? -8.203 -9.477 7.215 1 89.75 249 PHE B N 1
ATOM 4840 C CA . PHE B 1 249 ? -8.172 -8.445 8.242 1 89.75 249 PHE B CA 1
ATOM 4841 C C . PHE B 1 249 ? -6.738 -8.102 8.625 1 89.75 249 PHE B C 1
ATOM 4843 O O . PHE B 1 249 ? -6.395 -6.926 8.781 1 89.75 249 PHE B O 1
ATOM 4850 N N . SER B 1 250 ? -5.961 -9.047 8.781 1 92.19 250 SER B N 1
ATOM 4851 C CA . SER B 1 250 ? -4.566 -8.836 9.164 1 92.19 250 SER B CA 1
ATOM 4852 C C . SER B 1 250 ? -3.82 -8.023 8.109 1 92.19 250 SER B C 1
ATOM 4854 O O . SER B 1 250 ? -3.105 -7.078 8.445 1 92.19 250 SER B O 1
ATOM 4856 N N . ALA B 1 251 ? -4.016 -8.414 6.895 1 90.94 251 ALA B N 1
ATOM 4857 C CA . ALA B 1 251 ? -3.334 -7.738 5.797 1 90.94 251 ALA B CA 1
ATOM 4858 C C . ALA B 1 251 ? -3.744 -6.27 5.719 1 90.94 251 ALA B C 1
ATOM 4860 O O . ALA B 1 251 ? -2.891 -5.387 5.629 1 90.94 251 ALA B O 1
ATOM 4861 N N . VAL B 1 252 ? -4.969 -5.973 5.836 1 90.62 252 VAL B N 1
ATOM 4862 C CA . VAL B 1 252 ? -5.488 -4.617 5.688 1 90.62 252 VAL B CA 1
ATOM 4863 C C . VAL B 1 252 ? -5.098 -3.781 6.906 1 90.62 252 VAL B C 1
ATOM 4865 O O . VAL B 1 252 ? -4.816 -2.588 6.781 1 90.62 252 VAL B O 1
ATOM 4868 N N . SER B 1 253 ? -5.133 -4.375 8.031 1 93.19 253 SER B N 1
ATOM 4869 C CA . SER B 1 253 ? -4.789 -3.662 9.258 1 93.19 253 SER B CA 1
ATOM 4870 C C . SER B 1 253 ? -3.332 -3.213 9.25 1 93.19 253 SER B C 1
ATOM 4872 O O . SER B 1 253 ? -3.027 -2.068 9.586 1 93.19 253 SER B O 1
ATOM 4874 N N . ILE B 1 254 ? -2.498 -4.098 8.844 1 93.31 254 ILE B N 1
ATOM 4875 C CA . ILE B 1 254 ? -1.08 -3.764 8.789 1 93.31 254 ILE B CA 1
ATOM 4876 C C . ILE B 1 254 ? -0.848 -2.693 7.723 1 93.31 254 ILE B C 1
ATOM 4878 O O . ILE B 1 254 ? -0.126 -1.721 7.957 1 93.31 254 ILE B O 1
ATOM 4882 N N . ALA B 1 255 ? -1.494 -2.844 6.656 1 92.06 255 ALA B N 1
ATOM 4883 C CA . ALA B 1 255 ? -1.328 -1.907 5.547 1 92.06 255 ALA B CA 1
ATOM 4884 C C . ALA B 1 255 ? -1.832 -0.517 5.922 1 92.06 255 ALA B C 1
ATOM 4886 O O . ALA B 1 255 ? -1.293 0.492 5.461 1 92.06 255 ALA B O 1
ATOM 4887 N N . SER B 1 256 ? -2.818 -0.437 6.711 1 92.44 256 SER B N 1
ATOM 4888 C CA . SER B 1 256 ? -3.463 0.84 7 1 92.44 256 SER B CA 1
ATOM 4889 C C . SER B 1 256 ? -2.895 1.477 8.266 1 92.44 256 SER B C 1
ATOM 4891 O O . SER B 1 256 ? -3.236 2.611 8.602 1 92.44 256 SER B O 1
ATOM 4893 N N . LEU B 1 257 ? -2.078 0.763 8.953 1 93.12 257 LEU B N 1
ATOM 4894 C CA . LEU B 1 257 ? -1.559 1.236 10.234 1 93.12 257 LEU B CA 1
ATOM 4895 C C . LEU B 1 257 ? -0.81 2.555 10.062 1 93.12 257 LEU B C 1
ATOM 4897 O O . LEU B 1 257 ? -1.026 3.498 10.828 1 93.12 257 LEU B O 1
ATOM 4901 N N . GLY B 1 258 ? 0.065 2.596 9.109 1 90.19 258 GLY B N 1
ATOM 4902 C CA . GLY B 1 258 ? 0.843 3.803 8.883 1 90.19 258 GLY B CA 1
ATOM 4903 C C . GLY B 1 258 ? -0.015 5.02 8.594 1 90.19 258 GLY B C 1
ATOM 4904 O O . GLY B 1 258 ? 0.174 6.078 9.195 1 90.19 258 GLY B O 1
ATOM 4905 N N . ALA B 1 259 ? -0.922 4.902 7.664 1 88.5 259 ALA B N 1
ATOM 4906 C CA . ALA B 1 259 ? -1.818 6 7.312 1 88.5 259 ALA B CA 1
ATOM 4907 C C . ALA B 1 259 ? -2.67 6.414 8.508 1 88.5 259 ALA B C 1
ATOM 4909 O O . ALA B 1 259 ? -2.967 7.598 8.688 1 88.5 259 ALA B O 1
ATOM 4910 N N . SER B 1 260 ? -3.096 5.492 9.297 1 90.81 260 SER B N 1
ATOM 4911 C CA . SER B 1 260 ? -3.889 5.781 10.484 1 90.81 260 SER B CA 1
ATOM 4912 C C . SER B 1 260 ? -3.092 6.598 11.492 1 90.81 260 SER B C 1
ATOM 4914 O O . SER B 1 260 ? -3.613 7.543 12.086 1 90.81 260 SER B O 1
ATOM 4916 N N . MET B 1 261 ? -1.899 6.188 11.664 1 90.38 261 MET B N 1
ATOM 4917 C CA . MET B 1 261 ? -1.039 6.918 12.594 1 90.38 261 MET B CA 1
ATOM 4918 C C . MET B 1 261 ? -0.822 8.352 12.117 1 90.38 261 MET B C 1
ATOM 4920 O O . MET B 1 261 ? -0.786 9.281 12.93 1 90.38 261 MET B O 1
ATOM 4924 N N . ASP B 1 262 ? -0.714 8.5 10.859 1 87.06 262 ASP B N 1
ATOM 4925 C CA . ASP B 1 262 ? -0.496 9.828 10.297 1 87.06 262 ASP B CA 1
ATOM 4926 C C . ASP B 1 262 ? -1.685 10.742 10.578 1 87.06 262 ASP B C 1
ATOM 4928 O O . ASP B 1 262 ? -1.505 11.898 10.961 1 87.06 262 ASP B O 1
ATOM 4932 N N . VAL B 1 263 ? -2.793 10.258 10.328 1 86.75 263 VAL B N 1
ATOM 4933 C CA . VAL B 1 263 ? -3.994 11.055 10.539 1 86.75 263 VAL B CA 1
ATOM 4934 C C . VAL B 1 263 ? -4.152 11.359 12.023 1 86.75 263 VAL B C 1
ATOM 4936 O O . VAL B 1 263 ? -4.457 12.5 12.406 1 86.75 263 VAL B O 1
ATOM 4939 N N . SER B 1 264 ? -3.949 10.367 12.789 1 90.56 264 SER B N 1
ATOM 4940 C CA . SER B 1 264 ? -4.094 10.539 14.227 1 90.56 264 SER B CA 1
ATOM 4941 C C . SER B 1 264 ? -3.117 11.586 14.766 1 90.56 264 SER B C 1
ATOM 4943 O O . SER B 1 264 ? -3.502 12.469 15.531 1 90.56 264 SER B O 1
ATOM 4945 N N . VAL B 1 265 ? -1.915 11.516 14.344 1 86.38 265 VAL B N 1
ATOM 4946 C CA . VAL B 1 265 ? -0.881 12.422 14.828 1 86.38 265 VAL B CA 1
ATOM 4947 C C . VAL B 1 265 ? -1.132 13.828 14.289 1 86.38 265 VAL B C 1
ATOM 4949 O O . VAL B 1 265 ? -0.957 14.812 15.008 1 86.38 265 VAL B O 1
ATOM 4952 N N . SER B 1 266 ? -1.496 13.883 13.031 1 80.69 266 SER B N 1
ATOM 4953 C CA . SER B 1 266 ? -1.786 15.18 12.438 1 80.69 266 SER B CA 1
ATOM 4954 C C . SER B 1 266 ? -2.893 15.906 13.203 1 80.69 266 SER B C 1
ATOM 4956 O O . SER B 1 266 ? -2.779 17.094 13.492 1 80.69 266 SER B O 1
ATOM 4958 N N . ILE B 1 267 ? -3.934 15.25 13.523 1 86.19 267 ILE B N 1
ATOM 4959 C CA . ILE B 1 267 ? -5.066 15.844 14.219 1 86.19 267 ILE B CA 1
ATOM 4960 C C . ILE B 1 267 ? -4.676 16.156 15.664 1 86.19 267 ILE B C 1
ATOM 4962 O O . ILE B 1 267 ? -4.906 17.266 16.156 1 86.19 267 ILE B O 1
ATOM 4966 N N . SER B 1 268 ? -4.094 15.18 16.312 1 89.06 268 SER B N 1
ATOM 4967 C CA . SER B 1 268 ? -3.752 15.359 17.734 1 89.06 268 SER B CA 1
ATOM 4968 C C . SER B 1 268 ? -2.707 16.453 17.906 1 89.06 268 SER B C 1
ATOM 4970 O O . SER B 1 268 ? -2.764 17.219 18.875 1 89.06 268 SER B O 1
ATOM 4972 N N . SER B 1 269 ? -1.745 16.469 16.969 1 81.94 269 SER B N 1
ATOM 4973 C CA . SER B 1 269 ? -0.727 17.516 17.047 1 81.94 269 SER B CA 1
ATOM 4974 C C . SER B 1 269 ? -1.333 18.891 16.828 1 81.94 269 SER B C 1
ATOM 4976 O O . SER B 1 269 ? -0.945 19.859 17.5 1 81.94 269 SER B O 1
ATOM 4978 N N . SER B 1 270 ? -2.221 19.016 15.906 1 78.38 270 SER B N 1
ATOM 4979 C CA . SER B 1 270 ? -2.902 20.281 15.656 1 78.38 270 SER B CA 1
ATOM 4980 C C . SER B 1 270 ? -3.74 20.703 16.859 1 78.38 270 SER B C 1
ATOM 4982 O O . SER B 1 270 ? -3.738 21.875 17.234 1 78.38 270 SER B O 1
ATOM 4984 N N . LEU B 1 271 ? -4.445 19.828 17.438 1 85.25 271 LEU B N 1
ATOM 4985 C CA . LEU B 1 271 ? -5.309 20.141 18.562 1 85.25 271 LEU B CA 1
ATOM 4986 C C . LEU B 1 271 ? -4.484 20.5 19.797 1 85.25 271 LEU B C 1
ATOM 4988 O O . LEU B 1 271 ? -4.898 21.344 20.594 1 85.25 271 LEU B O 1
ATOM 4992 N N . LYS B 1 272 ? -3.352 19.812 19.922 1 84.69 272 LYS B N 1
ATOM 4993 C CA . LYS B 1 272 ? -2.434 20.172 21 1 84.69 272 LYS B CA 1
ATOM 4994 C C . LYS B 1 272 ? -2 21.641 20.875 1 84.69 272 LYS B C 1
ATOM 4996 O O . LYS B 1 272 ? -1.956 22.359 21.875 1 84.69 272 LYS B O 1
ATOM 5001 N N . GLU B 1 273 ? -1.695 21.938 19.672 1 74.94 273 GLU B N 1
ATOM 5002 C CA . GLU B 1 273 ? -1.275 23.312 19.422 1 74.94 273 GLU B CA 1
ATOM 5003 C C . GLU B 1 273 ? -2.416 24.297 19.672 1 74.94 273 GLU B C 1
ATOM 5005 O O . GLU B 1 273 ? -2.205 25.375 20.234 1 74.94 273 GLU B O 1
ATOM 5010 N N . ILE B 1 274 ? -3.588 24 19.297 1 76.88 274 ILE B N 1
ATOM 5011 C CA . ILE B 1 274 ? -4.766 24.844 19.484 1 76.88 274 ILE B CA 1
ATOM 5012 C C . ILE B 1 274 ? -5.059 25 20.969 1 76.88 274 ILE B C 1
ATOM 5014 O O . ILE B 1 274 ? -5.352 26.109 21.438 1 76.88 274 ILE B O 1
ATOM 5018 N N . LYS B 1 275 ? -4.984 23.953 21.703 1 83.88 275 LYS B N 1
ATOM 5019 C CA . LYS B 1 275 ? -5.23 23.984 23.141 1 83.88 275 LYS B CA 1
ATOM 5020 C C . LYS B 1 275 ? -4.172 24.797 23.859 1 83.88 275 LYS B C 1
ATOM 5022 O O . LYS B 1 275 ? -4.473 25.484 24.844 1 83.88 275 LYS B O 1
ATOM 5027 N N . SER B 1 276 ? -3.004 24.641 23.375 1 82.94 276 SER B N 1
ATOM 5028 C CA . SER B 1 276 ? -1.921 25.406 24 1 82.94 276 SER B CA 1
ATOM 5029 C C . SER B 1 276 ? -2.109 26.906 23.797 1 82.94 276 SER B C 1
ATOM 5031 O O . SER B 1 276 ? -1.695 27.703 24.641 1 82.94 276 SER B O 1
ATOM 5033 N N . LEU B 1 277 ? -2.727 27.219 22.75 1 76.56 277 LEU B N 1
ATOM 5034 C CA . LEU B 1 277 ? -2.961 28.625 22.438 1 76.56 277 LEU B CA 1
ATOM 5035 C C . LEU B 1 277 ? -4.223 29.125 23.125 1 76.56 277 LEU B C 1
ATOM 5037 O O . LEU B 1 277 ? -4.324 30.312 23.453 1 76.56 277 LEU B O 1
ATOM 5041 N N . ASN B 1 278 ? -5.219 28.297 23.234 1 81.56 278 ASN B N 1
ATOM 5042 C CA . ASN B 1 278 ? -6.461 28.609 23.938 1 81.56 278 ASN B CA 1
ATOM 5043 C C . ASN B 1 278 ? -6.758 27.594 25.031 1 81.56 278 ASN B C 1
ATOM 5045 O O . ASN B 1 278 ? -7.598 26.719 24.859 1 81.56 278 ASN B O 1
ATOM 5049 N N . THR B 1 279 ? -6.289 27.828 26.172 1 82.19 279 THR B N 1
ATOM 5050 C CA . THR B 1 279 ? -6.324 26.875 27.281 1 82.19 279 THR B CA 1
ATOM 5051 C C . THR B 1 279 ? -7.75 26.703 27.797 1 82.19 279 THR B C 1
ATOM 5053 O O . THR B 1 279 ? -8.062 25.688 28.422 1 82.19 279 THR B O 1
ATOM 5056 N N . ASP B 1 280 ? -8.609 27.672 27.422 1 85.69 280 ASP B N 1
ATOM 5057 C CA . ASP B 1 280 ? -9.961 27.625 27.984 1 85.69 280 ASP B CA 1
ATOM 5058 C C . ASP B 1 280 ? -10.93 26.938 27.016 1 85.69 280 ASP B C 1
ATOM 5060 O O . ASP B 1 280 ? -12.117 26.797 27.328 1 85.69 280 ASP B O 1
ATOM 5064 N N . LEU B 1 281 ? -10.406 26.453 26.031 1 87.5 281 LEU B N 1
ATOM 5065 C CA . LEU B 1 281 ? -11.281 25.781 25.078 1 87.5 281 LEU B CA 1
ATOM 5066 C C . LEU B 1 281 ? -11.859 24.5 25.672 1 87.5 281 LEU B C 1
ATOM 5068 O O . LEU B 1 281 ? -11.133 23.703 26.266 1 87.5 281 LEU B O 1
ATOM 5072 N N . ASP B 1 282 ? -13.188 24.344 25.578 1 91.25 282 ASP B N 1
ATOM 5073 C CA . ASP B 1 282 ? -13.844 23.156 26.109 1 91.25 282 ASP B CA 1
ATOM 5074 C C . ASP B 1 282 ? -13.688 21.969 25.156 1 91.25 282 ASP B C 1
ATOM 5076 O O . ASP B 1 282 ? -13.234 22.141 24.016 1 91.25 282 ASP B O 1
ATOM 5080 N N . SER B 1 283 ? -14.008 20.859 25.672 1 92.81 283 SER B N 1
ATOM 5081 C CA . SER B 1 283 ? -13.836 19.609 24.922 1 92.81 283 SER B CA 1
ATOM 5082 C C . SER B 1 283 ? -14.688 19.609 23.656 1 92.81 283 SER B C 1
ATOM 5084 O O . SER B 1 283 ? -14.273 19.078 22.625 1 92.81 283 SER B O 1
ATOM 5086 N N . LYS B 1 284 ? -15.789 20.219 23.688 1 93.75 284 LYS B N 1
ATOM 5087 C CA . LYS B 1 284 ? -16.688 20.25 22.547 1 93.75 284 LYS B CA 1
ATOM 5088 C C . LYS B 1 284 ? -16.109 21.062 21.406 1 93.75 284 LYS B C 1
ATOM 5090 O O . LYS B 1 284 ? -16.156 20.656 20.25 1 93.75 284 LYS B O 1
ATOM 5095 N N . LYS B 1 285 ? -15.555 22.234 21.75 1 91.62 285 LYS B N 1
ATOM 5096 C CA . LYS B 1 285 ? -14.953 23.094 20.75 1 91.62 285 LYS B CA 1
ATOM 5097 C C . LYS B 1 285 ? -13.68 22.469 20.172 1 91.62 285 LYS B C 1
ATOM 5099 O O . LYS B 1 285 ? -13.414 22.578 18.969 1 91.62 285 LYS B O 1
ATOM 5104 N N . LEU B 1 286 ? -12.977 21.875 21.094 1 91.25 286 LEU B N 1
ATOM 5105 C CA . LEU B 1 286 ? -11.766 21.188 20.641 1 91.25 286 LEU B CA 1
ATOM 5106 C C . LEU B 1 286 ? -12.117 20.047 19.688 1 91.25 286 LEU B C 1
ATOM 5108 O O . LEU B 1 286 ? -11.43 19.828 18.703 1 91.25 286 LEU B O 1
ATOM 5112 N N . PHE B 1 287 ? -13.164 19.312 20.047 1 93.69 287 PHE B N 1
ATOM 5113 C CA . PHE B 1 287 ? -13.641 18.219 19.188 1 93.69 287 PHE B CA 1
ATOM 5114 C C . PHE B 1 287 ? -14.047 18.766 17.828 1 93.69 287 PHE B C 1
ATOM 5116 O O . PHE B 1 287 ? -13.711 18.172 16.797 1 93.69 287 PHE B O 1
ATOM 5123 N N . GLN B 1 288 ? -14.703 19.859 17.828 1 90.69 288 GLN B N 1
ATOM 5124 C CA . GLN B 1 288 ? -15.156 20.453 16.578 1 90.69 288 GLN B CA 1
ATOM 5125 C C . GLN B 1 288 ? -13.969 20.906 15.727 1 90.69 288 GLN B C 1
ATOM 5127 O O . GLN B 1 288 ? -13.992 20.781 14.5 1 90.69 288 GLN B O 1
ATOM 5132 N N . SER B 1 289 ? -12.984 21.469 16.453 1 85.69 289 SER B N 1
ATOM 5133 C CA . SER B 1 289 ? -11.773 21.875 15.734 1 85.69 289 SER B CA 1
ATOM 5134 C C . SER B 1 289 ? -11.078 20.672 15.109 1 85.69 289 SER B C 1
ATOM 5136 O O . SER B 1 289 ? -10.602 20.75 13.977 1 85.69 289 SER B O 1
ATOM 5138 N N . GLY B 1 290 ? -11.008 19.547 15.859 1 88.31 290 GLY B N 1
ATOM 5139 C CA . GLY B 1 290 ? -10.43 18.328 15.328 1 88.31 290 GLY B CA 1
ATOM 5140 C C . GLY B 1 290 ? -11.18 17.781 14.125 1 88.31 290 GLY B C 1
ATOM 5141 O O . GLY B 1 290 ? -10.562 17.359 13.141 1 88.31 290 GLY B O 1
ATOM 5142 N N . MET B 1 291 ? -12.461 17.859 14.172 1 86.25 291 MET B N 1
ATOM 5143 C CA . MET B 1 291 ? -13.297 17.391 13.062 1 86.25 291 MET B CA 1
ATOM 5144 C C . MET B 1 291 ? -13.086 18.266 11.828 1 86.25 291 MET B C 1
ATOM 5146 O O . MET B 1 291 ? -13.086 17.766 10.703 1 86.25 291 MET B O 1
ATOM 5150 N N . ASN B 1 292 ? -12.945 19.562 12.055 1 82.06 292 ASN B N 1
ATOM 5151 C CA . ASN B 1 292 ? -12.719 20.469 10.945 1 82.06 292 ASN B CA 1
ATOM 5152 C C . ASN B 1 292 ? -11.367 20.219 10.281 1 82.06 292 ASN B C 1
ATOM 5154 O O . ASN B 1 292 ? -11.266 20.219 9.055 1 82.06 292 ASN B O 1
ATOM 5158 N N . ILE B 1 293 ? -10.414 20 11.117 1 76.31 293 ILE B N 1
ATOM 5159 C CA . ILE B 1 293 ? -9.094 19.688 10.594 1 76.31 293 ILE B CA 1
ATOM 5160 C C . ILE B 1 293 ? -9.141 18.375 9.812 1 76.31 293 ILE B C 1
ATOM 5162 O O . ILE B 1 293 ? -8.547 18.266 8.734 1 76.31 293 ILE B O 1
ATOM 5166 N N . GLY B 1 294 ? -9.773 17.391 10.414 1 82.12 294 GLY B N 1
ATOM 5167 C CA . GLY B 1 294 ? -9.922 16.094 9.773 1 82.12 294 GLY B CA 1
ATOM 5168 C C . GLY B 1 294 ? -10.609 16.172 8.422 1 82.12 294 GLY B C 1
ATOM 5169 O O . GLY B 1 294 ? -10.211 15.477 7.48 1 82.12 294 GLY B O 1
ATOM 5170 N N . LYS B 1 295 ? -11.562 16.969 8.281 1 79 295 LYS B N 1
ATOM 5171 C CA . LYS B 1 295 ? -12.281 17.125 7.02 1 79 295 LYS B CA 1
ATOM 5172 C C . LYS B 1 295 ? -11.367 17.656 5.922 1 79 295 LYS B C 1
ATOM 5174 O O . LYS B 1 295 ? -11.508 17.281 4.754 1 79 295 LYS B O 1
ATOM 5179 N N . ASP B 1 296 ? -10.43 18.422 6.312 1 71.31 296 ASP B N 1
ATOM 5180 C CA . ASP B 1 296 ? -9.516 19 5.34 1 71.31 296 ASP B CA 1
ATOM 5181 C C . ASP B 1 296 ? -8.484 17.969 4.875 1 71.31 296 ASP B C 1
ATOM 5183 O O . ASP B 1 296 ? -8.039 18 3.727 1 71.31 296 ASP B O 1
ATOM 5187 N N . ILE B 1 297 ? -8.195 17.062 5.758 1 75.44 297 ILE B N 1
ATOM 5188 C CA . ILE B 1 297 ? -7.105 16.156 5.422 1 75.44 297 ILE B CA 1
ATOM 5189 C C . ILE B 1 297 ? -7.672 14.891 4.773 1 75.44 297 ILE B C 1
ATOM 5191 O O . ILE B 1 297 ? -6.961 14.188 4.055 1 75.44 297 ILE B O 1
ATOM 5195 N N . ILE B 1 298 ? -8.969 14.617 5.004 1 77.44 298 ILE B N 1
ATOM 5196 C CA . ILE B 1 298 ? -9.602 13.383 4.539 1 77.44 298 ILE B CA 1
ATOM 5197 C C . ILE B 1 298 ? -9.57 13.336 3.012 1 77.44 298 ILE B C 1
ATOM 5199 O O . ILE B 1 298 ? -9.43 12.258 2.424 1 77.44 298 ILE B O 1
ATOM 5203 N N . GLY B 1 299 ? -9.688 14.469 2.326 1 74.75 299 GLY B N 1
ATOM 5204 C CA . GLY B 1 299 ? -9.75 14.523 0.874 1 74.75 299 GLY B CA 1
ATOM 5205 C C . GLY B 1 299 ? -8.594 13.82 0.197 1 74.75 299 GLY B C 1
ATOM 5206 O O . GLY B 1 299 ? -8.789 13.086 -0.777 1 74.75 299 GLY B O 1
ATOM 5207 N N . THR B 1 300 ? -7.371 13.914 0.715 1 77 300 THR B N 1
ATOM 5208 C CA . THR B 1 300 ? -6.195 13.344 0.068 1 77 300 THR B CA 1
ATOM 5209 C C . THR B 1 300 ? -5.836 11.992 0.685 1 77 300 THR B C 1
ATOM 5211 O O . THR B 1 300 ? -5.137 11.188 0.067 1 77 300 THR B O 1
ATOM 5214 N N . MET B 1 301 ? -6.367 11.688 1.772 1 81.38 301 MET B N 1
ATOM 5215 C CA . MET B 1 301 ? -6.035 10.453 2.475 1 81.38 301 MET B CA 1
ATOM 5216 C C . MET B 1 301 ? -6.746 9.258 1.839 1 81.38 301 MET B C 1
ATOM 5218 O O . MET B 1 301 ? -6.199 8.156 1.807 1 81.38 301 MET B O 1
ATOM 5222 N N . VAL B 1 302 ? -7.902 9.539 1.34 1 81.38 302 VAL B N 1
ATOM 5223 C CA . VAL B 1 302 ? -8.695 8.484 0.715 1 81.38 302 VAL B CA 1
ATOM 5224 C C . VAL B 1 302 ? -7.926 7.887 -0.459 1 81.38 302 VAL B C 1
ATOM 5226 O O . VAL B 1 302 ? -7.949 6.672 -0.669 1 81.38 302 VAL B O 1
ATOM 5229 N N . ASN B 1 303 ? -7.164 8.633 -1.088 1 85.62 303 ASN B N 1
ATOM 5230 C CA . ASN B 1 303 ? -6.426 8.211 -2.271 1 85.62 303 ASN B CA 1
ATOM 5231 C C . ASN B 1 303 ? -5.18 7.418 -1.898 1 85.62 303 ASN B C 1
ATOM 5233 O O . ASN B 1 303 ? -4.727 6.562 -2.664 1 85.62 303 ASN B O 1
ATOM 5237 N N . THR B 1 304 ? -4.734 7.605 -0.788 1 86.75 304 THR B N 1
ATOM 5238 C CA . THR B 1 304 ? -3.434 7.082 -0.392 1 86.75 304 THR B CA 1
ATOM 5239 C C . THR B 1 304 ? -3.449 5.555 -0.366 1 86.75 304 THR B C 1
ATOM 5241 O O . THR B 1 304 ? -2.617 4.91 -1.005 1 86.75 304 THR B O 1
ATOM 5244 N N . LEU B 1 305 ? -4.328 4.988 0.317 1 85.31 305 LEU B N 1
ATOM 5245 C CA . LEU B 1 305 ? -4.328 3.539 0.477 1 85.31 305 LEU B CA 1
ATOM 5246 C C . LEU B 1 305 ? -4.785 2.852 -0.804 1 85.31 305 LEU B C 1
ATOM 5248 O O . LEU B 1 305 ? -4.266 1.792 -1.165 1 85.31 305 LEU B O 1
ATOM 5252 N N . VAL B 1 306 ? -5.75 3.459 -1.424 1 87.88 306 VAL B N 1
ATOM 5253 C CA . VAL B 1 306 ? -6.258 2.854 -2.65 1 87.88 306 VAL B CA 1
ATOM 5254 C C . VAL B 1 306 ? -5.148 2.811 -3.701 1 87.88 306 VAL B C 1
ATOM 5256 O O . VAL B 1 306 ? -4.949 1.788 -4.363 1 87.88 306 VAL B O 1
ATOM 5259 N N . PHE B 1 307 ? -4.445 3.857 -3.807 1 90.19 307 PHE B N 1
ATOM 5260 C CA . PHE B 1 307 ? -3.35 3.895 -4.77 1 90.19 307 PHE B CA 1
ATOM 5261 C C . PHE B 1 307 ? -2.248 2.92 -4.371 1 90.19 307 PHE B C 1
ATOM 5263 O O . PHE B 1 307 ? -1.603 2.32 -5.234 1 90.19 307 PHE B O 1
ATOM 5270 N N . ALA B 1 308 ? -2.051 2.826 -3.094 1 89.31 308 ALA B N 1
ATOM 5271 C CA . ALA B 1 308 ? -1.038 1.887 -2.617 1 89.31 308 ALA B CA 1
ATOM 5272 C C . ALA B 1 308 ? -1.376 0.458 -3.035 1 89.31 308 ALA B C 1
ATOM 5274 O O . ALA B 1 308 ? -0.505 -0.283 -3.496 1 89.31 308 ALA B O 1
ATOM 5275 N N . PHE B 1 309 ? -2.607 0.149 -2.977 1 87.69 309 PHE B N 1
ATOM 5276 C CA . PHE B 1 309 ? -3.023 -1.206 -3.314 1 87.69 309 PHE B CA 1
ATOM 5277 C C . PHE B 1 309 ? -3.025 -1.41 -4.824 1 87.69 309 PHE B C 1
ATOM 5279 O O . PHE B 1 309 ? -2.641 -2.475 -5.312 1 87.69 309 PHE B O 1
ATOM 5286 N N . ILE B 1 310 ? -3.457 -0.426 -5.523 1 88.12 310 ILE B N 1
ATOM 5287 C CA . ILE B 1 310 ? -3.447 -0.517 -6.98 1 88.12 310 ILE B CA 1
ATOM 5288 C C . ILE B 1 310 ? -2.01 -0.653 -7.477 1 88.12 310 ILE B C 1
ATOM 5290 O O . ILE B 1 310 ? -1.723 -1.484 -8.344 1 88.12 310 ILE B O 1
ATOM 5294 N N . GLY B 1 311 ? -1.197 0.156 -6.93 1 88.62 311 GLY B N 1
ATOM 5295 C CA . GLY B 1 311 ? 0.204 0.08 -7.309 1 88.62 311 GLY B CA 1
ATOM 5296 C C . GLY B 1 311 ? 0.839 -1.259 -6.98 1 88.62 311 GLY B C 1
ATOM 5297 O O . GLY B 1 311 ? 1.605 -1.799 -7.781 1 88.62 311 GLY B O 1
ATOM 5298 N N . ALA B 1 312 ? 0.5 -1.762 -5.844 1 86.12 312 ALA B N 1
ATOM 5299 C CA . ALA B 1 312 ? 1.042 -3.049 -5.41 1 86.12 312 ALA B CA 1
ATOM 5300 C C . ALA B 1 312 ? 0.539 -4.18 -6.301 1 86.12 312 ALA B C 1
ATOM 5302 O O . ALA B 1 312 ? 1.231 -5.184 -6.492 1 86.12 312 ALA B O 1
ATOM 5303 N N . SER B 1 313 ? -0.603 -4 -6.891 1 87.19 313 SER B N 1
ATOM 5304 C CA . SER B 1 313 ? -1.214 -5.062 -7.68 1 87.19 313 SER B CA 1
ATOM 5305 C C . SER B 1 313 ? -1.155 -4.75 -9.172 1 87.19 313 SER B C 1
ATOM 5307 O O . SER B 1 313 ? -1.897 -5.332 -9.961 1 87.19 313 SER B O 1
ATOM 5309 N N . LEU B 1 314 ? -0.406 -3.875 -9.5 1 86.44 314 LEU B N 1
ATOM 5310 C CA . LEU B 1 314 ? -0.379 -3.398 -10.875 1 86.44 314 LEU B CA 1
ATOM 5311 C C . LEU B 1 314 ? -0.08 -4.543 -11.844 1 86.44 314 LEU B C 1
ATOM 5313 O O . LEU B 1 314 ? -0.768 -4.703 -12.852 1 86.44 314 LEU B O 1
ATOM 5317 N N . VAL B 1 315 ? 0.882 -5.328 -11.539 1 82.94 315 VAL B N 1
ATOM 5318 C CA . VAL B 1 315 ? 1.294 -6.434 -12.398 1 82.94 315 VAL B CA 1
ATOM 5319 C C . VAL B 1 315 ? 0.152 -7.438 -12.539 1 82.94 315 VAL B C 1
ATOM 5321 O O . VAL B 1 315 ? -0.143 -7.906 -13.641 1 82.94 315 VAL B O 1
ATOM 5324 N N . THR B 1 316 ? -0.436 -7.73 -11.445 1 80.94 316 THR B N 1
ATOM 5325 C CA . THR B 1 316 ? -1.552 -8.672 -11.461 1 80.94 316 THR B CA 1
ATOM 5326 C C . THR B 1 316 ? -2.701 -8.125 -12.305 1 80.94 316 THR B C 1
ATOM 5328 O O . THR B 1 316 ? -3.344 -8.883 -13.047 1 80.94 316 THR B O 1
ATOM 5331 N N . ILE B 1 317 ? -2.949 -6.898 -12.219 1 82.81 317 ILE B N 1
ATOM 5332 C CA . ILE B 1 317 ? -3.988 -6.254 -13.016 1 82.81 317 ILE B CA 1
ATOM 5333 C C . ILE B 1 317 ? -3.666 -6.395 -14.5 1 82.81 317 ILE B C 1
ATOM 5335 O O . ILE B 1 317 ? -4.531 -6.758 -15.297 1 82.81 317 ILE B O 1
ATOM 5339 N N . MET B 1 318 ? -2.467 -6.172 -14.812 1 82.69 318 MET B N 1
ATOM 5340 C CA . MET B 1 318 ? -2.035 -6.25 -16.203 1 82.69 318 MET B CA 1
ATOM 5341 C C . MET B 1 318 ? -2.141 -7.68 -16.734 1 82.69 318 MET B C 1
ATOM 5343 O O . MET B 1 318 ? -2.527 -7.895 -17.875 1 82.69 318 MET B O 1
ATOM 5347 N N . VAL B 1 319 ? -1.794 -8.609 -15.836 1 77.31 319 VAL B N 1
ATOM 5348 C CA . VAL B 1 319 ? -1.877 -10.016 -16.203 1 77.31 319 VAL B CA 1
ATOM 5349 C C . VAL B 1 319 ? -3.33 -10.391 -16.484 1 77.31 319 VAL B C 1
ATOM 5351 O O . VAL B 1 319 ? -3.619 -11.086 -17.469 1 77.31 319 VAL B O 1
ATOM 5354 N N . LEU B 1 320 ? -4.184 -9.961 -15.703 1 74.62 320 LEU B N 1
ATOM 5355 C CA . LEU B 1 320 ? -5.598 -10.281 -15.867 1 74.62 320 LEU B CA 1
ATOM 5356 C C . LEU B 1 320 ? -6.148 -9.664 -17.141 1 74.62 320 LEU B C 1
ATOM 5358 O O . LEU B 1 320 ? -6.918 -10.305 -17.875 1 74.62 320 LEU B O 1
ATOM 5362 N N . ILE B 1 321 ? -5.734 -8.523 -17.438 1 73.75 321 ILE B N 1
ATOM 5363 C CA . ILE B 1 321 ? -6.168 -7.848 -18.656 1 73.75 321 ILE B CA 1
ATOM 5364 C C . ILE B 1 321 ? -5.59 -8.562 -19.875 1 73.75 321 ILE B C 1
ATOM 5366 O O . ILE B 1 321 ? -6.262 -8.703 -20.891 1 73.75 321 ILE B O 1
ATOM 5370 N N . SER B 1 322 ? -4.422 -9.023 -19.703 1 72.25 322 SER B N 1
ATOM 5371 C CA . SER B 1 322 ? -3.76 -9.711 -20.812 1 72.25 322 SER B CA 1
ATOM 5372 C C . SER B 1 322 ? -4.477 -11.008 -21.156 1 72.25 322 SER B C 1
ATOM 5374 O O . SER B 1 322 ? -4.402 -11.477 -22.297 1 72.25 322 SER B O 1
ATOM 5376 N N . HIS B 1 323 ? -5.086 -11.633 -20.109 1 67 323 HIS B N 1
ATOM 5377 C CA . HIS B 1 323 ? -5.816 -12.883 -20.328 1 67 323 HIS B CA 1
ATOM 5378 C C . HIS B 1 323 ? -7.176 -12.625 -20.969 1 67 323 HIS B C 1
ATOM 5380 O O . HIS B 1 323 ? -7.957 -13.555 -21.156 1 67 323 HIS B O 1
ATOM 5386 N N . GLY B 1 324 ? -7.383 -11.383 -21.359 1 64.31 324 GLY B N 1
ATOM 5387 C CA . GLY B 1 324 ? -8.617 -11.055 -22.047 1 64.31 324 GLY B CA 1
ATOM 5388 C C . GLY B 1 324 ? -9.805 -10.93 -21.109 1 64.31 324 GLY B C 1
ATOM 5389 O O . GLY B 1 324 ? -10.953 -11.055 -21.531 1 64.31 324 GLY B O 1
ATOM 5390 N N . VAL B 1 325 ? -9.461 -10.953 -19.969 1 60.81 325 VAL B N 1
ATOM 5391 C CA . VAL B 1 325 ? -10.547 -10.797 -19.016 1 60.81 325 VAL B CA 1
ATOM 5392 C C . VAL B 1 325 ? -11.219 -9.438 -19.203 1 60.81 325 VAL B C 1
ATOM 5394 O O . VAL B 1 325 ? -10.547 -8.406 -19.234 1 60.81 325 VAL B O 1
ATOM 5397 N N . SER B 1 326 ? -12.492 -9.461 -19.609 1 61.81 326 SER B N 1
ATOM 5398 C CA . SER B 1 326 ? -13.258 -8.234 -19.766 1 61.81 326 SER B CA 1
ATOM 5399 C C . SER B 1 326 ? -13.344 -7.457 -18.453 1 61.81 326 SER B C 1
ATOM 5401 O O . SER B 1 326 ? -13.07 -8 -17.391 1 61.81 326 SER B O 1
ATOM 5403 N N . PHE B 1 327 ? -13.555 -6.203 -18.578 1 64.25 327 PHE B N 1
ATOM 5404 C CA . PHE B 1 327 ? -13.664 -5.34 -17.406 1 64.25 327 PHE B CA 1
ATOM 5405 C C . PHE B 1 327 ? -14.695 -5.887 -16.422 1 64.25 327 PHE B C 1
ATOM 5407 O O . PHE B 1 327 ? -14.469 -5.887 -15.219 1 64.25 327 PHE B O 1
ATOM 5414 N N . ASN B 1 328 ? -15.742 -6.305 -16.984 1 61.12 328 ASN B N 1
ATOM 5415 C CA . ASN B 1 328 ? -16.797 -6.844 -16.125 1 61.12 328 ASN B CA 1
ATOM 5416 C C . ASN B 1 328 ? -16.312 -8.07 -15.352 1 61.12 328 ASN B C 1
ATOM 5418 O O . ASN B 1 328 ? -16.672 -8.25 -14.188 1 61.12 328 ASN B O 1
ATOM 5422 N N . GLN B 1 329 ? -15.477 -8.875 -16 1 65.12 329 GLN B N 1
ATOM 5423 C CA . GLN B 1 329 ? -14.922 -10.047 -15.344 1 65.12 329 GLN B CA 1
ATOM 5424 C C . GLN B 1 329 ? -13.891 -9.656 -14.297 1 65.12 329 GLN B C 1
ATOM 5426 O O . GLN B 1 329 ? -13.812 -10.266 -13.227 1 65.12 329 GLN B O 1
ATOM 5431 N N . LEU B 1 330 ? -13.211 -8.672 -14.703 1 66.69 330 LEU B N 1
ATOM 5432 C CA . LEU B 1 330 ? -12.18 -8.211 -13.781 1 66.69 330 LEU B CA 1
ATOM 5433 C C . LEU B 1 330 ? -12.789 -7.723 -12.477 1 66.69 330 LEU B C 1
ATOM 5435 O O . LEU B 1 330 ? -12.32 -8.086 -11.391 1 66.69 330 LEU B O 1
ATOM 5439 N N . VAL B 1 331 ? -13.891 -7.07 -12.625 1 68 331 VAL B N 1
ATOM 5440 C CA . VAL B 1 331 ? -14.547 -6.477 -11.461 1 68 331 VAL B CA 1
ATOM 5441 C C . VAL B 1 331 ? -15.164 -7.578 -10.609 1 68 331 VAL B C 1
ATOM 5443 O O . VAL B 1 331 ? -15.234 -7.453 -9.383 1 68 331 VAL B O 1
ATOM 5446 N N . ASN B 1 332 ? -15.453 -8.727 -11.219 1 67.06 332 ASN B N 1
ATOM 5447 C CA . ASN B 1 332 ? -16.109 -9.797 -10.484 1 67.06 332 ASN B CA 1
ATOM 5448 C C . ASN B 1 332 ? -15.109 -10.867 -10.047 1 67.06 332 ASN B C 1
ATOM 5450 O O . ASN B 1 332 ? -15.492 -11.867 -9.43 1 67.06 332 ASN B O 1
ATOM 5454 N N . SER B 1 333 ? -13.93 -10.57 -10.367 1 71.62 333 SER B N 1
ATOM 5455 C CA . SER B 1 333 ? -12.898 -11.531 -9.977 1 71.62 333 SER B CA 1
ATOM 5456 C C . SER B 1 333 ? -12.625 -11.461 -8.477 1 71.62 333 SER B C 1
ATOM 5458 O O . SER B 1 333 ? -12.898 -10.445 -7.836 1 71.62 333 SER B O 1
ATOM 5460 N N . ASP B 1 334 ? -12.164 -12.633 -7.922 1 72.69 334 ASP B N 1
ATOM 5461 C CA . ASP B 1 334 ? -11.766 -12.672 -6.52 1 72.69 334 ASP B CA 1
ATOM 5462 C C . ASP B 1 334 ? -10.68 -11.641 -6.23 1 72.69 334 ASP B C 1
ATOM 5464 O O . ASP B 1 334 ? -10.711 -10.969 -5.195 1 72.69 334 ASP B O 1
ATOM 5468 N N . PHE B 1 335 ? -9.867 -11.508 -7.211 1 73.88 335 PHE B N 1
ATOM 5469 C CA . PHE B 1 335 ? -8.758 -10.578 -7.027 1 73.88 335 PHE B CA 1
ATOM 5470 C C . PHE B 1 335 ? -9.266 -9.156 -6.844 1 73.88 335 PHE B C 1
ATOM 5472 O O . PHE B 1 335 ? -8.906 -8.484 -5.875 1 73.88 335 PHE B O 1
ATOM 5479 N N . PHE B 1 336 ? -10.055 -8.742 -7.727 1 75.62 336 PHE B N 1
ATOM 5480 C CA . PHE B 1 336 ? -10.555 -7.375 -7.68 1 75.62 336 PHE B CA 1
ATOM 5481 C C . PHE B 1 336 ? -11.414 -7.152 -6.434 1 75.62 336 PHE B C 1
ATOM 5483 O O . PHE B 1 336 ? -11.344 -6.09 -5.812 1 75.62 336 PHE B O 1
ATOM 5490 N N . SER B 1 337 ? -12.164 -8.117 -6.117 1 76.88 337 SER B N 1
ATOM 5491 C CA . SER B 1 337 ? -13.016 -8 -4.938 1 76.88 337 SER B CA 1
ATOM 5492 C C . SER B 1 337 ? -12.188 -7.855 -3.668 1 76.88 337 SER B C 1
ATOM 5494 O O . SER B 1 337 ? -12.531 -7.062 -2.787 1 76.88 337 SER B O 1
ATOM 5496 N N . VAL B 1 338 ? -11.148 -8.609 -3.639 1 81.5 338 VAL B N 1
ATOM 5497 C CA . VAL B 1 338 ? -10.266 -8.547 -2.479 1 81.5 338 VAL B CA 1
ATOM 5498 C C . VAL B 1 338 ? -9.578 -7.184 -2.422 1 81.5 338 VAL B C 1
ATOM 5500 O O . VAL B 1 338 ? -9.516 -6.559 -1.36 1 81.5 338 VAL B O 1
ATOM 5503 N N . GLU B 1 339 ? -9.156 -6.727 -3.531 1 82.25 339 GLU B N 1
ATOM 5504 C CA . GLU B 1 339 ? -8.43 -5.461 -3.584 1 82.25 339 GLU B CA 1
ATOM 5505 C C . GLU B 1 339 ? -9.336 -4.289 -3.234 1 82.25 339 GLU B C 1
ATOM 5507 O O . GLU B 1 339 ? -8.93 -3.373 -2.518 1 82.25 339 GLU B O 1
ATOM 5512 N N . ILE B 1 340 ? -10.484 -4.324 -3.729 1 81 340 ILE B N 1
ATOM 5513 C CA . ILE B 1 340 ? -11.445 -3.271 -3.426 1 81 340 ILE B CA 1
ATOM 5514 C C . ILE B 1 340 ? -11.789 -3.299 -1.938 1 81 340 ILE B C 1
ATOM 5516 O O . ILE B 1 340 ? -11.914 -2.25 -1.302 1 81 340 ILE B O 1
ATOM 5520 N N . THR B 1 341 ? -11.984 -4.496 -1.481 1 82.38 341 THR B N 1
ATOM 5521 C CA . THR B 1 341 ? -12.289 -4.641 -0.062 1 82.38 341 THR B CA 1
ATOM 5522 C C . THR B 1 341 ? -11.156 -4.078 0.792 1 82.38 341 THR B C 1
ATOM 5524 O O . THR B 1 341 ? -11.398 -3.33 1.739 1 82.38 341 THR B O 1
ATOM 5527 N N . LYS B 1 342 ? -9.922 -4.41 0.444 1 86 342 LYS B N 1
ATOM 5528 C CA . LYS B 1 342 ? -8.766 -3.891 1.165 1 86 342 LYS B CA 1
ATOM 5529 C C . LYS B 1 342 ? -8.719 -2.367 1.115 1 86 342 LYS B C 1
ATOM 5531 O O . LYS B 1 342 ? -8.516 -1.712 2.139 1 86 342 LYS B O 1
ATOM 5536 N N . GLY B 1 343 ? -8.922 -1.873 -0.033 1 85.69 343 GLY B N 1
ATOM 5537 C CA . GLY B 1 343 ? -8.914 -0.429 -0.21 1 85.69 343 GLY B CA 1
ATOM 5538 C C . GLY B 1 343 ? -9.992 0.279 0.584 1 85.69 343 GLY B C 1
ATOM 5539 O O . GLY B 1 343 ? -9.719 1.27 1.267 1 85.69 343 GLY B O 1
ATOM 5540 N N . LEU B 1 344 ? -11.156 -0.25 0.52 1 85 344 LEU B N 1
ATOM 5541 C CA . LEU B 1 344 ? -12.289 0.366 1.195 1 85 344 LEU B CA 1
ATOM 5542 C C . LEU B 1 344 ? -12.133 0.281 2.709 1 85 344 LEU B C 1
ATOM 5544 O O . LEU B 1 344 ? -12.328 1.273 3.416 1 85 344 LEU B O 1
ATOM 5548 N N . ILE B 1 345 ? -11.781 -0.872 3.143 1 85.19 345 ILE B N 1
ATOM 5549 C CA . ILE B 1 345 ? -11.641 -1.061 4.582 1 85.19 345 ILE B CA 1
ATOM 5550 C C . ILE B 1 345 ? -10.484 -0.199 5.098 1 85.19 345 ILE B C 1
ATOM 5552 O O . ILE B 1 345 ? -10.609 0.445 6.145 1 85.19 345 ILE B O 1
ATOM 5556 N N . GLY B 1 346 ? -9.375 -0.271 4.418 1 87.06 346 GLY B N 1
ATOM 5557 C CA . GLY B 1 346 ? -8.258 0.576 4.805 1 87.06 346 GLY B CA 1
ATOM 5558 C C . GLY B 1 346 ? -8.625 2.045 4.898 1 87.06 346 GLY B C 1
ATOM 5559 O O . GLY B 1 346 ? -8.234 2.73 5.844 1 87.06 346 GLY B O 1
ATOM 5560 N N . THR B 1 347 ? -9.422 2.514 3.977 1 86.25 347 THR B N 1
ATOM 5561 C CA . THR B 1 347 ? -9.828 3.914 3.953 1 86.25 347 THR B CA 1
ATOM 5562 C C . THR B 1 347 ? -10.812 4.211 5.082 1 86.25 347 THR B C 1
ATOM 5564 O O . THR B 1 347 ? -10.75 5.273 5.703 1 86.25 347 THR B O 1
ATOM 5567 N N . VAL B 1 348 ? -11.664 3.336 5.332 1 85.69 348 VAL B N 1
ATOM 5568 C CA . VAL B 1 348 ? -12.656 3.521 6.387 1 85.69 348 VAL B CA 1
ATOM 5569 C C . VAL B 1 348 ? -11.953 3.643 7.738 1 85.69 348 VAL B C 1
ATOM 5571 O O . VAL B 1 348 ? -12.32 4.484 8.562 1 85.69 348 VAL B O 1
ATOM 5574 N N . VAL B 1 349 ? -11.008 2.787 7.91 1 87.25 349 VAL B N 1
ATOM 5575 C CA . VAL B 1 349 ? -10.281 2.828 9.172 1 87.25 349 VAL B CA 1
ATOM 5576 C C . VAL B 1 349 ? -9.602 4.188 9.336 1 87.25 349 VAL B C 1
ATOM 5578 O O . VAL B 1 349 ? -9.625 4.773 10.422 1 87.25 349 VAL B O 1
ATOM 5581 N N . VAL B 1 350 ? -9.086 4.707 8.336 1 86.88 350 VAL B N 1
ATOM 5582 C CA . VAL B 1 350 ? -8.383 5.984 8.359 1 86.88 350 VAL B CA 1
ATOM 5583 C C . VAL B 1 350 ? -9.375 7.117 8.602 1 86.88 350 VAL B C 1
ATOM 5585 O O . VAL B 1 350 ? -9.094 8.055 9.352 1 86.88 350 VAL B O 1
ATOM 5588 N N . ILE B 1 351 ? -10.484 7.016 8.008 1 87.06 351 ILE B N 1
ATOM 5589 C CA . ILE B 1 351 ? -11.5 8.055 8.148 1 87.06 351 ILE B CA 1
ATOM 5590 C C . ILE B 1 351 ? -12.031 8.062 9.578 1 87.06 351 ILE B C 1
ATOM 5592 O O . ILE B 1 351 ? -12.273 9.125 10.156 1 87.06 351 ILE B O 1
ATOM 5596 N N . ILE B 1 352 ? -12.227 6.926 10.156 1 90.25 352 ILE B N 1
ATOM 5597 C CA . ILE B 1 352 ? -12.742 6.801 11.523 1 90.25 352 ILE B CA 1
ATOM 5598 C C . ILE B 1 352 ? -11.75 7.41 12.508 1 90.25 352 ILE B C 1
ATOM 5600 O O . ILE B 1 352 ? -12.133 7.863 13.586 1 90.25 352 ILE B O 1
ATOM 5604 N N . MET B 1 353 ? -10.508 7.449 12.086 1 91.69 353 MET B N 1
ATOM 5605 C CA . MET B 1 353 ? -9.477 8.039 12.938 1 91.69 353 MET B CA 1
ATOM 5606 C C . MET B 1 353 ? -9.789 9.5 13.234 1 91.69 353 MET B C 1
ATOM 5608 O O . MET B 1 353 ? -9.445 10.008 14.305 1 91.69 353 MET B O 1
ATOM 5612 N N . VAL B 1 354 ? -10.492 10.148 12.32 1 89.88 354 VAL B N 1
ATOM 5613 C CA . VAL B 1 354 ? -10.75 11.586 12.453 1 89.88 354 VAL B CA 1
ATOM 5614 C C . VAL B 1 354 ? -11.656 11.836 13.656 1 89.88 354 VAL B C 1
ATOM 5616 O O . VAL B 1 354 ? -11.266 12.523 14.602 1 89.88 354 VAL B O 1
ATOM 5619 N N . PRO B 1 355 ? -12.867 11.234 13.672 1 92.19 355 PRO B N 1
ATOM 5620 C CA . PRO B 1 355 ? -13.719 11.484 14.844 1 92.19 355 PRO B CA 1
ATOM 5621 C C . PRO B 1 355 ? -13.156 10.867 16.125 1 92.19 355 PRO B C 1
ATOM 5623 O O . PRO B 1 355 ? -13.297 11.445 17.203 1 92.19 355 PRO B O 1
ATOM 5626 N N . VAL B 1 356 ? -12.508 9.773 16.078 1 95 356 VAL B N 1
ATOM 5627 C CA . VAL B 1 356 ? -12.008 9.07 17.266 1 95 356 VAL B CA 1
ATOM 5628 C C . VAL B 1 356 ? -10.859 9.859 17.891 1 95 356 VAL B C 1
ATOM 5630 O O . VAL B 1 356 ? -10.844 10.078 19.094 1 95 356 VAL B O 1
ATOM 5633 N N . THR B 1 357 ? -9.891 10.258 17.031 1 94.88 357 THR B N 1
ATOM 5634 C CA . THR B 1 357 ? -8.766 11.031 17.531 1 94.88 357 THR B CA 1
ATOM 5635 C C . THR B 1 357 ? -9.227 12.383 18.062 1 94.88 357 THR B C 1
ATOM 5637 O O . THR B 1 357 ? -8.711 12.875 19.078 1 94.88 357 THR B O 1
ATOM 5640 N N . SER B 1 358 ? -10.156 12.992 17.344 1 94.38 358 SER B N 1
ATOM 5641 C CA . SER B 1 358 ? -10.695 14.273 17.797 1 94.38 358 SER B CA 1
ATOM 5642 C C . SER B 1 358 ? -11.352 14.133 19.172 1 94.38 358 SER B C 1
ATOM 5644 O O . SER B 1 358 ? -11.18 15 20.031 1 94.38 358 SER B O 1
ATOM 5646 N N . LEU B 1 359 ? -12.109 13.039 19.281 1 95.88 359 LEU B N 1
ATOM 5647 C CA . LEU B 1 359 ? -12.812 12.789 20.547 1 95.88 359 LEU B CA 1
ATOM 5648 C C . LEU B 1 359 ? -11.82 12.594 21.688 1 95.88 359 LEU B C 1
ATOM 5650 O O . LEU B 1 359 ? -11.922 13.266 22.719 1 95.88 359 LEU B O 1
ATOM 5654 N N . PHE B 1 360 ? -10.852 11.758 21.531 1 96.19 360 PHE B N 1
ATOM 5655 C CA . PHE B 1 360 ? -9.922 11.453 22.609 1 96.19 360 PHE B CA 1
ATOM 5656 C C . PHE B 1 360 ? -8.992 12.625 22.875 1 96.19 360 PHE B C 1
ATOM 5658 O O . PHE B 1 360 ? -8.586 12.859 24.016 1 96.19 360 PHE B O 1
ATOM 5665 N N . SER B 1 361 ? -8.602 13.305 21.812 1 94.75 361 SER B N 1
ATOM 5666 C CA . SER B 1 361 ? -7.801 14.508 22.016 1 94.75 361 SER B CA 1
ATOM 5667 C C . SER B 1 361 ? -8.555 15.547 22.859 1 94.75 361 SER B C 1
ATOM 5669 O O . SER B 1 361 ? -7.984 16.156 23.75 1 94.75 361 SER B O 1
ATOM 5671 N N . SER B 1 362 ? -9.805 15.727 22.516 1 94.5 362 SER B N 1
ATOM 5672 C CA . SER B 1 362 ? -10.609 16.719 23.219 1 94.5 362 SER B CA 1
ATOM 5673 C C . SER B 1 362 ? -10.758 16.391 24.688 1 94.5 362 SER B C 1
ATOM 5675 O O . SER B 1 362 ? -10.82 17.281 25.531 1 94.5 362 SER B O 1
ATOM 5677 N N . ILE B 1 363 ? -10.805 15.117 25.016 1 94.75 363 ILE B N 1
ATOM 5678 C CA . ILE B 1 363 ? -11 14.672 26.391 1 94.75 363 ILE B CA 1
ATOM 5679 C C . ILE B 1 363 ? -9.664 14.719 27.141 1 94.75 363 ILE B C 1
ATOM 5681 O O . ILE B 1 363 ? -9.57 15.312 28.219 1 94.75 363 ILE B O 1
ATOM 5685 N N . ILE B 1 364 ? -8.633 14.227 26.609 1 94.12 364 ILE B N 1
ATOM 5686 C CA . ILE B 1 364 ? -7.359 14.023 27.297 1 94.12 364 ILE B CA 1
ATOM 5687 C C . ILE B 1 364 ? -6.637 15.359 27.453 1 94.12 364 ILE B C 1
ATOM 5689 O O . ILE B 1 364 ? -6.02 15.617 28.484 1 94.12 364 ILE B O 1
ATOM 5693 N N . TYR B 1 365 ? -6.699 16.156 26.391 1 91.56 365 TYR B N 1
ATOM 5694 C CA . TYR B 1 365 ? -6.004 17.438 26.469 1 91.56 365 TYR B CA 1
ATOM 5695 C C . TYR B 1 365 ? -6.676 18.359 27.484 1 91.56 365 TYR B C 1
ATOM 5697 O O . TYR B 1 365 ? -6.059 19.312 27.984 1 91.56 365 TYR B O 1
ATOM 5705 N N . ASN B 1 366 ? -7.91 18.156 27.75 1 90.69 366 ASN B N 1
ATOM 5706 C CA . ASN B 1 366 ? -8.625 19 28.719 1 90.69 366 ASN B CA 1
ATOM 5707 C C . ASN B 1 366 ? -8.516 18.438 30.125 1 90.69 366 ASN B C 1
ATOM 5709 O O . ASN B 1 366 ? -8.914 19.094 31.094 1 90.69 366 ASN B O 1
ATOM 5713 N N . LEU B 1 367 ? -8.195 17.188 30.203 1 83.81 367 LEU B N 1
ATOM 5714 C CA . LEU B 1 367 ? -7.984 16.625 31.531 1 83.81 367 LEU B CA 1
ATOM 5715 C C . LEU B 1 367 ? -6.777 17.266 32.219 1 83.81 367 LEU B C 1
ATOM 5717 O O . LEU B 1 367 ? -5.766 17.531 31.547 1 83.81 367 LEU B O 1
ATOM 5721 N N . LYS B 1 368 ? -6.957 18.219 33.25 1 63.69 368 LYS B N 1
ATOM 5722 C CA . LYS B 1 368 ? -6.082 19.078 34.031 1 63.69 368 LYS B CA 1
ATOM 5723 C C . LYS B 1 368 ? -4.75 18.391 34.312 1 63.69 368 LYS B C 1
ATOM 5725 O O . LYS B 1 368 ? -3.85 19 34.906 1 63.69 368 LYS B O 1
ATOM 5730 N N . GLY B 1 369 ? -4.312 17.188 33.625 1 52.56 369 GLY B N 1
ATOM 5731 C CA . GLY B 1 369 ? -3.084 16.703 34.25 1 52.56 369 GLY B CA 1
ATOM 5732 C C . GLY B 1 369 ? -1.834 17.312 33.656 1 52.56 369 GLY B C 1
ATOM 5733 O O . GLY B 1 369 ? -1.894 17.922 32.562 1 52.56 369 GLY B O 1
ATOM 5734 N N . GLU B 1 370 ? -0.614 17.203 34.406 1 45.06 370 GLU B N 1
ATOM 5735 C CA . GLU B 1 370 ? 0.731 17.703 34.125 1 45.06 370 GLU B CA 1
ATOM 5736 C C . GLU B 1 370 ? 1.183 17.328 32.719 1 45.06 370 GLU B C 1
ATOM 5738 O O . GLU B 1 370 ? 0.96 16.203 32.281 1 45.06 370 GLU B O 1
ATOM 5743 N N . ASN B 1 371 ? 1.308 18.312 31.766 1 41.69 371 ASN B N 1
ATOM 5744 C CA . ASN B 1 371 ? 2.018 18.094 30.5 1 41.69 371 ASN B CA 1
ATOM 5745 C C . ASN B 1 371 ? 3.207 17.156 30.688 1 41.69 371 ASN B C 1
ATOM 5747 O O . ASN B 1 371 ? 4.016 17.344 31.594 1 41.69 371 ASN B O 1
#

Secondary structure (DSSP, 8-state):
-HHHHHHHHHHHHHHHHHHHHHHHT-TTTT--TT-EEEEEEEEEEEEEEEE-GGGSS-EEEEEEEEEETTT--EEEEEEEE-TTT-----TT-EEEEEEEEPSS-TT-EEEEEEEE--HHHHHHHHHHHHHHHHHHHHHHHHHHHHHHHHHHHHIIIIIIHHHHTT--HHHHHHHHHHHHHHHHHHHHH-S-HHHHHHHHHHHHHHHHHHHHHHHHHHHHT--GGGSTTHHHHHHHHHHHT--GGGHHHHHHHHHHHHHHHHHHHHHHHHHHHHHHH-TT--HHHHHHHHHHHHHHHHHHHHHHHHHHHHHHTHHHHHHHHHTT--HHHHHHSHHHHHHHHHHHHHHHHHHHHHHHHHHHHHHHTTS----/-HHHHHHHHHHHHHHHHHHHHHHHT-TTTT--TT-EEEEEEEEEEEEEEEE-GGGSS-EEEEEEEEEETTT--EEEEEEEE-TTT-----TT-EEEEEEEEPSS-TT-EEEEEEEE--HHHHHHHHHHHHHHHHHHHTHHHHHHHHHHHHHHHHIIIIIIHHHHTT--HHHHHHHHHHHHHHHHHHHHH-S-HHHHHHHHHHHHHHHHHHHHHHHHHHHHT--GGGSTTHHHHHHHHHHHT--GGGHHHHHHHHHHHHHHHHHHHHHHHHHHHHHHH-TT--HHHHHHHHHHHHHHHHHHHHHHHHHHHHHHTHHHHHHHHHTT--HHHHHHSHHHHHHHHHHHHHHHHHHHHHHHHHHHHHHHTTS----

InterPro domains:
  IPR012507 YibE/F-like [PF07907] (126-366)
  IPR012507 YibE/F-like [PTHR41771] (1-366)

Solvent-accessible surface area (backbone atoms only — not comparable to full-atom values): 36953 Å² total; per-residue (Å²): 109,68,65,56,51,50,50,49,54,51,50,50,53,50,48,36,52,53,51,33,54,57,57,64,64,48,67,72,51,56,57,54,79,45,59,46,79,40,54,24,34,26,67,37,69,79,45,72,53,70,44,60,58,89,83,44,58,52,28,37,45,33,36,31,33,30,28,28,66,88,79,62,50,71,45,76,35,62,36,65,25,41,69,49,73,40,68,90,78,50,67,68,31,48,29,26,29,35,34,37,56,46,92,82,47,98,85,43,68,46,57,37,71,60,37,58,56,39,60,66,50,50,50,51,50,52,49,49,48,49,50,50,33,28,70,73,31,37,68,41,22,45,32,26,49,50,27,42,52,53,33,51,48,44,44,57,42,40,37,49,47,40,37,59,64,30,44,61,43,66,63,45,38,51,52,43,52,41,50,37,45,44,51,32,35,38,58,65,65,33,98,39,70,62,36,52,32,39,44,51,26,52,48,53,34,52,55,52,37,53,54,48,47,55,52,51,24,63,68,65,74,42,44,18,50,42,41,77,73,33,62,63,44,55,62,47,18,70,75,42,50,35,60,48,58,47,43,48,53,43,24,30,50,42,21,28,43,20,52,32,49,38,52,24,48,56,42,37,55,51,47,50,52,49,40,70,74,38,76,80,60,48,44,66,60,41,25,50,50,21,42,54,52,34,31,67,51,47,34,42,50,54,37,18,52,38,27,31,51,47,15,72,38,38,56,56,52,52,42,46,46,49,64,49,47,47,70,72,49,44,60,35,29,53,60,42,46,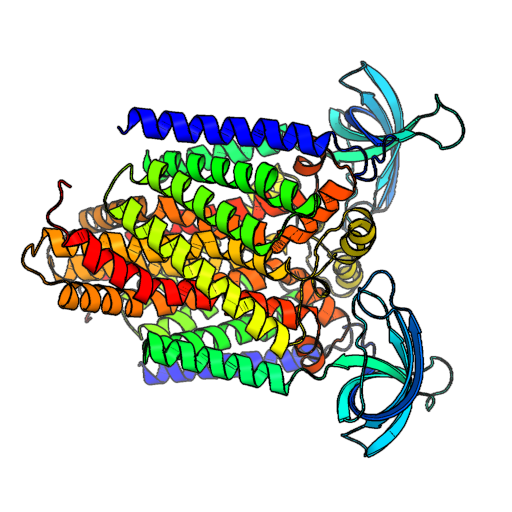48,51,50,48,39,30,51,51,33,35,49,37,39,54,48,28,30,61,44,24,17,48,41,35,18,51,57,72,61,46,87,65,87,130,108,67,65,57,51,50,50,50,53,51,49,50,52,49,48,36,51,53,50,32,53,58,56,63,63,49,65,74,52,58,59,52,79,46,59,46,78,40,55,24,34,26,67,39,70,78,45,72,53,70,44,61,58,87,82,45,58,51,29,36,43,32,35,31,33,31,30,29,66,88,78,62,49,73,43,77,35,62,37,64,26,40,70,48,76,38,68,90,77,50,67,70,31,47,28,26,29,36,33,36,54,46,91,85,47,99,84,44,68,47,55,36,71,59,37,60,56,40,61,66,51,51,50,50,50,53,51,50,49,49,49,49,32,28,69,75,32,37,68,41,23,45,33,28,50,51,27,42,52,52,34,52,48,44,45,57,42,40,38,49,46,42,37,60,64,30,44,62,43,66,62,46,39,52,52,43,53,41,51,38,45,44,50,32,35,37,61,65,66,34,98,39,71,60,39,52,31,41,44,52,28,51,48,53,33,51,56,52,38,54,54,47,47,55,52,52,24,62,69,66,73,42,44,19,50,42,41,76,75,32,62,62,44,54,63,46,17,70,74,41,50,34,61,49,57,47,42,48,53,41,23,32,49,43,21,29,43,21,53,32,50,38,52,25,47,53,42,38,53,50,46,51,52,49,39,71,73,41,75,79,59,48,43,66,57,41,24,50,51,21,43,54,54,32,29,67,51,47,34,43,50,55,37,19,54,39,27,32,52,48,16,72,37,38,56,56,52,50,44,45,47,49,65,50,47,46,68,72,49,44,60,35,28,53,60,42,45,48,51,50,47,39,28,51,51,31,37,48,37,38,54,48,26,31,60,46,23,17,49,43,34,19,52,56,72,60,46,87,66,86,129

Sequence (742 aa):
MKKIVNVILILLLVVIFFLNKRLDDNESLISYKGVEYLRAKVVEVVDESLDYPDNSKPVGVQKIKAKILKTGKVVELDNELVNTHSIKVHKESNVILIQNQNSGSTDDYYYSVYNYDRSIRIFVIIALFVIFLAVIAGIKGLKSAIALFVSIYIILFFDVALLMNGYNNILITIITVILCAVYSLVVLYGYSKMTLVNMISIGTSFLIAAIMVKIIGKVLYVSGHNMENVETLILIGKTWGLRIENLLFSAVSIASLGASMDVSVSISSSLKEIKSLNTDLDSKKLFQSGMNIGKDIIGTMVNTLVFAFIGASLVTIMVLISHGVSFNQLVNSDFFSVEITKGLIGTVVVIIMVPVTSLFSSIIYNLKGENMKKIVNVILILLLVVIFFLNKRLDDNESLISYKGVEYLRAKVVEVVDESLDYPDNSKPVGVQKIKAKILKTGKVVELDNELVNTHSIKVHKESNVILIQNQNSGSTDDYYYSVYNYDRSIRIFVIIALFVIFLAVIAGIKGLKSAIALFVSIYIILFFDVALLMNGYNNILITIITVILCAVYSLVVLYGYSKMTLVNMISIGTSFLIAAIMVKIIGKVLYVSGHNMENVETLILIGKTWGLRIENLLFSAVSIASLGASMDVSVSISSSLKEIKSLNTDLDSKKLFQSGMNIGKDIIGTMVNTLVFAFIGASLVTIMVLISHGVSFNQLVNSDFFSVEITKGLIGTVVVIIMVPVTSLFSSIIYNLKGEN